Protein AF-0000000068721696 (afdb_homodimer)

Solvent-accessible surface area (backbone atoms only — not comparable to full-atom values): 19734 Å² total; per-residue (Å²): 130,84,74,70,44,34,34,34,36,56,48,49,53,25,22,35,56,37,22,49,44,32,30,49,43,53,46,60,64,30,55,57,94,90,35,65,40,42,46,70,44,38,24,17,78,79,32,55,70,29,43,23,46,84,62,53,31,37,45,36,77,20,18,66,86,67,52,70,93,38,37,30,39,37,31,33,9,34,63,21,29,75,72,47,47,64,72,31,64,69,59,32,50,48,55,45,56,43,63,79,66,32,65,30,43,34,21,11,11,45,12,33,56,43,42,42,73,38,58,72,34,65,78,30,68,33,25,34,20,78,92,44,43,66,59,47,45,70,76,38,70,56,35,47,72,54,75,98,51,49,54,31,82,65,79,51,39,33,19,7,8,20,33,45,15,18,36,56,44,40,43,51,51,40,24,75,76,66,31,62,66,45,31,51,53,35,29,58,68,32,48,45,92,73,87,75,84,133,130,84,75,70,44,36,33,34,35,55,47,50,53,26,22,34,57,36,22,49,44,33,30,50,42,53,47,58,63,29,56,56,94,90,34,65,40,41,47,70,43,37,25,17,77,80,31,56,71,29,42,24,46,83,63,54,29,36,46,36,78,19,18,66,86,67,52,71,92,37,38,31,39,37,33,34,9,33,62,20,30,74,71,46,48,64,74,31,61,70,58,32,51,50,54,45,56,43,62,80,67,32,66,30,43,34,22,11,10,45,13,32,56,43,43,43,73,38,58,72,34,66,80,32,68,33,23,35,19,77,93,44,43,65,59,46,47,69,75,38,72,54,34,47,73,54,78,98,53,50,53,30,80,64,80,50,38,34,18,7,8,20,33,46,13,17,36,56,42,40,43,51,51,40,23,74,76,67,30,63,68,46,31,50,53,34,28,58,69,32,48,46,94,72,88,76,83,133

Nearest PDB structures (foldseek):
  3mgk-assembly1_A  TM=9.334E-01  e=2.434E-19  Clostridium acetobutylicum
  3er6-assembly3_E  TM=8.559E-01  e=4.496E-13  Vibrio parahaemolyticus
  3efe-assembly2_B  TM=8.203E-01  e=3.959E-11  Bacillus anthracis
  2fex-assembly2_C-2  TM=7.304E-01  e=3.496E-11  Agrobacterium fabrum str. C58
  4enp-assembly1_C  TM=7.105E-01  e=3.700E-07  Escherichia coli K-12

InterPro domains:
  IPR002818 DJ-1/PfpI [PF01965] (6-175)
  IPR029062 Class I glutamine amidotransferase-like [G3DSA:3.40.50.880] (2-195)
  IPR029062 Class I glutamine amidotransferase-like [SSF52317] (6-193)
  IPR052158 Isonitrile Hydratase and Quaternary Amine Regulator [PTHR43130] (4-193)

Organism: Bacillus thuringiensis (NCBI:txid1428)

Foldseek 3Di:
DQAAFEEEEEDAAQFADLQRVLLVLLQQQQDDPNDRRYHYFYEYQQQAWYQYRPGDIDGGPYHLVPDDQGQEYEQEDGPCLVPPVLPVPSNLCSLLVSLVRYQAYEYAACSVSSCVSNVNQQQHEWEHEPVCQVVSCVVRVRYRYDPDFQWDPPRRYIYGYHRNSSNVVSLVVCCVRPNDVSSVVSCVVVVHDDDDDD/DQAAFEEEEEDAAQFADLQRVLLVLLQQQQDDPNDRRYHYFYEYQQQAWYQYRPGDIDGGPYHLVPDDQGQEYEQEDGPCLVPPVLPVPSNLCSLLVSLVRYQAYEYAACSVSSCVSNVNQQQHEWEHEPVCQVVSCVVRVRYRYDPDFQWDPPRRYIYGYHRNSSNVVSLVVCCVRPNDVSSVVSCVVVVHDDDDDD

Sequence (396 aa):
MMNKWSVGIFLFNEVEVLDFAGPFEVFSVTEVNEEKPFTVYTVSENGEMITARNGLKVQPDYSIENLPPVDILIIPGGLGAREYEIKNEIVIKWIGQQMKEVKLMTSVCTGALLLAKAGLLAGLKATTHWASIEKFKNEFQNVEVIENVKFVDEGHIITSAGISAGINMAFHIVKNLLGVHVAEDTAKRMEYDISLPNMMNKWSVGIFLFNEVEVLDFAGPFEVFSVTEVNEEKPFTVYTVSENGEMITARNGLKVQPDYSIENLPPVDILIIPGGLGAREYEIKNEIVIKWIGQQMKEVKLMTSVCTGALLLAKAGLLAGLKATTHWASIEKFKNEFQNVEVIENVKFVDEGHIITSAGISAGINMAFHIVKNLLGVHVAEDTAKRMEYDISLPN

pLDDT: mean 97.1, std 6.38, range [42.12, 99.0]

Secondary structure (DSSP, 8-state):
----EEEEEE--TT--HHHHHHHHHHHHH--BTTB--EEEEEEESSS--EE-GGG-EEE-SEETTTPPP-SEEEE--SHHHHHTGGG-HHHHHHHHHHTTT-SEEEE-TTHHHHHHHTTTTTTSEE---GGGHHHHHHH-TTSEEPPS-SEEE-SSEEEE-STTHHHHHHHHHHHHHH-HHHHHHHHHHHT-------/----EEEEEE--TT--HHHHHHHHHHHHH--BTTB--EEEEEEESSS--EE-GGG-EEE-SEETTTPPP-SEEEE--SHHHHHTGGG-HHHHHHHHHHTTT-SEEEE-TTHHHHHHHTTTTTTSEE---GGGHHHHHHH-TTSEEPPS-SEEE-SSEEEE-STTHHHHHHHHHHHHHH-HHHHHHHHHHHT-------

Structure (mmCIF, N/CA/C/O backbone):
data_AF-0000000068721696-model_v1
#
loop_
_entity.id
_entity.type
_entity.pdbx_description
1 polymer 'AraC family transcriptional regulator'
#
loop_
_atom_site.group_PDB
_atom_site.id
_atom_site.type_symbol
_atom_site.label_atom_id
_atom_site.label_alt_id
_atom_site.label_comp_id
_atom_site.label_asym_id
_atom_site.label_entity_id
_atom_site.label_seq_id
_atom_site.pdbx_PDB_ins_code
_atom_site.Cartn_x
_atom_site.Cartn_y
_atom_site.Cartn_z
_atom_site.occupancy
_atom_site.B_iso_or_equiv
_atom_site.auth_seq_id
_atom_site.auth_comp_id
_atom_site.auth_asym_id
_atom_site.auth_atom_id
_atom_site.pdbx_PDB_model_num
ATOM 1 N N . MET A 1 1 ? -29.391 3.797 10.727 1 63.62 1 MET A N 1
ATOM 2 C CA . MET A 1 1 ? -28.594 3.877 9.508 1 63.62 1 MET A CA 1
ATOM 3 C C . MET A 1 1 ? -27.109 4.02 9.844 1 63.62 1 MET A C 1
ATOM 5 O O . MET A 1 1 ? -26.75 4.707 10.797 1 63.62 1 MET A O 1
ATOM 9 N N . MET A 1 2 ? -26.188 3.234 9.18 1 79.62 2 MET A N 1
ATOM 10 C CA . MET A 1 2 ? -24.781 3.293 9.562 1 79.62 2 MET A CA 1
ATOM 11 C C . MET A 1 2 ? -24.156 4.625 9.148 1 79.62 2 MET A C 1
ATOM 13 O O . MET A 1 2 ? -24.453 5.148 8.07 1 79.62 2 MET A O 1
ATOM 17 N N . ASN A 1 3 ? -23.531 5.32 10.07 1 89.25 3 ASN A N 1
ATOM 18 C CA . ASN A 1 3 ? -22.797 6.535 9.711 1 89.25 3 ASN A CA 1
ATOM 19 C C . ASN A 1 3 ? -21.828 6.289 8.562 1 89.25 3 ASN A C 1
ATOM 21 O O . ASN A 1 3 ? -21.188 5.234 8.492 1 89.25 3 ASN A O 1
ATOM 25 N N . LYS A 1 4 ? -21.844 7.164 7.609 1 96 4 LYS A N 1
ATOM 26 C CA . LYS A 1 4 ? -20.922 7.09 6.484 1 96 4 LYS A CA 1
ATOM 27 C C . LYS A 1 4 ? -19.938 8.258 6.504 1 96 4 LYS A C 1
ATOM 29 O O . LYS A 1 4 ? -20.281 9.367 6.918 1 96 4 LYS A O 1
ATOM 34 N N . TRP A 1 5 ? -18.672 8.008 6.125 1 98.31 5 TRP A N 1
ATOM 35 C CA . TRP A 1 5 ? -17.625 9.008 6.082 1 98.31 5 TRP A CA 1
ATOM 36 C C . TRP A 1 5 ? -16.953 9.039 4.711 1 98.31 5 TRP A C 1
ATOM 38 O O . TRP A 1 5 ? -16.75 7.996 4.09 1 98.31 5 TRP A O 1
ATOM 48 N N . SER A 1 6 ? -16.688 10.219 4.238 1 98.62 6 SER A N 1
ATOM 49 C CA . SER A 1 6 ? -15.867 10.383 3.035 1 98.62 6 SER A CA 1
ATOM 50 C C . SER A 1 6 ? -14.43 10.727 3.387 1 98.62 6 SER A C 1
ATOM 52 O O . SER A 1 6 ? -14.18 11.547 4.273 1 98.62 6 SER A O 1
ATOM 54 N N . VAL A 1 7 ? -13.492 10.055 2.746 1 98.94 7 VAL A N 1
ATOM 55 C CA . VAL A 1 7 ? -12.062 10.227 2.98 1 98.94 7 VAL A CA 1
ATOM 56 C C . VAL A 1 7 ? -11.391 10.75 1.713 1 98.94 7 VAL A C 1
ATOM 58 O O . VAL A 1 7 ? -11.523 10.148 0.643 1 98.94 7 VAL A O 1
ATOM 61 N N . GLY A 1 8 ? -10.781 11.891 1.794 1 98.94 8 GLY A N 1
ATOM 62 C CA . GLY A 1 8 ? -9.914 12.367 0.733 1 98.94 8 GLY A CA 1
ATOM 63 C C . GLY A 1 8 ? -8.445 12.094 1.003 1 98.94 8 GLY A C 1
ATOM 64 O O . GLY A 1 8 ? -7.957 12.32 2.111 1 98.94 8 GLY A O 1
ATOM 65 N N . ILE A 1 9 ? -7.73 11.602 0.085 1 99 9 ILE A N 1
ATOM 66 C CA . ILE A 1 9 ? -6.289 11.406 0.17 1 99 9 ILE A CA 1
ATOM 67 C C . ILE A 1 9 ? -5.59 12.273 -0.873 1 99 9 ILE A C 1
ATOM 69 O O . ILE A 1 9 ? -5.824 12.125 -2.074 1 99 9 ILE A O 1
ATOM 73 N N . PHE A 1 10 ? -4.711 13.164 -0.43 1 99 10 PHE A N 1
ATOM 74 C CA . PHE A 1 10 ? -4.004 14.078 -1.32 1 99 10 PHE A CA 1
ATOM 75 C C . PHE A 1 10 ? -2.824 13.375 -1.986 1 99 10 PHE A C 1
ATOM 77 O O . PHE A 1 10 ? -2.016 12.734 -1.313 1 99 10 PHE A O 1
ATOM 84 N N . LEU A 1 11 ? -2.785 13.438 -3.291 1 98.94 11 LEU A N 1
ATOM 85 C CA . LEU A 1 11 ? -1.701 12.859 -4.074 1 98.94 11 LEU A CA 1
ATOM 86 C C . LEU A 1 11 ? -0.902 13.945 -4.785 1 98.94 11 LEU A C 1
ATOM 88 O O . LEU A 1 11 ? -1.461 14.969 -5.195 1 98.94 11 LEU A O 1
ATOM 92 N N . PHE A 1 12 ? 0.39 13.703 -4.949 1 98.94 12 PHE A N 1
ATOM 93 C CA . PHE A 1 12 ? 1.311 14.602 -5.633 1 98.94 12 PHE A CA 1
ATOM 94 C C . PHE A 1 12 ? 2.512 13.836 -6.176 1 98.94 12 PHE A C 1
ATOM 96 O O . PHE A 1 12 ? 2.75 12.688 -5.789 1 98.94 12 PHE A O 1
ATOM 103 N N . ASN A 1 13 ? 3.238 14.414 -7.117 1 98.88 13 ASN A N 1
ATOM 104 C CA . ASN A 1 13 ? 4.434 13.766 -7.641 1 98.88 13 ASN A CA 1
ATOM 105 C C . ASN A 1 13 ? 5.434 13.453 -6.531 1 98.88 13 ASN A C 1
ATOM 107 O O . ASN A 1 13 ? 5.672 14.281 -5.652 1 98.88 13 ASN A O 1
ATOM 111 N N . GLU A 1 14 ? 6.004 12.258 -6.52 1 98.81 14 GLU A N 1
ATOM 112 C CA . GLU A 1 14 ? 7 11.758 -5.582 1 98.81 14 GLU A CA 1
ATOM 113 C C . GLU A 1 14 ? 6.395 11.531 -4.199 1 98.81 14 GLU A C 1
ATOM 115 O O . GLU A 1 14 ? 7.102 11.578 -3.191 1 98.81 14 GLU A O 1
ATOM 120 N N . VAL A 1 15 ? 5.062 11.375 -4.129 1 98.94 15 VAL A N 1
ATOM 121 C CA . VAL A 1 15 ? 4.414 10.93 -2.902 1 98.94 15 VAL A CA 1
ATOM 122 C C . VAL A 1 15 ? 4.832 9.492 -2.596 1 98.94 15 VAL A C 1
ATOM 124 O O . VAL A 1 15 ? 4.996 8.68 -3.508 1 98.94 15 VAL A O 1
ATOM 127 N N . GLU A 1 16 ? 5.066 9.203 -1.316 1 98.88 16 GLU A N 1
ATOM 128 C CA . GLU A 1 16 ? 5.402 7.848 -0.895 1 98.88 16 GLU A CA 1
ATOM 129 C C . GLU A 1 16 ? 4.215 6.906 -1.063 1 98.88 16 GLU A C 1
ATOM 131 O O . GLU A 1 16 ? 3.121 7.18 -0.564 1 98.88 16 GLU A O 1
ATOM 136 N N . VAL A 1 17 ? 4.387 5.789 -1.684 1 98.94 17 VAL A N 1
ATOM 137 C CA . VAL A 1 17 ? 3.307 4.934 -2.166 1 98.94 17 VAL A CA 1
ATOM 138 C C . VAL A 1 17 ? 2.51 4.391 -0.981 1 98.94 17 VAL A C 1
ATOM 140 O O . VAL A 1 17 ? 1.291 4.562 -0.914 1 98.94 17 VAL A O 1
ATOM 143 N N . LEU A 1 18 ? 3.195 3.807 -0.017 1 98.81 18 LEU A N 1
ATOM 144 C CA . LEU A 1 18 ? 2.473 3.16 1.073 1 98.81 18 LEU A CA 1
ATOM 145 C C . LEU A 1 18 ? 1.861 4.195 2.01 1 98.81 18 LEU A C 1
ATOM 147 O O . LEU A 1 18 ? 0.965 3.877 2.795 1 98.81 18 LEU A O 1
ATOM 151 N N . ASP A 1 19 ? 2.316 5.477 1.917 1 98.94 19 ASP A N 1
ATOM 152 C CA . ASP A 1 19 ? 1.716 6.543 2.707 1 98.94 19 ASP A CA 1
ATOM 153 C C . ASP A 1 19 ? 0.239 6.719 2.361 1 98.94 19 ASP A C 1
ATOM 155 O O . ASP A 1 19 ? -0.565 7.09 3.217 1 98.94 19 ASP A O 1
ATOM 159 N N . PHE A 1 20 ? -0.049 6.539 1.082 1 98.94 20 PHE A N 1
ATOM 160 C CA . PHE A 1 20 ? -1.445 6.734 0.71 1 98.94 20 PHE A CA 1
ATOM 161 C C . PHE A 1 20 ? -2.15 5.395 0.527 1 98.94 20 PHE A C 1
ATOM 163 O O . PHE A 1 20 ? -3.33 5.262 0.853 1 98.94 20 PHE A O 1
ATOM 170 N N . ALA A 1 21 ? -1.468 4.371 0.075 1 98.88 21 ALA A N 1
ATOM 171 C CA . ALA A 1 21 ? -2.104 3.092 -0.239 1 98.88 21 ALA A CA 1
ATOM 172 C C . ALA A 1 21 ? -2.494 2.348 1.034 1 98.88 21 ALA A C 1
ATOM 174 O O . ALA A 1 21 ? -3.492 1.622 1.055 1 98.88 21 ALA A O 1
ATOM 175 N N . GLY A 1 22 ? -1.683 2.492 2.086 1 98.75 22 GLY A N 1
ATOM 176 C CA . GLY A 1 22 ? -2.02 1.886 3.363 1 98.75 22 GLY A CA 1
ATOM 177 C C . GLY A 1 22 ? -3.369 2.328 3.896 1 98.75 22 GLY A C 1
ATOM 178 O O . GLY A 1 22 ? -4.285 1.514 4.035 1 98.75 22 GLY A O 1
ATOM 179 N N . PRO A 1 23 ? -3.475 3.641 4.145 1 98.94 23 PRO A N 1
ATOM 180 C CA . PRO A 1 23 ? -4.77 4.141 4.605 1 98.94 23 PRO A CA 1
ATOM 181 C C . PRO A 1 23 ? -5.895 3.871 3.607 1 98.94 23 PRO A C 1
ATOM 183 O O . PRO A 1 23 ? -7.02 3.555 4.008 1 98.94 23 PRO A O 1
ATOM 186 N N . PHE A 1 24 ? -5.625 4.008 2.293 1 98.94 24 PHE A N 1
ATOM 187 C CA . PHE A 1 24 ? -6.609 3.693 1.267 1 98.94 24 PHE A CA 1
ATOM 188 C C . PHE A 1 24 ? -7.207 2.309 1.494 1 98.94 24 PHE A C 1
ATOM 190 O O . PHE A 1 24 ? -8.43 2.141 1.477 1 98.94 24 PHE A O 1
ATOM 197 N N . GLU A 1 25 ? -6.355 1.329 1.698 1 98.81 25 GLU A N 1
ATOM 198 C CA . GLU A 1 25 ? -6.785 -0.053 1.883 1 98.81 25 GLU A CA 1
ATOM 199 C C . GLU A 1 25 ? -7.668 -0.196 3.119 1 98.81 25 GLU A C 1
ATOM 201 O O . GLU A 1 25 ? -8.781 -0.721 3.039 1 98.81 25 GLU A O 1
ATOM 206 N N . VAL A 1 26 ? -7.188 0.336 4.262 1 98.88 26 VAL A N 1
ATOM 207 C CA . VAL A 1 26 ? -7.902 0.18 5.527 1 98.88 26 VAL A CA 1
ATOM 208 C C . VAL A 1 26 ? -9.32 0.737 5.395 1 98.88 26 VAL A C 1
ATOM 210 O O . VAL A 1 26 ? -10.297 0.041 5.68 1 98.88 26 VAL A O 1
ATOM 213 N N . PHE A 1 27 ? -9.43 1.946 4.91 1 98.88 27 PHE A N 1
ATOM 214 C CA . PHE A 1 27 ? -10.742 2.58 4.84 1 98.88 27 PHE A CA 1
ATOM 215 C C . PHE A 1 27 ? -11.625 1.89 3.807 1 98.88 27 PHE A C 1
ATOM 217 O O . PHE A 1 27 ? -12.82 1.695 4.035 1 98.88 27 PHE A O 1
ATOM 224 N N . SER A 1 28 ? -11 1.481 2.715 1 98.44 28 SER A N 1
ATOM 225 C CA . SER A 1 28 ? -11.789 0.985 1.592 1 98.44 28 SER A CA 1
ATOM 226 C C . SER A 1 28 ? -12.32 -0.418 1.867 1 98.44 28 SER A C 1
ATOM 228 O O . SER A 1 28 ? -13.344 -0.817 1.314 1 98.44 28 SER A O 1
ATOM 230 N N . VAL A 1 29 ? -11.68 -1.213 2.771 1 97.94 29 VAL A N 1
ATOM 231 C CA . VAL A 1 29 ? -12.094 -2.6 2.953 1 97.94 29 VAL A CA 1
ATOM 232 C C . VAL A 1 29 ? -12.891 -2.738 4.25 1 97.94 29 VAL A C 1
ATOM 234 O O . VAL A 1 29 ? -13.391 -3.818 4.562 1 97.94 29 VAL A O 1
ATOM 237 N N . THR A 1 30 ? -12.938 -1.674 5.027 1 98.62 30 THR A N 1
ATOM 238 C CA . THR A 1 30 ? -13.742 -1.692 6.242 1 98.62 30 THR A CA 1
ATOM 239 C C . THR A 1 30 ? -15.219 -1.894 5.91 1 98.62 30 THR A C 1
ATOM 241 O O . THR A 1 30 ? -15.766 -1.219 5.035 1 98.62 30 THR A O 1
ATOM 244 N N . GLU A 1 31 ? -15.828 -2.832 6.562 1 97.31 31 GLU A N 1
ATOM 245 C CA . GLU A 1 31 ? -17.234 -3.139 6.371 1 97.31 31 GLU A CA 1
ATOM 246 C C . GLU A 1 31 ? -17.953 -3.285 7.707 1 97.31 31 GLU A C 1
ATOM 248 O O . GLU A 1 31 ? -17.391 -3.789 8.672 1 97.31 31 GLU A O 1
ATOM 253 N N . VAL A 1 32 ? -19.156 -2.816 7.75 1 96.69 32 VAL A N 1
ATOM 254 C CA . VAL A 1 32 ? -20.094 -3.02 8.844 1 96.69 32 VAL A CA 1
ATOM 255 C C . VAL A 1 32 ? -21.422 -3.551 8.289 1 96.69 32 VAL A C 1
ATOM 257 O O . VAL A 1 32 ? -22.078 -2.881 7.496 1 96.69 32 VAL A O 1
ATOM 260 N N . ASN A 1 33 ? -21.828 -4.738 8.703 1 94.44 33 ASN A N 1
ATOM 261 C CA . ASN A 1 33 ? -23.047 -5.355 8.227 1 94.44 33 ASN A CA 1
ATOM 262 C C . ASN A 1 33 ? -23.109 -5.379 6.699 1 94.44 33 ASN A C 1
ATOM 264 O O . ASN A 1 33 ? -24.109 -4.961 6.105 1 94.44 33 ASN A O 1
ATOM 268 N N . GLU A 1 34 ? -22 -5.648 6.059 1 91.81 34 GLU A N 1
ATOM 269 C CA . GLU A 1 34 ? -21.875 -5.852 4.617 1 91.81 34 GLU A CA 1
ATOM 270 C C . GLU A 1 34 ? -21.969 -4.531 3.863 1 91.81 34 GLU A C 1
ATOM 272 O O . GLU A 1 34 ? -22.219 -4.516 2.656 1 91.81 34 GLU A O 1
ATOM 277 N N . GLU A 1 35 ? -21.844 -3.471 4.602 1 96.25 35 GLU A N 1
ATOM 278 C CA . GLU A 1 35 ? -21.812 -2.145 3.994 1 96.25 35 GLU A CA 1
ATOM 279 C C . GLU A 1 35 ? -20.469 -1.461 4.211 1 96.25 35 GLU A C 1
ATOM 281 O O . GLU A 1 35 ? -19.797 -1.708 5.215 1 96.25 35 GLU A O 1
ATOM 286 N N . LYS A 1 36 ? -20.203 -0.567 3.322 1 97.62 36 LYS A N 1
ATOM 287 C CA . LYS A 1 36 ? -18.969 0.19 3.426 1 97.62 36 LYS A CA 1
ATOM 288 C C . LYS A 1 36 ? -19.203 1.551 4.074 1 97.62 36 LYS A C 1
ATOM 290 O O . LYS A 1 36 ? -19.812 2.432 3.475 1 97.62 36 LYS A O 1
ATOM 295 N N . PRO A 1 37 ? -18.672 1.727 5.242 1 98.56 37 PRO A N 1
ATOM 296 C CA . PRO A 1 37 ? -18.906 2.998 5.934 1 98.56 37 PRO A CA 1
ATOM 297 C C . PRO A 1 37 ? -18.047 4.137 5.375 1 98.56 37 PRO A C 1
ATOM 299 O O . PRO A 1 37 ? -18.328 5.309 5.652 1 98.56 37 PRO A O 1
ATOM 302 N N . PHE A 1 38 ? -17.031 3.832 4.59 1 98.75 38 PHE A N 1
ATOM 303 C CA . PHE A 1 38 ? -16.125 4.855 4.074 1 98.75 38 PHE A CA 1
ATOM 304 C C . PHE A 1 38 ? -16.156 4.891 2.553 1 98.75 38 PHE A C 1
ATOM 306 O O . PHE A 1 38 ? -16.219 3.844 1.903 1 98.75 38 PHE A O 1
ATOM 313 N N . THR A 1 39 ? -16.219 6.031 1.987 1 98.5 39 THR A N 1
ATOM 314 C CA . THR A 1 39 ? -15.922 6.285 0.582 1 98.5 39 THR A CA 1
ATOM 315 C C . THR A 1 39 ? -14.609 7.059 0.433 1 98.5 39 THR A C 1
ATOM 317 O O . THR A 1 39 ? -14.438 8.117 1.04 1 98.5 39 THR A O 1
ATOM 320 N N . VAL A 1 40 ? -13.695 6.52 -0.372 1 98.88 40 VAL A N 1
ATOM 321 C CA . VAL A 1 40 ? -12.359 7.102 -0.47 1 98.88 40 VAL A CA 1
ATOM 322 C C . VAL A 1 40 ? -12.18 7.766 -1.835 1 98.88 40 VAL A C 1
ATOM 324 O O . VAL A 1 40 ? -12.477 7.16 -2.869 1 98.88 40 VAL A O 1
ATOM 327 N N . TYR A 1 41 ? -11.703 8.984 -1.793 1 98.75 41 TYR A N 1
ATOM 328 C CA . TYR A 1 41 ? -11.352 9.758 -2.98 1 98.75 41 TYR A CA 1
ATOM 329 C C . TYR A 1 41 ? -9.875 10.125 -2.979 1 98.75 41 TYR A C 1
ATOM 331 O O . TYR A 1 41 ? -9.297 10.391 -1.922 1 98.75 41 TYR A O 1
ATOM 339 N N . THR A 1 42 ? -9.32 10.164 -4.18 1 98.94 42 THR A N 1
ATOM 340 C CA . THR A 1 42 ? -7.977 10.711 -4.328 1 98.94 42 THR A CA 1
ATOM 341 C C . THR A 1 42 ? -8.023 12.086 -4.996 1 98.94 42 THR A C 1
ATOM 343 O O . THR A 1 42 ? 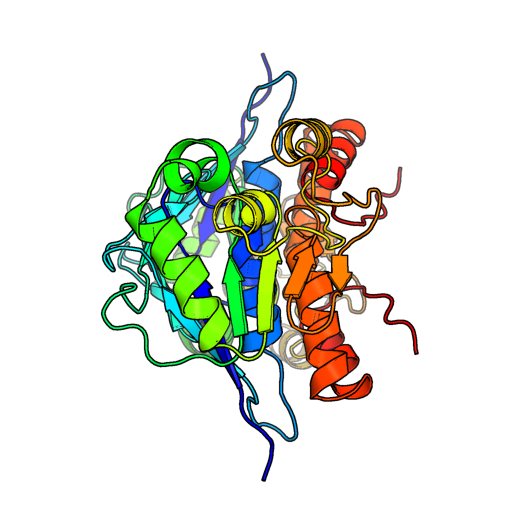-8.859 12.328 -5.871 1 98.94 42 THR A O 1
ATOM 346 N N . VAL A 1 43 ? -7.133 12.938 -4.551 1 98.94 43 VAL A N 1
ATOM 347 C CA . VAL A 1 43 ? -7.156 14.312 -5.039 1 98.94 43 VAL A CA 1
ATOM 348 C C . VAL A 1 43 ? -5.727 14.812 -5.234 1 98.94 43 VAL A C 1
ATOM 350 O O . VAL A 1 43 ? -4.836 14.5 -4.445 1 98.94 43 VAL A O 1
ATOM 353 N N . SER A 1 44 ? -5.434 15.5 -6.277 1 98.94 44 SER A N 1
ATOM 354 C CA . SER A 1 44 ? -4.184 16.219 -6.496 1 98.94 44 SER A CA 1
ATOM 355 C C . SER A 1 44 ? -4.434 17.688 -6.793 1 98.94 44 SER A C 1
ATOM 357 O O . SER A 1 44 ? -5.582 18.125 -6.863 1 98.94 44 SER A O 1
ATOM 359 N N . GLU A 1 45 ? -3.361 18.438 -6.852 1 98.88 45 GLU A N 1
ATOM 360 C CA . GLU A 1 45 ? -3.514 19.875 -7.062 1 98.88 45 GLU A CA 1
ATOM 361 C C . GLU A 1 45 ? -4.328 20.172 -8.32 1 98.88 45 GLU A C 1
ATOM 363 O O . GLU A 1 45 ? -5.293 20.938 -8.281 1 98.88 45 GLU A O 1
ATOM 368 N N . ASN A 1 46 ? -4.043 19.484 -9.469 1 98.69 46 ASN A N 1
ATOM 369 C CA . ASN A 1 46 ? -4.656 19.859 -10.742 1 98.69 46 ASN A CA 1
ATOM 370 C C . ASN A 1 46 ? -5.449 18.703 -11.344 1 98.69 46 ASN A C 1
ATOM 372 O O . ASN A 1 46 ? -5.953 18.797 -12.461 1 98.69 46 ASN A O 1
ATOM 376 N N . GLY A 1 47 ? -5.52 17.594 -10.695 1 98.75 47 GLY A N 1
ATOM 377 C CA . GLY A 1 47 ? -6.289 16.453 -11.156 1 98.75 47 GLY A CA 1
ATOM 378 C C . GLY A 1 47 ? -5.566 15.625 -12.211 1 98.75 47 GLY A C 1
ATOM 379 O O . GLY A 1 47 ? -6.109 14.648 -12.719 1 98.75 47 GLY A O 1
ATOM 380 N N . GLU A 1 48 ? -4.352 15.961 -12.461 1 98.69 48 GLU A N 1
ATOM 381 C CA . GLU A 1 48 ? -3.58 15.242 -13.477 1 98.69 48 GLU A CA 1
ATOM 382 C C . GLU A 1 48 ? -2.906 14.008 -12.875 1 98.69 48 GLU A C 1
ATOM 384 O O . GLU A 1 48 ? -2.695 13.938 -11.664 1 98.69 48 GLU A O 1
ATOM 389 N N . MET A 1 49 ? -2.564 13.102 -13.719 1 98.69 49 MET A N 1
ATOM 390 C CA . MET A 1 49 ? -1.835 11.914 -1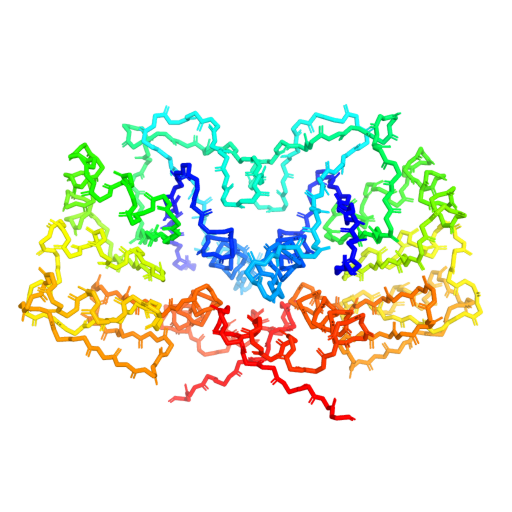3.297 1 98.69 49 MET A CA 1
ATOM 391 C C . MET A 1 49 ? -0.543 12.289 -12.578 1 98.69 49 MET A C 1
ATOM 393 O O . MET A 1 49 ? 0.164 13.203 -13.008 1 98.69 49 MET A O 1
ATOM 397 N N . ILE A 1 50 ? -0.259 11.609 -11.492 1 98.88 50 ILE A N 1
ATOM 398 C CA . ILE A 1 50 ? 0.993 11.836 -10.781 1 98.88 50 ILE A CA 1
ATOM 399 C C . ILE A 1 50 ? 1.88 10.594 -10.891 1 98.88 50 ILE A C 1
ATOM 401 O O . ILE A 1 50 ? 1.39 9.5 -11.148 1 98.88 50 ILE A O 1
ATOM 405 N N . THR A 1 51 ? 3.174 10.789 -10.75 1 98.88 51 THR A N 1
ATOM 406 C CA . THR A 1 51 ? 4.145 9.719 -10.57 1 98.88 51 THR A CA 1
ATOM 407 C C . THR A 1 51 ? 4.648 9.68 -9.133 1 98.88 51 THR A C 1
ATOM 409 O O . THR A 1 51 ? 5.398 10.562 -8.711 1 98.88 51 THR A O 1
ATOM 412 N N . ALA A 1 52 ? 4.191 8.648 -8.406 1 98.88 52 ALA A N 1
ATOM 413 C CA . ALA A 1 52 ? 4.602 8.484 -7.012 1 98.88 52 ALA A CA 1
ATOM 414 C C . ALA A 1 52 ? 6.082 8.117 -6.918 1 98.88 52 ALA A C 1
ATOM 416 O O . ALA A 1 52 ? 6.73 7.855 -7.934 1 98.88 52 ALA A O 1
ATOM 417 N N . ARG A 1 53 ? 6.582 8.172 -5.699 1 98.12 53 ARG A N 1
ATOM 418 C CA . ARG A 1 53 ? 7.961 7.762 -5.453 1 98.12 53 ARG A CA 1
ATOM 419 C C . ARG A 1 53 ? 8.25 6.395 -6.059 1 98.12 53 ARG A C 1
ATOM 421 O O . ARG A 1 53 ? 7.426 5.48 -5.957 1 98.12 53 ARG A O 1
ATOM 428 N N . ASN A 1 54 ? 9.312 6.285 -6.828 1 98 54 ASN A N 1
ATOM 429 C CA . ASN A 1 54 ? 9.805 5.066 -7.461 1 98 54 ASN A CA 1
ATOM 430 C C . ASN A 1 54 ? 8.945 4.66 -8.648 1 98 54 ASN A C 1
ATOM 432 O O . ASN A 1 54 ? 9 3.518 -9.102 1 98 54 ASN A O 1
ATOM 436 N N . GLY A 1 55 ? 8.039 5.5 -9.125 1 98.69 55 GLY A N 1
ATOM 437 C CA . GLY A 1 55 ? 7.594 5.395 -10.508 1 98.69 55 GLY A CA 1
ATOM 438 C C . GLY A 1 55 ? 6.148 4.953 -10.641 1 98.69 55 GLY A C 1
ATOM 439 O O . GLY A 1 55 ? 5.602 4.926 -11.742 1 98.69 55 GLY A O 1
ATOM 440 N N . LEU A 1 56 ? 5.391 4.59 -9.562 1 98.94 56 LEU A N 1
ATOM 441 C CA . LEU A 1 56 ? 3.994 4.195 -9.695 1 98.94 56 LEU A CA 1
ATOM 442 C C . LEU A 1 56 ? 3.148 5.352 -10.219 1 98.94 56 LEU A C 1
ATOM 444 O O . LEU A 1 56 ? 3.154 6.441 -9.641 1 98.94 56 LEU A O 1
ATOM 448 N N . LYS A 1 57 ? 2.438 5.156 -11.273 1 98.94 57 LYS A N 1
ATOM 449 C CA . LYS A 1 57 ? 1.629 6.207 -11.883 1 98.94 57 LYS A CA 1
ATOM 450 C C . LYS A 1 57 ? 0.163 6.078 -11.477 1 98.94 57 LYS A C 1
ATOM 452 O O . LYS A 1 57 ? -0.458 5.039 -11.695 1 98.94 57 LYS A O 1
ATOM 457 N N . VAL A 1 58 ? -0.42 7.16 -10.914 1 98.94 58 VAL A N 1
ATOM 458 C CA . VAL A 1 58 ? -1.765 7.137 -10.344 1 98.94 58 VAL A CA 1
ATOM 459 C C . VAL A 1 58 ? -2.576 8.312 -10.898 1 98.94 58 VAL A C 1
ATOM 461 O O . VAL A 1 58 ? -2.074 9.43 -10.992 1 98.94 58 VAL A O 1
ATOM 464 N N . GLN A 1 59 ? -3.732 8.039 -11.273 1 98.94 59 GLN A N 1
ATOM 465 C CA . GLN A 1 59 ? -4.66 9.078 -11.703 1 98.94 59 GLN A CA 1
ATOM 466 C C . GLN A 1 59 ? -5.625 9.453 -10.578 1 98.94 59 GLN A C 1
ATOM 468 O O . GLN A 1 59 ? -6.48 8.648 -10.195 1 98.94 59 GLN A O 1
ATOM 473 N N . PRO A 1 60 ? -5.508 10.703 -10.094 1 98.94 60 PRO A N 1
ATOM 474 C CA . PRO A 1 60 ? -6.422 11.125 -9.031 1 98.94 60 PRO A CA 1
ATOM 475 C C . PRO A 1 60 ? -7.867 11.258 -9.516 1 98.94 60 PRO A C 1
ATOM 477 O O . PRO A 1 60 ? -8.109 11.484 -10.703 1 98.94 60 PRO A O 1
ATOM 480 N N . ASP A 1 61 ? -8.82 11.141 -8.609 1 98.88 61 ASP A N 1
ATOM 481 C CA . ASP A 1 61 ? -10.242 11.312 -8.914 1 98.88 61 ASP A CA 1
ATOM 482 C C . ASP A 1 61 ? -10.562 12.781 -9.18 1 98.88 61 ASP A C 1
ATOM 484 O O . ASP A 1 61 ? -11.383 13.102 -10.047 1 98.88 61 ASP A O 1
ATOM 488 N N . TYR A 1 62 ? -9.898 13.664 -8.383 1 98.88 62 TYR A N 1
ATOM 489 C CA . TYR A 1 62 ? -10.289 15.07 -8.383 1 98.88 62 TYR A CA 1
ATOM 490 C C . TYR A 1 62 ? -9.062 15.977 -8.352 1 98.88 62 TYR A C 1
ATOM 492 O O . TYR A 1 62 ? -7.953 15.516 -8.078 1 98.88 62 TYR A O 1
ATOM 500 N N . SER A 1 63 ? -9.289 17.188 -8.688 1 98.94 63 SER A N 1
ATOM 501 C CA . SER A 1 63 ? -8.398 18.297 -8.32 1 98.94 63 SER A CA 1
ATOM 502 C C . SER A 1 63 ? -8.859 18.969 -7.031 1 98.94 63 SER A C 1
ATOM 504 O O . SER A 1 63 ? -9.984 18.75 -6.578 1 98.94 63 SER A O 1
ATOM 506 N N . ILE A 1 64 ? -7.984 19.734 -6.445 1 98.69 64 ILE A N 1
ATOM 507 C CA . ILE A 1 64 ? -8.359 20.438 -5.223 1 98.69 64 ILE A CA 1
ATOM 508 C C . ILE A 1 64 ? -9.508 21.391 -5.508 1 98.69 64 ILE A C 1
ATOM 510 O O . ILE A 1 64 ? -10.266 21.766 -4.602 1 98.69 64 ILE A O 1
ATOM 514 N N . GLU A 1 65 ? -9.734 21.781 -6.742 1 98.38 65 GLU A N 1
ATOM 515 C CA . GLU A 1 65 ? -10.789 22.719 -7.109 1 98.38 65 GLU A CA 1
ATOM 516 C C . GLU A 1 65 ? -12.148 22.031 -7.164 1 98.38 65 GLU A C 1
ATOM 518 O O . GLU A 1 65 ? -13.18 22.688 -6.98 1 98.38 65 GLU A O 1
ATOM 523 N N . ASN A 1 66 ? -12.203 20.781 -7.395 1 98.44 66 ASN A N 1
ATOM 524 C CA . ASN A 1 66 ? -13.492 20.141 -7.59 1 98.44 66 ASN A CA 1
ATOM 525 C C . ASN A 1 66 ? -13.688 18.969 -6.621 1 98.44 66 ASN A C 1
ATOM 527 O O . ASN A 1 66 ? -14.586 18.141 -6.809 1 98.44 66 ASN A O 1
ATOM 531 N N . LEU A 1 67 ? -12.781 18.828 -5.66 1 98.62 67 LEU A N 1
ATOM 532 C CA . LEU A 1 67 ? -12.984 17.812 -4.625 1 98.62 67 LEU A CA 1
ATOM 533 C C . LEU A 1 67 ? -14.273 18.078 -3.854 1 98.62 67 LEU A C 1
ATOM 535 O O . LEU A 1 67 ? -14.469 19.156 -3.307 1 98.62 67 LEU A O 1
ATOM 539 N N . PRO A 1 68 ? -15.188 17.094 -3.848 1 98.25 68 PRO A N 1
ATOM 540 C CA . PRO A 1 68 ? -16.344 17.281 -2.963 1 98.25 68 PRO A CA 1
ATOM 541 C C . PRO A 1 68 ? -15.945 17.375 -1.49 1 98.25 68 PRO A C 1
ATOM 543 O O . PRO A 1 68 ? -14.852 16.953 -1.111 1 98.25 68 PRO A O 1
ATOM 546 N N . PRO A 1 69 ? -16.812 18 -0.654 1 98.06 69 PRO A N 1
ATOM 547 C CA . PRO A 1 69 ? -16.5 18 0.775 1 98.06 69 PRO A CA 1
ATOM 548 C C . PRO A 1 69 ? -16.219 16.609 1.328 1 98.06 69 PRO A C 1
ATOM 550 O O . PRO A 1 69 ? -16.938 15.656 0.995 1 98.06 69 PRO A O 1
ATOM 553 N N . VAL A 1 70 ? -15.172 16.5 2.111 1 98.69 70 VAL A N 1
ATOM 554 C CA . VAL A 1 70 ? -14.844 15.219 2.727 1 98.69 70 VAL A CA 1
ATOM 555 C C . VAL A 1 70 ? -14.812 15.367 4.246 1 98.69 70 VAL A C 1
ATOM 557 O O . VAL A 1 70 ? -14.609 16.469 4.766 1 98.69 70 VAL A O 1
ATOM 560 N N . ASP A 1 71 ? -15.023 14.227 4.953 1 98.81 71 ASP A N 1
ATOM 561 C CA . ASP A 1 71 ? -15.008 14.211 6.41 1 98.81 71 ASP A CA 1
ATOM 562 C C . ASP A 1 71 ? -13.578 14.117 6.945 1 98.81 71 ASP A C 1
ATOM 564 O O . ASP A 1 71 ? -13.25 14.734 7.957 1 98.81 71 ASP A O 1
ATOM 568 N N . ILE A 1 72 ? -12.742 13.297 6.324 1 98.94 72 ILE A N 1
ATOM 569 C CA . ILE A 1 72 ? -11.359 13.023 6.719 1 98.94 72 ILE A CA 1
ATOM 570 C C . ILE A 1 72 ? -10.422 13.344 5.559 1 98.94 72 ILE A C 1
ATOM 572 O O . ILE A 1 72 ? -10.672 12.953 4.418 1 98.94 72 ILE A O 1
ATOM 576 N N . LEU A 1 73 ? -9.406 14.102 5.797 1 98.94 73 LEU A N 1
ATOM 577 C CA . LEU A 1 73 ? -8.391 14.383 4.785 1 98.94 73 LEU A CA 1
ATOM 578 C C . LEU A 1 73 ? -7.031 13.844 5.219 1 98.94 73 LEU A C 1
ATOM 580 O O . LEU A 1 73 ? -6.586 14.094 6.34 1 98.94 73 LEU A O 1
ATOM 584 N N . ILE A 1 74 ? -6.402 13.102 4.395 1 99 74 ILE A N 1
ATOM 585 C CA . ILE A 1 74 ? -5.098 12.508 4.66 1 99 74 ILE A CA 1
ATOM 586 C C . ILE A 1 74 ? -4.039 13.18 3.789 1 99 74 ILE A C 1
ATOM 588 O O . ILE A 1 74 ? -4.156 13.203 2.561 1 99 74 ILE A O 1
ATOM 592 N N . ILE A 1 75 ? -3.035 13.703 4.41 1 99 75 ILE A N 1
ATOM 593 C CA . ILE A 1 75 ? -1.896 14.32 3.74 1 99 75 ILE A CA 1
ATOM 594 C C . ILE A 1 75 ? -0.668 13.422 3.877 1 99 75 ILE A C 1
ATOM 596 O O . ILE A 1 75 ? -0.005 13.422 4.918 1 99 75 ILE A O 1
ATOM 600 N N . PRO A 1 76 ? -0.33 12.695 2.83 1 98.94 76 PRO A N 1
ATOM 601 C CA . PRO A 1 76 ? 0.827 11.797 2.873 1 98.94 76 PRO A CA 1
ATOM 602 C C . PRO A 1 76 ? 2.154 12.539 2.74 1 98.94 76 PRO A C 1
ATOM 604 O O . PRO A 1 76 ? 2.17 13.758 2.572 1 98.94 76 PRO A O 1
ATOM 607 N N . GLY A 1 77 ? 3.266 11.805 2.902 1 98.88 77 GLY A N 1
ATOM 608 C CA . GLY A 1 77 ? 4.605 12.359 2.787 1 98.88 77 GLY A CA 1
ATOM 609 C C . GLY A 1 77 ? 5.375 11.812 1.601 1 98.88 77 GLY A C 1
ATOM 610 O O . GLY A 1 77 ? 4.781 11.406 0.601 1 98.88 77 GLY A O 1
ATOM 611 N N . GLY A 1 78 ? 6.617 11.875 1.686 1 98.5 78 GLY A N 1
ATOM 612 C CA . GLY A 1 78 ? 7.539 11.477 0.634 1 98.5 78 GLY A CA 1
ATOM 613 C C . GLY A 1 78 ? 8.461 12.602 0.19 1 98.5 78 GLY A C 1
ATOM 614 O O . GLY A 1 78 ? 8.43 13.695 0.754 1 98.5 78 GLY A O 1
ATOM 615 N N . LEU A 1 79 ? 9.305 12.25 -0.772 1 98 79 LEU A N 1
ATOM 616 C CA . LEU A 1 79 ? 10.219 13.234 -1.33 1 98 79 LEU A CA 1
ATOM 617 C C . LEU A 1 79 ? 9.453 14.461 -1.835 1 98 79 LEU A C 1
ATOM 619 O O . LEU A 1 79 ? 9.906 15.594 -1.668 1 98 79 LEU A O 1
ATOM 623 N N . GLY A 1 80 ? 8.305 14.242 -2.422 1 98.56 80 GLY A N 1
ATOM 624 C CA . GLY A 1 80 ? 7.488 15.312 -2.965 1 98.56 80 GLY A CA 1
ATOM 625 C C . GLY A 1 80 ? 7.02 16.297 -1.911 1 98.56 80 GLY A C 1
ATOM 626 O O . GLY A 1 80 ? 6.957 17.5 -2.166 1 98.56 80 GLY A O 1
ATOM 627 N N . ALA A 1 81 ? 6.68 15.781 -0.747 1 98.69 81 ALA A N 1
ATOM 628 C CA . ALA A 1 81 ? 6.266 16.656 0.341 1 98.69 81 ALA A CA 1
ATOM 629 C C . ALA A 1 81 ? 7.418 17.547 0.799 1 98.69 81 ALA A C 1
ATOM 631 O O . ALA A 1 81 ? 7.258 18.766 0.939 1 98.69 81 ALA A O 1
ATOM 632 N N . ARG A 1 82 ? 8.586 16.938 0.95 1 97.94 82 ARG A N 1
ATOM 633 C CA . ARG A 1 82 ? 9.734 17.609 1.562 1 97.94 82 ARG A CA 1
ATOM 634 C C . ARG A 1 82 ? 10.359 18.609 0.598 1 97.94 82 ARG A C 1
ATOM 636 O O . ARG A 1 82 ? 10.875 19.641 1.021 1 97.94 82 ARG A O 1
ATOM 643 N N . GLU A 1 83 ? 10.242 18.312 -0.722 1 97.88 83 GLU A N 1
ATOM 644 C CA . GLU A 1 83 ? 11.055 19.078 -1.661 1 97.88 83 GLU A CA 1
ATOM 645 C C . GLU A 1 83 ? 10.188 20.047 -2.475 1 97.88 83 GLU A C 1
ATOM 647 O O . GLU A 1 83 ? 10.641 21.109 -2.873 1 97.88 83 GLU A O 1
ATOM 652 N N . TYR A 1 84 ? 8.945 19.672 -2.711 1 98.38 84 TYR A N 1
ATOM 653 C CA . TYR A 1 84 ? 8.172 20.438 -3.674 1 98.38 84 TYR A CA 1
ATOM 654 C C . TYR A 1 84 ? 6.93 21.031 -3.021 1 98.38 84 TYR A C 1
ATOM 656 O O . TYR A 1 84 ? 6.754 22.25 -3 1 98.38 84 TYR A O 1
ATOM 664 N N . GLU A 1 85 ? 6.117 20.219 -2.377 1 98.75 85 GLU A N 1
ATOM 665 C CA . GLU A 1 85 ? 4.824 20.672 -1.885 1 98.75 85 GLU A CA 1
ATOM 666 C C . GLU A 1 85 ? 4.988 21.656 -0.725 1 98.75 85 GLU A C 1
ATOM 668 O O . GLU A 1 85 ? 4.172 22.562 -0.552 1 98.75 85 GLU A O 1
ATOM 673 N N . ILE A 1 86 ? 6.051 21.484 0.026 1 98.62 86 ILE A N 1
ATOM 674 C CA . ILE A 1 86 ? 6.309 22.359 1.165 1 98.62 86 ILE A CA 1
ATOM 675 C C . ILE A 1 86 ? 6.488 23.797 0.682 1 98.62 86 ILE A C 1
ATOM 677 O O . ILE A 1 86 ? 6.27 24.75 1.44 1 98.62 86 ILE A O 1
ATOM 681 N N . LYS A 1 87 ? 6.855 23.984 -0.577 1 98.62 87 LYS A N 1
ATOM 682 C CA . LYS A 1 87 ? 7.07 25.297 -1.168 1 98.62 87 LYS A CA 1
ATOM 683 C C . LYS A 1 87 ? 5.891 25.703 -2.051 1 98.62 87 LYS A C 1
ATOM 685 O O . LYS A 1 87 ? 5.91 26.766 -2.672 1 98.62 87 LYS A O 1
ATOM 690 N N . ASN A 1 88 ? 4.934 24.859 -2.166 1 98.81 88 ASN A N 1
ATOM 691 C CA . ASN A 1 88 ? 3.768 25.078 -3.014 1 98.81 88 ASN A CA 1
ATOM 692 C C . ASN A 1 88 ? 2.672 25.844 -2.27 1 98.81 88 ASN A C 1
ATOM 694 O O . ASN A 1 88 ? 1.853 25.234 -1.576 1 98.81 88 ASN A O 1
ATOM 698 N N . GLU A 1 89 ? 2.574 27.094 -2.475 1 98.75 89 GLU A N 1
ATOM 699 C CA . GLU A 1 89 ? 1.67 27.953 -1.715 1 98.75 89 GLU A CA 1
ATOM 700 C C . GLU A 1 89 ? 0.211 27.609 -1.99 1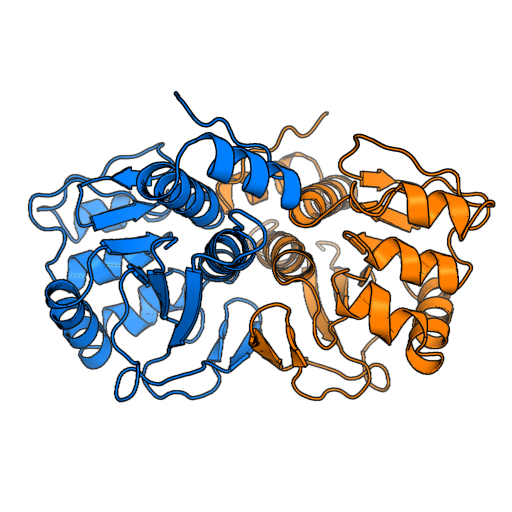 98.75 89 GLU A C 1
ATOM 702 O O . GLU A 1 89 ? -0.643 27.734 -1.112 1 98.75 89 GLU A O 1
ATOM 707 N N . ILE A 1 90 ? -0.081 27.188 -3.178 1 98.81 90 ILE A N 1
ATOM 708 C CA . ILE A 1 90 ? -1.443 26.812 -3.539 1 98.81 90 ILE A CA 1
ATOM 709 C C . ILE A 1 90 ? -1.898 25.641 -2.68 1 98.81 90 ILE A C 1
ATOM 711 O O . ILE A 1 90 ? -2.975 25.672 -2.08 1 98.81 90 ILE A O 1
ATOM 715 N N . VAL A 1 91 ? -1.055 24.641 -2.553 1 98.81 91 VAL A N 1
ATOM 716 C CA . VAL A 1 91 ? -1.377 23.438 -1.8 1 98.81 91 VAL A CA 1
ATOM 717 C C . VAL A 1 91 ? -1.422 23.75 -0.307 1 98.81 91 VAL A C 1
ATOM 719 O O . VAL A 1 91 ? -2.33 23.312 0.4 1 98.81 91 VAL A O 1
ATOM 722 N N . ILE A 1 92 ? -0.441 24.562 0.175 1 98.88 92 ILE A N 1
ATOM 723 C CA . ILE A 1 92 ? -0.375 24.891 1.594 1 98.88 92 ILE A CA 1
ATOM 724 C C . ILE A 1 92 ? -1.629 25.656 2 1 98.88 92 ILE A C 1
ATOM 726 O O . ILE A 1 92 ? -2.24 25.375 3.029 1 98.88 92 ILE A O 1
ATOM 730 N N . LYS A 1 93 ? -2.025 26.609 1.177 1 98.81 93 LYS A N 1
ATOM 731 C CA . LYS A 1 93 ? -3.234 27.375 1.444 1 98.81 93 LYS A CA 1
ATOM 732 C C . LYS A 1 93 ? -4.473 26.484 1.431 1 98.81 93 LYS A C 1
ATOM 734 O O . LYS A 1 93 ? -5.352 26.609 2.283 1 98.81 93 LYS A O 1
ATOM 739 N N . TRP A 1 94 ? -4.559 25.594 0.495 1 98.81 94 TRP A N 1
ATOM 740 C CA . TRP A 1 94 ? -5.684 24.672 0.377 1 98.81 94 TRP A CA 1
ATOM 741 C C . TRP A 1 94 ? -5.805 23.812 1.622 1 98.81 94 TRP A C 1
ATOM 743 O O . TRP A 1 94 ? -6.902 23.625 2.158 1 98.81 94 TRP A O 1
ATOM 753 N N . ILE A 1 95 ? -4.656 23.25 2.107 1 98.88 95 ILE A N 1
ATOM 754 C CA . ILE A 1 95 ? -4.648 22.438 3.314 1 98.88 95 ILE A CA 1
ATOM 755 C C . ILE A 1 95 ? -5.199 23.234 4.488 1 98.88 95 ILE A C 1
ATOM 757 O O . ILE A 1 95 ? -6.043 22.75 5.242 1 98.88 95 ILE A O 1
ATOM 761 N N . GLY A 1 96 ? -4.723 24.438 4.637 1 98.75 96 GLY A N 1
ATOM 762 C CA . GLY A 1 96 ? -5.227 25.297 5.695 1 98.75 96 GLY A CA 1
ATOM 763 C C . GLY A 1 96 ? -6.723 25.531 5.621 1 98.75 96 GLY A C 1
ATOM 764 O O . GLY A 1 96 ? -7.41 25.5 6.645 1 98.75 96 GLY A O 1
ATOM 765 N N . GLN A 1 97 ? -7.227 25.75 4.469 1 98.38 97 GLN A N 1
ATOM 766 C CA . GLN A 1 97 ? -8.648 25.984 4.262 1 98.38 97 GLN A CA 1
ATOM 767 C C . GLN A 1 97 ? -9.477 24.75 4.582 1 98.38 97 GLN A C 1
ATOM 769 O O . GLN A 1 97 ? -10.578 24.844 5.117 1 98.38 97 GLN A O 1
ATOM 774 N N . GLN A 1 98 ? -8.922 23.578 4.25 1 98.44 98 GLN A N 1
ATOM 775 C CA . GLN A 1 98 ? -9.633 22.328 4.461 1 98.44 98 GLN A CA 1
ATOM 776 C C . GLN A 1 98 ? -9.836 22.062 5.949 1 98.44 98 GLN A C 1
ATOM 778 O O . GLN A 1 98 ? -10.781 21.359 6.336 1 98.44 98 GLN A O 1
ATOM 783 N N . MET A 1 99 ? -8.961 22.625 6.793 1 97.81 99 MET A N 1
ATOM 784 C CA . MET A 1 99 ? -9.07 22.406 8.234 1 97.81 99 MET A CA 1
ATOM 785 C C . MET A 1 99 ? -10.422 22.891 8.75 1 97.81 99 MET A C 1
ATOM 787 O O . MET A 1 99 ? -10.953 22.344 9.719 1 97.81 99 MET A O 1
ATOM 791 N N . LYS A 1 100 ? -11.031 23.828 8.086 1 96.38 100 LYS A N 1
ATOM 792 C CA . LYS A 1 100 ? -12.305 24.406 8.508 1 96.38 100 LYS A CA 1
ATOM 793 C C . LYS A 1 100 ? -13.477 23.547 8.062 1 96.38 100 LYS A C 1
ATOM 795 O O . LYS A 1 100 ? -14.594 23.703 8.547 1 96.38 100 LYS A O 1
ATOM 800 N N . GLU A 1 101 ? -13.234 22.672 7.191 1 96.88 101 GLU A N 1
ATOM 801 C CA . GLU A 1 101 ? -14.312 21.922 6.547 1 96.88 101 GLU A CA 1
ATOM 802 C C . GLU A 1 101 ? -14.328 20.469 7 1 96.88 101 GLU A C 1
ATOM 804 O O . GLU A 1 101 ? -15.398 19.891 7.199 1 96.88 101 GLU A O 1
ATOM 809 N N . VAL A 1 102 ? -13.18 19.891 7.227 1 98.5 102 VAL A N 1
ATOM 810 C CA . VAL A 1 102 ? -13.102 18.469 7.543 1 98.5 102 VAL A CA 1
ATOM 811 C C . VAL A 1 102 ? -13.352 18.25 9.031 1 98.5 102 VAL A C 1
ATOM 813 O O . VAL A 1 102 ? -13.133 19.156 9.844 1 98.5 102 VAL A O 1
ATOM 816 N N . LYS A 1 103 ? -13.789 17.031 9.32 1 98.19 103 LYS A N 1
ATOM 817 C CA . LYS A 1 103 ? -13.93 16.625 10.711 1 98.19 103 LYS A CA 1
ATOM 818 C C . LYS A 1 103 ? -12.594 16.156 11.281 1 98.19 103 LYS A C 1
ATOM 820 O O . LYS A 1 103 ? -12.344 16.297 12.484 1 98.19 103 LYS A O 1
ATOM 825 N N . LEU A 1 104 ? -11.781 15.586 10.438 1 98.88 104 LEU A N 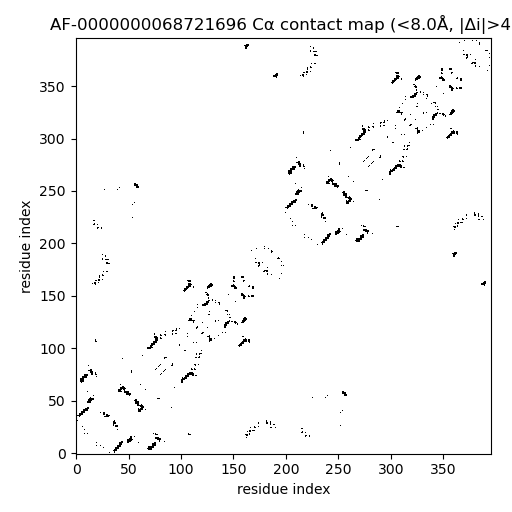1
ATOM 826 C CA . LEU A 1 104 ? -10.484 15.055 10.844 1 98.88 104 LEU A CA 1
ATOM 827 C C . LEU A 1 104 ? -9.422 15.328 9.789 1 98.88 104 LEU A C 1
ATOM 829 O O . LEU A 1 104 ? -9.586 14.945 8.625 1 98.88 104 LEU A O 1
ATOM 833 N N . MET A 1 105 ? -8.398 16.094 10.188 1 98.94 105 MET A N 1
ATOM 834 C CA . MET A 1 105 ? -7.191 16.297 9.391 1 98.94 105 MET A CA 1
ATOM 835 C C . MET A 1 105 ? -6.09 15.336 9.812 1 98.94 105 MET A C 1
ATOM 837 O O . MET A 1 105 ? -5.785 15.219 11 1 98.94 105 MET A O 1
ATOM 841 N N . THR A 1 106 ? -5.477 14.602 8.82 1 98.94 106 THR A N 1
ATOM 842 C CA . THR A 1 106 ? -4.453 13.641 9.203 1 98.94 106 THR A CA 1
ATOM 843 C C . THR A 1 106 ? -3.24 13.742 8.289 1 98.94 106 THR A C 1
ATOM 845 O O . THR A 1 106 ? -3.33 14.305 7.191 1 98.94 106 THR A O 1
ATOM 848 N N . SER A 1 107 ? -2.125 13.305 8.758 1 98.94 107 SER A N 1
ATOM 849 C CA . SER A 1 107 ? -0.924 13.219 7.934 1 98.94 107 SER A CA 1
ATOM 850 C C . SER A 1 107 ? -0.192 11.898 8.164 1 98.94 107 SER A C 1
ATOM 852 O O . SER A 1 107 ? -0.343 11.273 9.211 1 98.94 107 SER A O 1
ATOM 854 N N . VAL A 1 108 ? 0.483 11.469 7.172 1 98.94 108 VAL A N 1
ATOM 855 C CA . VAL A 1 108 ? 1.393 10.328 7.238 1 98.94 108 VAL A CA 1
ATOM 856 C C . VAL A 1 108 ? 2.807 10.773 6.871 1 98.94 108 VAL A C 1
ATOM 858 O O . VAL A 1 108 ? 3 11.531 5.914 1 98.94 108 VAL A O 1
ATOM 861 N N . CYS A 1 109 ? 3.84 10.266 7.637 1 98.75 109 CYS A N 1
ATOM 862 C CA . CYS A 1 109 ? 5.227 10.531 7.277 1 98.75 109 CYS A CA 1
ATOM 863 C C . CYS A 1 109 ? 5.484 12.031 7.191 1 98.75 109 CYS A C 1
ATOM 865 O O . CYS A 1 109 ? 5.176 12.773 8.125 1 98.75 109 CYS A O 1
ATOM 867 N N . THR A 1 110 ? 6.098 12.516 6.156 1 98.81 110 THR A N 1
ATOM 868 C CA . THR A 1 110 ? 6.5 13.922 6.086 1 98.81 110 THR A CA 1
ATOM 869 C C . THR A 1 110 ? 5.328 14.797 5.664 1 98.81 110 THR A C 1
ATOM 871 O O . THR A 1 110 ? 5.48 16.016 5.488 1 98.81 110 THR A O 1
ATOM 874 N N . GLY A 1 111 ? 4.129 14.18 5.586 1 98.88 111 GLY A N 1
ATOM 875 C CA . GLY A 1 111 ? 2.932 14.992 5.445 1 98.88 111 GLY A CA 1
ATOM 876 C C . GLY A 1 111 ? 2.721 15.945 6.605 1 98.88 111 GLY A C 1
ATOM 877 O O . GLY A 1 111 ? 2.107 17 6.441 1 98.88 111 GLY A O 1
ATOM 878 N N . ALA A 1 112 ? 3.229 15.602 7.723 1 98.94 112 ALA A N 1
ATOM 879 C CA . ALA A 1 112 ? 3.107 16.438 8.922 1 98.94 112 ALA A CA 1
ATOM 880 C C . ALA A 1 112 ? 3.795 17.781 8.727 1 98.94 112 ALA A C 1
ATOM 882 O O . ALA A 1 112 ? 3.357 18.797 9.273 1 98.94 112 ALA A O 1
ATOM 883 N N . LEU A 1 113 ? 4.855 17.812 7.934 1 98.81 113 LEU A N 1
ATOM 884 C CA . LEU A 1 113 ? 5.547 19.062 7.648 1 98.81 113 LEU A CA 1
ATOM 885 C C . LEU A 1 113 ? 4.637 20.031 6.887 1 98.81 113 LEU A C 1
ATOM 887 O O . LEU A 1 113 ? 4.691 21.25 7.102 1 98.81 113 LEU A O 1
ATOM 891 N N . LEU A 1 114 ? 3.826 19.469 5.988 1 98.94 114 LEU A N 1
ATOM 892 C CA . LEU A 1 114 ? 2.893 20.297 5.234 1 98.94 114 LEU A CA 1
ATOM 893 C C . LEU A 1 114 ? 1.824 20.891 6.148 1 98.94 114 LEU A C 1
ATOM 895 O O . LEU A 1 114 ? 1.451 22.047 6.008 1 98.94 114 LEU A O 1
ATOM 899 N N . LEU A 1 115 ? 1.307 20.078 7.117 1 98.94 115 LEU A N 1
ATOM 900 C CA . LEU A 1 115 ? 0.351 20.594 8.086 1 98.94 115 LEU A CA 1
ATOM 901 C C . LEU A 1 115 ? 0.972 21.719 8.914 1 98.94 115 LEU A C 1
ATOM 903 O O . LEU A 1 115 ? 0.324 22.734 9.18 1 98.94 115 LEU A O 1
ATOM 907 N N . ALA A 1 116 ? 2.213 21.5 9.336 1 98.88 116 ALA A N 1
ATOM 908 C CA . ALA A 1 116 ? 2.914 22.531 10.117 1 98.88 116 ALA A CA 1
ATOM 909 C C . ALA A 1 116 ? 3.1 23.812 9.305 1 98.88 116 ALA A C 1
ATOM 911 O O . ALA A 1 116 ? 2.871 24.906 9.812 1 98.88 116 ALA A O 1
ATOM 912 N N . LYS A 1 117 ? 3.521 23.641 8.047 1 98.75 117 LYS A N 1
ATOM 913 C CA . LYS A 1 117 ? 3.715 24.781 7.156 1 98.75 117 LYS A CA 1
ATOM 914 C C . LYS A 1 117 ? 2.418 25.578 6.98 1 98.75 117 LYS A C 1
ATOM 916 O O . LYS A 1 117 ? 2.443 26.797 6.855 1 98.75 117 LYS A O 1
ATOM 921 N N . ALA A 1 118 ? 1.312 24.875 7.027 1 98.75 118 ALA A N 1
ATOM 922 C CA . ALA A 1 118 ? -0 25.516 6.898 1 98.75 118 ALA A CA 1
ATOM 923 C C . ALA A 1 118 ? -0.431 26.156 8.211 1 98.75 118 ALA A C 1
ATOM 925 O O . ALA A 1 118 ? -1.513 26.734 8.297 1 98.75 118 ALA A O 1
ATOM 926 N N . GLY A 1 119 ? 0.361 25.984 9.289 1 98.38 119 GLY A N 1
ATOM 927 C CA . GLY A 1 119 ? 0.104 26.609 10.578 1 98.38 119 GLY A CA 1
ATOM 928 C C . GLY A 1 119 ? -0.843 25.797 11.453 1 98.38 119 GLY A C 1
ATOM 929 O O . GLY A 1 119 ? -1.292 26.281 12.492 1 98.38 119 GLY A O 1
ATOM 930 N N . LEU A 1 120 ? -1.07 24.594 11.102 1 98.81 120 LEU A N 1
ATOM 931 C CA . LEU A 1 120 ? -2.15 23.844 11.727 1 98.81 120 LEU A CA 1
ATOM 932 C C . LEU A 1 120 ? -1.66 23.125 12.984 1 98.81 120 LEU A C 1
ATOM 934 O O . LEU A 1 120 ? -2.465 22.656 13.797 1 98.81 120 LEU A O 1
ATOM 938 N N . LEU A 1 121 ? -0.309 23.047 13.188 1 98.81 121 LEU A N 1
ATOM 939 C CA . LEU A 1 121 ? 0.21 22.219 14.273 1 98.81 121 LEU A CA 1
ATOM 940 C C . LEU A 1 121 ? 0.796 23.078 15.383 1 98.81 121 LEU A C 1
ATOM 942 O O . LEU A 1 121 ? 1.379 22.562 16.344 1 98.81 121 LEU A O 1
ATOM 946 N N . ALA A 1 122 ? 0.675 24.422 15.266 1 98.19 122 ALA A N 1
ATOM 947 C CA . ALA A 1 122 ? 1.218 25.328 16.281 1 98.19 122 ALA A CA 1
ATOM 948 C C . ALA A 1 122 ? 0.606 25.047 17.656 1 98.19 122 ALA A C 1
ATOM 950 O O . ALA A 1 122 ? -0.617 25.062 17.797 1 98.19 122 ALA A O 1
ATOM 951 N N . GLY A 1 123 ? 1.438 24.734 18.609 1 98.56 123 GLY A N 1
ATOM 952 C CA . GLY A 1 123 ? 1.006 24.5 19.969 1 98.56 123 GLY A CA 1
ATOM 953 C C . GLY A 1 123 ? 0.489 23.094 20.203 1 98.56 123 GLY A C 1
ATOM 954 O O . GLY A 1 123 ? 0.001 22.781 21.297 1 98.56 123 GLY A O 1
ATOM 955 N N . LEU A 1 124 ? 0.616 22.25 19.203 1 98.75 124 LEU A N 1
ATOM 956 C CA . LEU A 1 124 ? 0.113 20.875 19.312 1 98.75 124 LEU A CA 1
ATOM 957 C C . LEU A 1 124 ? 1.264 19.875 19.359 1 98.75 124 LEU A C 1
ATOM 959 O O . LEU A 1 124 ? 2.412 20.234 19.094 1 98.75 124 LEU A O 1
ATOM 963 N N . LYS A 1 125 ? 0.926 18.641 19.766 1 98.88 125 LYS A N 1
ATOM 964 C CA . LYS A 1 125 ? 1.818 17.5 19.594 1 98.88 125 LYS A CA 1
ATOM 965 C C . LYS A 1 125 ? 1.663 16.875 18.203 1 98.88 125 LYS A C 1
ATOM 967 O O . LYS A 1 125 ? 0.557 16.828 17.672 1 98.88 125 LYS A O 1
ATOM 972 N N . ALA A 1 126 ? 2.75 16.422 17.656 1 98.88 126 ALA A N 1
ATOM 973 C CA . ALA A 1 126 ? 2.723 15.781 16.344 1 98.88 126 ALA A CA 1
ATOM 974 C C . ALA A 1 126 ? 3.879 14.805 16.188 1 98.88 126 ALA A C 1
ATOM 976 O O . ALA A 1 126 ? 4.797 14.781 17 1 98.88 126 ALA A O 1
ATOM 977 N N . THR A 1 127 ? 3.85 13.938 15.258 1 98.88 127 THR A N 1
ATOM 978 C CA . THR A 1 127 ? 4.953 13.055 14.883 1 98.88 127 THR A CA 1
ATOM 979 C C . THR A 1 127 ? 5.105 12.992 13.367 1 98.88 127 THR A C 1
ATOM 981 O O . THR A 1 127 ? 4.312 13.586 12.633 1 98.88 127 THR A O 1
ATOM 984 N N . THR A 1 128 ? 6.16 12.477 12.898 1 98.81 128 THR A N 1
ATOM 985 C CA . THR A 1 128 ? 6.512 12.305 11.492 1 98.81 128 THR A CA 1
ATOM 986 C C . THR A 1 128 ? 7.465 11.133 11.312 1 98.81 128 THR A C 1
ATOM 988 O O . THR A 1 128 ? 7.68 10.352 12.242 1 98.81 128 THR A O 1
ATOM 991 N N . HIS A 1 129 ? 7.926 10.906 10.125 1 98.5 129 HIS A N 1
ATOM 992 C CA . HIS A 1 129 ? 8.938 9.883 9.891 1 98.5 129 HIS A CA 1
ATOM 993 C C . HIS A 1 129 ? 10.18 10.133 10.734 1 98.5 129 HIS A C 1
ATOM 995 O O . HIS A 1 129 ? 10.648 11.273 10.852 1 98.5 129 HIS A O 1
ATOM 1001 N N . TRP A 1 130 ? 10.766 9.078 11.258 1 98.06 130 TRP A N 1
ATOM 1002 C CA . TRP A 1 130 ? 11.867 9.219 12.203 1 98.06 130 TRP A CA 1
ATOM 1003 C C . TRP A 1 130 ? 13.023 9.992 11.586 1 98.06 130 TRP A C 1
ATOM 1005 O O . TRP A 1 130 ? 13.695 10.766 12.266 1 98.06 130 TRP A O 1
ATOM 1015 N N . ALA A 1 131 ? 13.219 9.812 10.297 1 97.62 131 ALA A N 1
ATOM 1016 C CA . ALA A 1 131 ? 14.352 10.438 9.609 1 97.62 131 ALA A CA 1
ATOM 1017 C C . ALA A 1 131 ? 14.133 11.938 9.453 1 97.62 131 ALA A C 1
ATOM 1019 O O . ALA A 1 131 ? 15.062 12.672 9.109 1 97.62 131 ALA A O 1
ATOM 1020 N N . SER A 1 132 ? 12.961 12.414 9.734 1 98.25 132 SER A N 1
ATOM 1021 C CA . SER A 1 132 ? 12.648 13.828 9.547 1 98.25 132 SER A CA 1
ATOM 1022 C C . SER A 1 132 ? 12.328 14.508 10.875 1 98.25 132 SER A C 1
ATOM 1024 O O . SER A 1 132 ? 11.914 15.664 10.898 1 98.25 132 SER A O 1
ATOM 1026 N N . ILE A 1 133 ? 12.516 13.805 11.977 1 98.5 133 ILE A N 1
ATOM 1027 C CA . ILE A 1 133 ? 12.141 14.32 13.289 1 98.5 133 ILE A CA 1
ATOM 1028 C C . ILE A 1 133 ? 12.969 15.562 13.609 1 98.5 133 ILE A C 1
ATOM 1030 O O . ILE A 1 133 ? 12.422 16.594 14 1 98.5 133 ILE A O 1
ATOM 1034 N N . GLU A 1 134 ? 14.234 15.477 13.438 1 97.94 134 GLU A N 1
ATOM 1035 C CA . GLU A 1 134 ? 15.117 16.594 13.781 1 97.94 134 GLU A CA 1
ATOM 1036 C C . GLU A 1 134 ? 14.805 17.828 12.93 1 97.94 134 GLU A C 1
ATOM 1038 O O . GLU A 1 134 ? 14.75 18.938 13.445 1 97.94 134 GLU A O 1
ATOM 1043 N N . LYS A 1 135 ? 14.656 17.547 11.656 1 96.88 135 LYS A N 1
ATOM 1044 C CA . LYS A 1 135 ? 14.281 18.656 10.773 1 96.88 135 LYS A CA 1
ATOM 1045 C C . LYS A 1 135 ? 12.953 19.281 11.203 1 96.88 135 LYS A C 1
ATOM 1047 O O . LYS A 1 135 ? 12.812 20.5 11.195 1 96.88 135 LYS A O 1
ATOM 1052 N N . PHE A 1 136 ? 12 18.469 11.516 1 98.25 136 PHE A N 1
ATOM 1053 C CA . PHE A 1 136 ? 10.688 18.922 11.969 1 98.25 136 PHE A CA 1
ATOM 1054 C C . PHE A 1 136 ? 10.82 19.812 13.203 1 98.25 136 PHE A C 1
ATOM 1056 O O . PHE A 1 136 ? 10.273 20.922 13.242 1 98.25 136 PHE A O 1
ATOM 1063 N N . LYS A 1 137 ? 11.602 19.438 14.172 1 98.19 137 LYS A N 1
ATOM 1064 C CA . LYS A 1 137 ? 11.836 20.188 15.414 1 98.19 137 LYS A CA 1
ATOM 1065 C C . LYS A 1 137 ? 12.484 21.531 15.133 1 98.19 137 LYS A C 1
ATOM 1067 O O . LYS A 1 137 ? 12.125 22.547 15.742 1 98.19 137 LYS A O 1
ATOM 1072 N N . ASN A 1 138 ? 13.383 21.5 14.234 1 98.12 138 ASN A N 1
ATOM 1073 C CA . ASN A 1 138 ? 14.156 22.703 13.945 1 98.12 138 ASN A CA 1
ATOM 1074 C C . ASN A 1 138 ? 13.336 23.734 13.156 1 98.12 138 ASN A C 1
ATOM 1076 O O . ASN A 1 138 ? 13.438 24.938 13.398 1 98.12 138 ASN A O 1
ATOM 1080 N N . GLU A 1 139 ? 12.555 23.266 12.289 1 97.5 139 GLU A N 1
ATOM 1081 C CA . GLU A 1 139 ? 11.836 24.141 11.375 1 97.5 139 GLU A CA 1
ATOM 1082 C C . GLU A 1 139 ? 10.547 24.672 12.008 1 97.5 139 GLU A C 1
ATOM 1084 O O . GLU A 1 139 ? 10.086 25.766 11.68 1 97.5 139 GLU A O 1
ATOM 1089 N N . PHE A 1 140 ? 9.984 23.906 12.836 1 98.31 140 PHE A N 1
ATOM 1090 C CA . PHE A 1 140 ? 8.719 24.281 13.461 1 98.31 140 PHE A CA 1
ATOM 1091 C C . PHE A 1 140 ? 8.805 24.156 14.977 1 98.31 140 PHE A C 1
ATOM 1093 O O . PHE A 1 140 ? 8.234 23.219 15.562 1 98.31 140 PHE A O 1
ATOM 1100 N N . GLN A 1 141 ? 9.32 25.094 15.625 1 97.81 141 GLN A N 1
ATOM 1101 C CA . GLN A 1 141 ? 9.68 25.047 17.047 1 97.81 141 GLN A CA 1
ATOM 1102 C C . GLN A 1 141 ? 8.438 25.141 17.922 1 97.81 141 GLN A C 1
ATOM 1104 O O . GLN A 1 141 ? 8.492 24.828 19.125 1 97.81 141 GLN A O 1
ATOM 1109 N N . ASN A 1 142 ? 7.34 25.594 17.359 1 97.81 142 ASN A N 1
ATOM 1110 C CA . ASN A 1 142 ? 6.105 25.734 18.125 1 97.81 142 ASN A CA 1
ATOM 1111 C C . ASN A 1 142 ? 5.297 24.438 18.125 1 97.81 142 ASN A C 1
ATOM 1113 O O . ASN A 1 142 ? 4.18 24.391 18.641 1 97.81 142 ASN A O 1
ATOM 1117 N N . VAL A 1 143 ? 5.809 23.375 17.516 1 98.69 143 VAL A N 1
ATOM 1118 C CA . VAL A 1 143 ? 5.207 22.047 17.516 1 98.69 143 VAL A CA 1
ATOM 1119 C C . VAL A 1 143 ? 5.945 21.141 18.5 1 98.69 143 VAL A C 1
ATOM 1121 O O . VAL A 1 143 ? 7.176 21.109 18.516 1 98.69 143 VAL A O 1
ATOM 1124 N N . GLU A 1 144 ? 5.262 20.516 19.375 1 98.81 144 GLU A N 1
ATOM 1125 C CA . GLU A 1 144 ? 5.871 19.484 20.219 1 98.81 144 GLU A CA 1
ATOM 1126 C C . GLU A 1 144 ? 5.973 18.156 19.484 1 98.81 144 GLU A C 1
ATOM 1128 O O . GLU A 1 144 ? 4.984 17.422 19.375 1 98.81 144 GLU A O 1
ATOM 1133 N N . VAL A 1 145 ? 7.16 17.797 19.031 1 98.75 145 VAL A N 1
ATOM 1134 C CA . VAL A 1 145 ? 7.359 16.625 18.203 1 98.75 145 VAL A CA 1
ATOM 1135 C C . VAL A 1 145 ? 7.582 15.398 19.094 1 98.75 145 VAL A C 1
ATOM 1137 O O . VAL A 1 145 ? 8.5 15.383 19.906 1 98.75 145 VAL A O 1
ATOM 1140 N N . ILE A 1 146 ? 6.715 14.383 18.984 1 98.81 146 ILE A N 1
ATOM 1141 C CA . ILE A 1 146 ? 6.773 13.148 19.75 1 98.81 146 ILE A CA 1
ATOM 1142 C C . ILE A 1 146 ? 7.426 12.047 18.922 1 98.81 146 ILE A C 1
ATOM 1144 O O . ILE A 1 146 ? 7.02 11.797 17.781 1 98.81 146 ILE A O 1
ATOM 1148 N N . GLU A 1 147 ? 8.484 11.398 19.438 1 98 147 GLU A N 1
ATOM 1149 C CA . GLU A 1 147 ? 9.219 10.359 18.734 1 98 147 GLU A CA 1
ATOM 1150 C C . GLU A 1 147 ? 8.805 8.969 19.203 1 98 147 GLU A C 1
ATOM 1152 O O . GLU A 1 147 ? 8.195 8.82 20.266 1 98 147 GLU A O 1
ATOM 1157 N N . ASN A 1 148 ? 9.047 7.949 18.422 1 96.75 148 ASN A N 1
ATOM 1158 C CA . ASN A 1 148 ? 8.906 6.535 18.75 1 96.75 148 ASN A CA 1
ATOM 1159 C C . ASN A 1 148 ? 7.445 6.172 19.016 1 96.75 148 ASN A C 1
ATOM 1161 O O . ASN A 1 148 ? 7.148 5.438 19.969 1 96.75 148 ASN A O 1
ATOM 1165 N N . VAL A 1 149 ? 6.57 6.797 18.266 1 97.75 149 VAL A N 1
ATOM 1166 C CA . VAL A 1 149 ? 5.148 6.465 18.266 1 97.75 149 VAL A CA 1
ATOM 1167 C C . VAL A 1 149 ? 4.66 6.242 16.844 1 97.75 149 VAL A C 1
ATOM 1169 O O . VAL A 1 149 ? 5.258 6.75 15.883 1 97.75 149 VAL A O 1
ATOM 1172 N N . LYS A 1 150 ? 3.609 5.49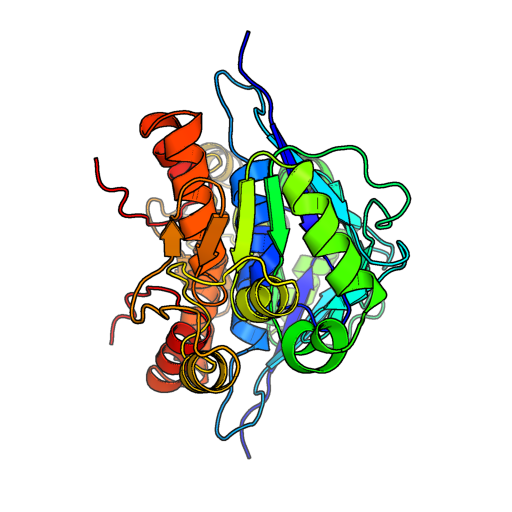2 16.703 1 97.44 150 LYS A N 1
ATOM 1173 C CA . LYS A 1 150 ? 3.027 5.289 15.383 1 97.44 150 LYS A CA 1
ATOM 1174 C C . LYS A 1 150 ? 2.201 6.496 14.953 1 97.44 150 LYS A C 1
ATOM 1176 O O . LYS A 1 150 ? 2.152 6.832 13.773 1 97.44 150 LYS A O 1
ATOM 1181 N N . PHE A 1 151 ? 1.541 7.109 15.922 1 98.62 151 PHE A N 1
ATOM 1182 C CA . PHE A 1 151 ? 0.75 8.297 15.609 1 98.62 151 PHE A CA 1
ATOM 1183 C C . PHE A 1 151 ? 0.493 9.117 16.859 1 98.62 151 PHE A C 1
ATOM 1185 O O . PHE A 1 151 ? 0.692 8.633 17.984 1 98.62 151 PHE A O 1
ATOM 1192 N N . VAL A 1 152 ? 0.203 10.367 16.719 1 98.88 152 VAL A N 1
ATOM 1193 C CA . VAL A 1 152 ? -0.217 11.297 17.75 1 98.88 152 VAL A CA 1
ATOM 1194 C C . VAL A 1 152 ? -1.619 11.82 17.438 1 98.88 152 VAL A C 1
ATOM 1196 O O . VAL A 1 152 ? -1.868 12.344 16.359 1 98.88 152 VAL A O 1
ATOM 1199 N N . ASP A 1 153 ? -2.568 11.656 18.406 1 98.81 153 ASP A N 1
ATOM 1200 C CA . ASP A 1 153 ? -3.967 12.039 18.234 1 98.81 153 ASP A CA 1
ATOM 1201 C C . ASP A 1 153 ? -4.301 13.273 19.062 1 98.81 153 ASP A C 1
ATOM 1203 O O . ASP A 1 153 ? -4.391 13.195 20.297 1 98.81 153 ASP A O 1
ATOM 1207 N N . GLU A 1 154 ? -4.504 14.383 18.375 1 98.69 154 GLU A N 1
ATOM 1208 C CA . GLU A 1 154 ? -4.871 15.633 19.047 1 98.69 154 GLU A CA 1
ATOM 1209 C C . GLU A 1 154 ? -6.344 15.969 18.812 1 98.69 154 GLU A C 1
ATOM 1211 O O . GLU A 1 154 ? -6.715 17.141 18.75 1 98.69 154 GLU A O 1
ATOM 1216 N N . GLY A 1 155 ? -7.184 14.969 18.578 1 97.5 155 GLY A N 1
ATOM 1217 C CA . GLY A 1 155 ? -8.617 15.141 18.391 1 97.5 155 GLY A CA 1
ATOM 1218 C C . GLY A 1 155 ? -9 15.453 16.953 1 97.5 155 GLY A C 1
ATOM 1219 O O . GLY A 1 155 ? -9.273 14.539 16.172 1 97.5 155 GLY A O 1
ATOM 1220 N N . HIS A 1 156 ? -8.875 16.672 16.562 1 97.5 156 HIS A N 1
ATOM 1221 C CA . HIS A 1 156 ? -9.289 17.078 15.219 1 97.5 156 HIS A CA 1
ATOM 1222 C C . HIS A 1 156 ? -8.156 16.906 14.219 1 97.5 156 HIS A C 1
ATOM 1224 O O . HIS A 1 156 ? -8.375 17 13.008 1 97.5 156 HIS A O 1
ATOM 1230 N N . ILE A 1 157 ? -6.922 16.672 14.75 1 98.88 157 ILE A N 1
ATOM 1231 C CA . ILE A 1 157 ? -5.746 16.438 13.914 1 98.88 157 ILE A CA 1
ATOM 1232 C C . ILE A 1 157 ? -4.992 15.211 14.422 1 98.88 157 ILE A C 1
ATOM 1234 O O . ILE A 1 157 ? -4.762 15.07 15.625 1 98.88 157 ILE A O 1
ATOM 1238 N N . ILE A 1 158 ? -4.707 14.281 13.539 1 98.94 158 ILE A N 1
ATOM 1239 C CA . ILE A 1 158 ? -3.883 13.125 13.859 1 98.94 158 ILE A CA 1
ATOM 1240 C C . ILE A 1 158 ? -2.689 13.062 12.906 1 98.94 158 ILE A C 1
ATOM 1242 O O . ILE A 1 158 ? -2.855 13.133 11.688 1 98.94 158 ILE A O 1
ATOM 1246 N N . THR A 1 159 ? -1.505 13.016 13.43 1 98.94 159 THR A N 1
ATOM 1247 C CA . THR A 1 159 ? -0.297 12.82 12.633 1 98.94 159 THR A CA 1
ATOM 1248 C C . THR A 1 159 ? 0.307 11.445 12.891 1 98.94 159 THR A C 1
ATOM 1250 O O . THR A 1 159 ? 0.295 10.961 14.023 1 98.94 159 THR A O 1
ATOM 1253 N N . SER A 1 160 ? 0.756 10.805 11.844 1 98.75 160 SER A N 1
ATOM 1254 C CA . SER A 1 160 ? 1.387 9.5 12.023 1 98.75 160 SER A CA 1
ATOM 1255 C C . SER A 1 160 ? 2.855 9.531 11.617 1 98.75 160 SER A C 1
ATOM 1257 O O . SER A 1 160 ? 3.283 10.438 10.898 1 98.75 160 SER A O 1
ATOM 1259 N N . ALA A 1 161 ? 3.6 8.57 12.141 1 98.06 161 ALA A N 1
ATOM 1260 C CA . ALA A 1 161 ? 5 8.367 11.773 1 98.06 161 ALA A CA 1
ATOM 1261 C C . ALA A 1 161 ? 5.121 7.91 10.32 1 98.06 161 ALA A C 1
ATOM 1263 O O . ALA A 1 161 ? 4.285 8.258 9.484 1 98.06 161 ALA A O 1
ATOM 1264 N N . GLY A 1 162 ? 6.133 7.227 9.984 1 95.12 162 GLY A N 1
ATOM 1265 C CA . GLY A 1 162 ? 6.477 7.027 8.586 1 95.12 162 GLY A CA 1
ATOM 1266 C C . GLY A 1 162 ? 5.824 5.797 7.984 1 95.12 162 GLY A C 1
ATOM 1267 O O . GLY A 1 162 ? 5.695 4.766 8.648 1 95.12 162 GLY A O 1
ATOM 1268 N N . ILE A 1 163 ? 5.527 5.883 6.762 1 94.81 163 ILE A N 1
ATOM 1269 C CA . ILE A 1 163 ? 5.203 4.926 5.711 1 94.81 163 ILE A CA 1
ATOM 1270 C C . ILE A 1 163 ? 4.113 3.969 6.199 1 94.81 163 ILE A C 1
ATOM 1272 O O . ILE A 1 163 ? 2.924 4.219 5.996 1 94.81 163 ILE A O 1
ATOM 1276 N N . SER A 1 164 ? 4.422 2.895 6.969 1 96.25 164 SER A N 1
ATOM 1277 C CA . SER A 1 164 ? 3.4 1.92 7.344 1 96.25 164 SER A CA 1
ATOM 1278 C C . SER A 1 164 ? 2.561 2.422 8.516 1 96.25 164 SER A C 1
ATOM 1280 O O . SER A 1 164 ? 1.473 1.901 8.773 1 96.25 164 SER A O 1
ATOM 1282 N N . ALA A 1 165 ? 3.023 3.416 9.258 1 97.56 165 ALA A N 1
ATOM 1283 C CA . ALA A 1 165 ? 2.312 3.965 10.406 1 97.56 165 ALA A CA 1
ATOM 1284 C C . ALA A 1 165 ? 0.961 4.539 9.992 1 97.56 165 ALA A C 1
ATOM 1286 O O . ALA A 1 165 ? 0.045 4.641 10.812 1 97.56 165 ALA A O 1
ATOM 1287 N N . GLY A 1 166 ? 0.864 4.93 8.719 1 98.5 166 GLY A N 1
ATOM 1288 C CA . GLY A 1 166 ? -0.427 5.359 8.211 1 98.5 166 GLY A CA 1
ATOM 1289 C C . GLY A 1 166 ? -1.5 4.293 8.32 1 98.5 166 GLY A C 1
ATOM 1290 O O . GLY A 1 166 ? -2.682 4.609 8.477 1 98.5 166 GLY A O 1
ATOM 1291 N N . ILE A 1 167 ? -1.104 3.023 8.195 1 98.44 167 ILE A N 1
ATOM 1292 C CA . ILE A 1 167 ? -2.031 1.914 8.375 1 98.44 167 ILE A CA 1
ATOM 1293 C C . ILE A 1 167 ? -2.518 1.879 9.82 1 98.44 167 ILE A C 1
ATOM 1295 O O . ILE A 1 167 ? -3.721 1.777 10.078 1 98.44 167 ILE A O 1
ATOM 1299 N N . ASN A 1 168 ? -1.634 2.039 10.781 1 97.94 168 ASN A N 1
ATOM 1300 C CA . ASN A 1 168 ? -1.979 2.066 12.203 1 97.94 168 ASN A CA 1
ATOM 1301 C C . ASN A 1 168 ? -2.922 3.223 12.523 1 97.94 168 ASN A C 1
ATOM 1303 O O . ASN A 1 168 ? -3.906 3.043 13.25 1 97.94 168 ASN A O 1
ATOM 1307 N N . MET A 1 169 ? -2.58 4.348 11.984 1 98.5 169 MET A N 1
ATOM 1308 C CA . MET A 1 169 ? -3.432 5.516 12.195 1 98.5 169 MET A CA 1
ATOM 1309 C C . MET A 1 169 ? -4.836 5.266 11.656 1 98.5 169 MET A C 1
ATOM 1311 O O . MET A 1 169 ? -5.824 5.59 12.32 1 98.5 169 MET A O 1
ATOM 1315 N N . ALA A 1 170 ? -4.922 4.703 10.453 1 98.81 170 ALA A N 1
ATOM 1316 C CA . ALA A 1 170 ? -6.223 4.434 9.852 1 98.81 170 ALA A CA 1
ATOM 1317 C C . ALA A 1 170 ? -7.039 3.473 10.711 1 98.81 170 ALA A C 1
ATOM 1319 O O . ALA A 1 170 ? -8.242 3.674 10.906 1 98.81 170 ALA A O 1
ATOM 1320 N N . PHE A 1 171 ? -6.387 2.443 11.289 1 98.44 171 PHE A N 1
ATOM 1321 C CA . PHE A 1 171 ? -7.078 1.512 12.172 1 98.44 171 PHE A CA 1
ATOM 1322 C C . PHE A 1 171 ? -7.555 2.219 13.438 1 98.44 171 PHE A C 1
ATOM 1324 O O . PHE A 1 171 ? -8.641 1.923 13.945 1 98.44 171 PHE A O 1
ATOM 1331 N N . HIS A 1 172 ? -6.754 3.109 13.953 1 98.44 172 HIS A N 1
ATOM 1332 C CA . HIS A 1 172 ? -7.137 3.904 15.109 1 98.44 172 HIS A CA 1
ATOM 1333 C C . HIS A 1 172 ? -8.398 4.719 14.828 1 98.44 172 HIS A C 1
ATOM 1335 O O . HIS A 1 172 ? -9.305 4.777 15.656 1 98.44 172 HIS A O 1
ATOM 1341 N N . ILE A 1 173 ? -8.477 5.266 13.648 1 98.69 173 ILE A N 1
ATOM 1342 C CA . ILE A 1 173 ? -9.633 6.062 13.242 1 98.69 173 ILE A CA 1
ATOM 1343 C C . ILE A 1 173 ? -10.859 5.164 13.109 1 98.69 173 ILE A C 1
ATOM 1345 O O . ILE A 1 173 ? -11.945 5.508 13.594 1 98.69 173 ILE A O 1
ATOM 1349 N N . VAL A 1 174 ? -10.719 3.982 12.477 1 98.56 174 VAL A N 1
ATOM 1350 C CA . VAL A 1 174 ? -11.812 3.025 12.344 1 98.56 174 VAL A CA 1
ATOM 1351 C C . VAL A 1 174 ? -12.32 2.619 13.727 1 98.56 174 VAL A C 1
ATOM 1353 O O . VAL A 1 174 ? -13.531 2.586 13.961 1 98.56 174 VAL A O 1
ATOM 1356 N N . LYS A 1 175 ? -11.414 2.344 14.633 1 98.31 175 LYS A N 1
ATOM 1357 C CA . LYS A 1 175 ? -11.773 1.954 15.992 1 98.31 175 LYS A CA 1
ATOM 1358 C C . LYS A 1 175 ? -12.586 3.049 16.688 1 98.31 175 LYS A C 1
ATOM 1360 O O . LYS A 1 175 ? -13.625 2.775 17.281 1 98.31 175 LYS A O 1
ATOM 1365 N N . ASN A 1 176 ? -12.117 4.281 16.594 1 97.88 176 ASN A N 1
ATOM 1366 C CA . ASN A 1 176 ? -12.766 5.406 17.266 1 97.88 176 ASN A CA 1
ATOM 1367 C C . ASN A 1 176 ? -14.164 5.664 16.703 1 97.88 176 ASN A C 1
ATOM 1369 O O . ASN A 1 176 ? -15.086 5.988 17.453 1 97.88 176 ASN A O 1
ATOM 1373 N N . LEU A 1 177 ? -14.328 5.484 15.359 1 97.88 177 LEU A N 1
ATOM 1374 C CA . LEU A 1 177 ? -15.578 5.863 14.703 1 97.88 177 LEU A CA 1
ATOM 1375 C C . LEU A 1 177 ? -16.578 4.715 14.734 1 97.88 177 LEU A C 1
ATOM 1377 O O . LEU A 1 177 ? -17.797 4.945 14.805 1 97.88 177 LEU A O 1
ATOM 1381 N N . LEU A 1 178 ? -16.016 3.422 14.703 1 97.69 178 LEU A N 1
ATOM 1382 C CA . LEU A 1 178 ? -16.922 2.314 14.438 1 97.69 178 LEU A CA 1
ATOM 1383 C C . LEU A 1 178 ? -16.797 1.24 15.516 1 97.69 178 LEU A C 1
ATOM 1385 O O . LEU A 1 178 ? -17.609 0.311 15.562 1 97.69 178 LEU A O 1
ATOM 1389 N N . GLY A 1 179 ? -15.773 1.332 16.344 1 96.88 179 GLY A N 1
ATOM 1390 C CA . GLY A 1 179 ? -15.602 0.377 17.438 1 96.88 179 GLY A CA 1
ATOM 1391 C C . GLY A 1 179 ? -14.477 -0.611 17.188 1 96.88 179 GLY A C 1
ATOM 1392 O O . GLY A 1 179 ? -14.102 -0.854 16.031 1 96.88 179 GLY A O 1
ATOM 1393 N N . VAL A 1 180 ? -14.008 -1.193 18.281 1 97.06 180 VAL A N 1
ATOM 1394 C CA . VAL A 1 180 ? -12.828 -2.051 18.266 1 97.06 180 VAL A CA 1
ATOM 1395 C C . VAL A 1 180 ? -13.109 -3.316 17.469 1 97.06 180 VAL A C 1
ATOM 1397 O O . VAL A 1 180 ? -12.234 -3.828 16.766 1 97.06 180 VAL A O 1
ATOM 1400 N N . HIS A 1 181 ? -14.289 -3.84 17.453 1 96.69 181 HIS A N 1
ATOM 1401 C CA . HIS A 1 181 ? -14.617 -5.074 16.75 1 96.69 181 HIS A CA 1
ATOM 1402 C C . HIS A 1 181 ? -14.539 -4.891 15.242 1 96.69 181 HIS A C 1
ATOM 1404 O O . HIS A 1 181 ? -14.062 -5.773 14.531 1 96.69 181 HIS A O 1
ATOM 1410 N N . VAL A 1 182 ? -15 -3.709 14.734 1 97.44 182 VAL A N 1
ATOM 1411 C CA . VAL A 1 182 ? -14.93 -3.408 13.305 1 97.44 182 VAL A CA 1
ATOM 1412 C C . VAL A 1 182 ? -13.469 -3.299 12.875 1 97.44 182 VAL A C 1
ATOM 1414 O O . VAL A 1 182 ? -13.086 -3.82 11.828 1 97.44 182 VAL A O 1
ATOM 1417 N N . ALA A 1 183 ? -12.664 -2.65 13.711 1 98 183 ALA A N 1
ATOM 1418 C CA . ALA A 1 183 ? -11.242 -2.527 13.422 1 98 183 ALA A CA 1
ATOM 1419 C C . ALA A 1 183 ? -10.57 -3.898 13.375 1 98 183 ALA A C 1
ATOM 1421 O O . ALA A 1 183 ? -9.758 -4.172 12.484 1 98 183 ALA A O 1
ATOM 1422 N N . GLU A 1 184 ? -10.891 -4.762 14.32 1 97.19 184 GLU A N 1
ATOM 1423 C CA . GLU A 1 184 ? -10.328 -6.105 14.375 1 97.19 184 GLU A CA 1
ATOM 1424 C C . GLU A 1 184 ? -10.75 -6.926 13.156 1 97.19 184 GLU A C 1
ATOM 1426 O O . GLU A 1 184 ? -9.938 -7.648 12.578 1 97.19 184 GLU A O 1
ATOM 1431 N N . ASP A 1 185 ? -12.008 -6.844 12.797 1 97.12 185 ASP A N 1
ATOM 1432 C CA . ASP A 1 185 ? -12.492 -7.543 11.617 1 97.12 185 ASP A CA 1
ATOM 1433 C C . ASP A 1 185 ? -11.773 -7.062 10.359 1 97.12 185 ASP A C 1
ATOM 1435 O O . ASP A 1 185 ? -11.445 -7.863 9.477 1 97.12 185 ASP A O 1
ATOM 1439 N N . THR A 1 186 ? -11.578 -5.766 10.266 1 98.12 186 THR A N 1
ATOM 1440 C CA . THR A 1 186 ? -10.867 -5.188 9.133 1 98.12 186 THR A CA 1
ATOM 1441 C C . THR A 1 186 ? -9.43 -5.699 9.078 1 98.12 186 THR A C 1
ATOM 1443 O O . THR A 1 186 ? -8.938 -6.074 8.016 1 98.12 186 THR A O 1
ATOM 1446 N N . ALA A 1 187 ? -8.742 -5.691 10.234 1 97.56 187 ALA A N 1
ATOM 1447 C CA . ALA A 1 187 ? -7.379 -6.195 10.312 1 97.56 187 ALA A CA 1
ATOM 1448 C C . ALA A 1 187 ? -7.309 -7.66 9.891 1 97.56 187 ALA A C 1
ATOM 1450 O O . ALA A 1 187 ? -6.383 -8.07 9.188 1 97.56 187 ALA A O 1
ATOM 1451 N N . LYS A 1 188 ? -8.266 -8.445 10.344 1 96.25 188 LYS A N 1
ATOM 1452 C CA . LYS A 1 188 ? -8.336 -9.852 9.953 1 96.25 188 LYS A CA 1
ATOM 1453 C C . LYS A 1 188 ? -8.477 -9.992 8.438 1 96.25 188 LYS A C 1
ATOM 1455 O O . LYS A 1 188 ? -7.777 -10.789 7.812 1 96.25 188 LYS A O 1
ATOM 1460 N N . ARG A 1 189 ? -9.383 -9.195 7.879 1 96.56 189 ARG A N 1
ATOM 1461 C CA . ARG A 1 189 ? -9.594 -9.211 6.438 1 96.56 189 ARG A CA 1
ATOM 1462 C C . ARG A 1 189 ? -8.297 -8.898 5.691 1 96.56 189 ARG A C 1
ATOM 1464 O O . ARG A 1 189 ? -7.98 -9.547 4.691 1 96.56 189 ARG A O 1
ATOM 1471 N N . MET A 1 190 ? -7.531 -7.988 6.215 1 97.44 190 MET A N 1
ATOM 1472 C CA . MET A 1 190 ? -6.309 -7.52 5.57 1 97.44 190 MET A CA 1
ATOM 1473 C C . MET A 1 190 ? -5.125 -8.414 5.934 1 97.44 190 MET A C 1
ATOM 1475 O O . MET A 1 190 ? -4.027 -8.242 5.406 1 97.44 190 MET A O 1
ATOM 1479 N N . GLU A 1 191 ? -5.336 -9.344 6.895 1 96.38 191 GLU A N 1
ATOM 1480 C CA . GLU A 1 191 ? -4.254 -10.141 7.473 1 96.38 191 GLU A CA 1
ATOM 1481 C C . GLU A 1 191 ? -3.137 -9.25 8.008 1 96.38 191 GLU A C 1
ATOM 1483 O O . GLU A 1 191 ? -1.959 -9.492 7.73 1 96.38 191 GLU A O 1
ATOM 1488 N N . TYR A 1 192 ? -3.514 -8.227 8.602 1 95.25 192 TYR A N 1
ATOM 1489 C CA . TYR A 1 192 ? -2.582 -7.289 9.219 1 95.25 192 TYR A CA 1
ATOM 1490 C C . TYR A 1 192 ? -2.518 -7.5 10.727 1 95.25 192 TYR A C 1
ATOM 1492 O O . TYR A 1 192 ? -3.549 -7.527 11.406 1 95.25 192 TYR A O 1
ATOM 1500 N N . ASP A 1 193 ? -1.3 -7.672 11.297 1 89 193 ASP A N 1
ATOM 1501 C CA . ASP A 1 193 ? -1.128 -7.852 12.734 1 89 193 ASP A CA 1
ATOM 1502 C C . ASP A 1 193 ? -1.146 -6.508 13.461 1 89 193 ASP A C 1
ATOM 1504 O O . ASP A 1 193 ? -0.249 -5.684 13.273 1 89 193 ASP A O 1
ATOM 1508 N N . ILE A 1 194 ? -2.205 -6.27 14.18 1 83.69 194 ILE A N 1
ATOM 1509 C CA . ILE A 1 194 ? -2.283 -5 14.898 1 83.69 194 ILE A CA 1
ATOM 1510 C C . ILE A 1 194 ? -2.627 -5.258 16.359 1 83.69 194 ILE A C 1
ATOM 1512 O O . ILE A 1 194 ? -3.326 -6.223 16.688 1 83.69 194 ILE A O 1
ATOM 1516 N N . SER A 1 195 ? -1.851 -4.598 17.234 1 75.75 195 SER A N 1
ATOM 1517 C CA . SER A 1 195 ? -2.275 -4.539 18.625 1 75.75 195 SER A CA 1
ATOM 1518 C C . SER A 1 195 ? -3.176 -3.336 18.875 1 75.75 195 SER A C 1
ATOM 1520 O O . SER A 1 195 ? -2.74 -2.189 18.75 1 75.75 195 SER A O 1
ATOM 1522 N N . LEU A 1 196 ? -4.457 -3.568 18.969 1 72.5 196 LEU A N 1
ATOM 1523 C CA . LEU A 1 196 ? -5.383 -2.479 19.25 1 72.5 196 LEU A CA 1
ATOM 1524 C C . LEU A 1 196 ? -5.727 -2.438 20.734 1 72.5 196 LEU A C 1
ATOM 1526 O O . LEU A 1 196 ? -6.312 -3.385 21.266 1 72.5 196 LEU A O 1
ATOM 1530 N N . PRO A 1 197 ? -5.062 -1.465 21.391 1 53.09 197 PRO A N 1
ATOM 1531 C CA . PRO A 1 197 ? -5.41 -1.419 22.812 1 53.09 197 PRO A CA 1
ATOM 1532 C C . PRO A 1 197 ? -6.898 -1.181 23.047 1 53.09 197 PRO A C 1
ATOM 1534 O O . PRO A 1 197 ? -7.562 -0.536 22.234 1 53.09 197 PRO A O 1
ATOM 1537 N N . ASN A 1 198 ? -7.566 -1.93 24.031 1 42.12 198 ASN A N 1
ATOM 1538 C CA . ASN A 1 198 ? -8.938 -1.712 24.484 1 42.12 198 ASN A CA 1
ATOM 1539 C C . ASN A 1 198 ? -9.133 -0.296 25.016 1 42.12 198 ASN A C 1
ATOM 1541 O O . ASN A 1 198 ? -8.211 0.294 25.578 1 42.12 198 ASN A O 1
ATOM 1545 N N . MET B 1 1 ? 30.312 -5.676 -7.148 1 63.19 1 MET B N 1
ATOM 1546 C CA . MET B 1 1 ? 29.125 -4.953 -7.629 1 63.19 1 MET B CA 1
ATOM 1547 C C . MET B 1 1 ? 27.859 -5.527 -7.02 1 63.19 1 MET B C 1
ATOM 1549 O O . MET B 1 1 ? 27.734 -6.742 -6.836 1 63.19 1 MET B O 1
ATOM 1553 N N . MET B 1 2 ? 26.891 -4.664 -6.496 1 79.62 2 MET B N 1
ATOM 1554 C CA . MET B 1 2 ? 25.719 -5.211 -5.824 1 79.62 2 MET B CA 1
ATOM 1555 C C . MET B 1 2 ? 24.781 -5.879 -6.824 1 79.62 2 MET B C 1
ATOM 1557 O O . MET B 1 2 ? 24.594 -5.379 -7.934 1 79.62 2 MET B O 1
ATOM 1561 N N . ASN B 1 3 ? 24.406 -7.117 -6.578 1 89.5 3 ASN B N 1
ATOM 1562 C CA . ASN B 1 3 ? 23.406 -7.766 -7.426 1 89.5 3 ASN B CA 1
ATOM 1563 C C . ASN B 1 3 ? 22.156 -6.918 -7.566 1 89.5 3 ASN B C 1
ATOM 1565 O O . ASN B 1 3 ? 21.719 -6.277 -6.605 1 89.5 3 ASN B O 1
ATOM 1569 N N . LYS B 1 4 ? 21.703 -6.785 -8.773 1 96.06 4 LYS B N 1
ATOM 1570 C CA . LYS B 1 4 ? 20.453 -6.059 -9.039 1 96.06 4 LYS B CA 1
ATOM 1571 C C . LYS B 1 4 ? 19.359 -7.004 -9.531 1 96.06 4 LYS B C 1
ATOM 1573 O O . LYS B 1 4 ? 19.641 -7.973 -10.234 1 96.06 4 LYS B O 1
ATOM 1578 N N . TRP B 1 5 ? 18.109 -6.762 -9.117 1 98.31 5 TRP B N 1
ATOM 1579 C CA . TRP B 1 5 ? 16.953 -7.562 -9.5 1 98.31 5 TRP B CA 1
ATOM 1580 C C . TRP B 1 5 ? 15.852 -6.684 -10.078 1 98.31 5 TRP B C 1
ATOM 1582 O O . TRP B 1 5 ? 15.609 -5.578 -9.594 1 98.31 5 TRP B O 1
ATOM 1592 N N . SER B 1 6 ? 15.234 -7.156 -11.109 1 98.62 6 SER B N 1
ATOM 1593 C CA . SER B 1 6 ? 14.031 -6.516 -11.633 1 98.62 6 SER B CA 1
ATOM 1594 C C . SER B 1 6 ? 12.773 -7.242 -11.172 1 98.62 6 SER B C 1
ATOM 1596 O O . SER B 1 6 ? 12.719 -8.477 -11.188 1 98.62 6 SER B O 1
ATOM 1598 N N . VAL B 1 7 ? 11.797 -6.48 -10.703 1 98.94 7 VAL B N 1
ATOM 1599 C CA . VAL B 1 7 ? 10.539 -7.008 -10.18 1 98.94 7 VAL B CA 1
ATOM 1600 C C . VAL B 1 7 ? 9.383 -6.527 -11.055 1 98.94 7 VAL B C 1
ATOM 1602 O O . VAL B 1 7 ? 9.227 -5.324 -11.281 1 98.94 7 VAL B O 1
ATOM 1605 N N . GLY B 1 8 ? 8.656 -7.438 -11.641 1 98.94 8 GLY B N 1
ATOM 1606 C CA . GLY B 1 8 ? 7.395 -7.109 -12.289 1 98.94 8 GLY B CA 1
ATOM 1607 C C . GLY B 1 8 ? 6.188 -7.375 -11.406 1 98.94 8 GLY B C 1
ATOM 1608 O O . GLY B 1 8 ? 6.102 -8.422 -10.766 1 98.94 8 GLY B O 1
ATOM 1609 N N . ILE B 1 9 ? 5.293 -6.492 -11.305 1 99 9 ILE B N 1
ATOM 1610 C CA . ILE B 1 9 ? 4.031 -6.668 -10.602 1 99 9 ILE B CA 1
ATOM 1611 C C . ILE B 1 9 ? 2.869 -6.59 -11.586 1 99 9 ILE B C 1
ATOM 1613 O O . ILE B 1 9 ? 2.676 -5.566 -12.25 1 99 9 ILE B O 1
ATOM 1617 N N . PHE B 1 10 ? 2.078 -7.648 -11.688 1 99 10 PHE B N 1
ATOM 1618 C CA . PHE B 1 10 ? 0.955 -7.711 -12.609 1 99 10 PHE B CA 1
ATOM 1619 C C . PHE B 1 10 ? -0.25 -6.961 -12.055 1 99 10 PHE B C 1
ATOM 1621 O O . PHE B 1 10 ? -0.648 -7.18 -10.914 1 99 10 PHE B O 1
ATOM 1628 N N . LEU B 1 11 ? -0.773 -6.047 -12.836 1 98.94 11 LEU B N 1
ATOM 1629 C CA . LEU B 1 11 ? -1.955 -5.273 -12.477 1 98.94 11 LEU B CA 1
ATOM 1630 C C . LEU B 1 11 ? -3.125 -5.598 -13.398 1 98.94 11 LEU B C 1
ATOM 1632 O O . LEU B 1 11 ? -2.928 -5.883 -14.578 1 98.94 11 LEU B O 1
ATOM 1636 N N . PHE B 1 12 ? -4.324 -5.531 -12.852 1 98.94 12 PHE B N 1
ATOM 1637 C CA . PHE B 1 12 ? -5.566 -5.773 -13.578 1 98.94 12 PHE B CA 1
ATOM 1638 C C . PHE B 1 12 ? -6.734 -5.07 -12.898 1 98.94 12 PHE B C 1
ATOM 1640 O O . PHE B 1 12 ? -6.625 -4.641 -11.75 1 98.94 12 PHE B O 1
ATOM 1647 N N . ASN B 1 13 ? -7.84 -4.883 -13.609 1 98.88 13 ASN B N 1
ATOM 1648 C CA . ASN B 1 13 ? -9.016 -4.266 -13.008 1 98.88 13 ASN B CA 1
ATOM 1649 C C . ASN B 1 13 ? -9.492 -5.039 -11.773 1 98.88 13 ASN B C 1
ATOM 1651 O O . ASN B 1 13 ? -9.539 -6.27 -11.797 1 98.88 13 ASN B O 1
ATOM 1655 N N . GLU B 1 14 ? -9.805 -4.355 -10.688 1 98.81 14 GLU B N 1
ATOM 1656 C CA . GLU B 1 14 ? -10.297 -4.879 -9.422 1 98.81 14 GLU B CA 1
ATOM 1657 C C . GLU B 1 14 ? -9.211 -5.648 -8.68 1 98.81 14 GLU B C 1
ATOM 1659 O O . GLU B 1 14 ? -9.508 -6.527 -7.867 1 98.81 14 GLU B O 1
ATOM 1664 N N . VAL B 1 15 ? -7.938 -5.383 -9 1 98.94 15 VAL B N 1
ATOM 1665 C CA . VAL B 1 15 ? -6.832 -5.887 -8.195 1 98.94 15 VAL B CA 1
ATOM 1666 C C . VAL B 1 15 ? -6.859 -5.23 -6.812 1 98.94 15 VAL B C 1
ATOM 1668 O O . VAL B 1 15 ? -7.203 -4.055 -6.684 1 98.94 15 VAL B O 1
ATOM 1671 N N . GLU B 1 16 ? -6.57 -6.008 -5.785 1 98.88 16 GLU B N 1
ATOM 1672 C CA . GLU B 1 16 ? -6.5 -5.48 -4.426 1 98.88 16 GLU B CA 1
ATOM 1673 C C . GLU B 1 16 ? -5.309 -4.543 -4.258 1 98.88 16 GLU B C 1
ATOM 1675 O O . GLU B 1 16 ? -4.172 -4.91 -4.57 1 98.88 16 GLU B O 1
ATOM 1680 N N . VAL B 1 17 ? -5.5 -3.389 -3.727 1 98.94 17 VAL B N 1
ATOM 1681 C CA . VAL B 1 17 ? -4.531 -2.297 -3.77 1 98.94 17 VAL B CA 1
ATOM 1682 C C . VAL B 1 17 ? -3.287 -2.68 -2.971 1 98.94 17 VAL B C 1
ATOM 1684 O O . VAL B 1 17 ? -2.17 -2.641 -3.494 1 98.94 17 VAL B O 1
ATOM 1687 N N . LEU B 1 18 ? -3.473 -3.111 -1.739 1 98.81 18 LEU B N 1
ATOM 1688 C CA . LEU B 1 18 ? -2.311 -3.369 -0.895 1 98.81 18 LEU B CA 1
ATOM 1689 C C . LEU B 1 18 ? -1.589 -4.637 -1.336 1 98.81 18 LEU B C 1
ATOM 1691 O O . LEU B 1 18 ? -0.433 -4.859 -0.967 1 98.81 18 LEU B O 1
ATOM 1695 N N . ASP B 1 19 ? -2.248 -5.48 -2.166 1 98.94 19 ASP B N 1
ATOM 1696 C CA . ASP B 1 19 ? -1.593 -6.664 -2.715 1 98.94 19 ASP B CA 1
ATOM 1697 C C . ASP B 1 19 ? -0.389 -6.281 -3.57 1 98.94 19 ASP B C 1
ATOM 1699 O O . ASP B 1 19 ? 0.594 -7.02 -3.641 1 98.94 19 ASP B O 1
ATOM 1703 N N . PHE B 1 20 ? -0.551 -5.176 -4.281 1 98.94 20 PHE B N 1
ATOM 1704 C CA . PHE B 1 20 ? 0.565 -4.797 -5.141 1 98.94 20 PHE B CA 1
ATOM 1705 C C . PHE B 1 20 ? 1.371 -3.664 -4.516 1 98.94 20 PHE B C 1
ATOM 1707 O O . PHE B 1 20 ? 2.596 -3.617 -4.652 1 98.94 20 PHE B O 1
ATOM 1714 N N . ALA B 1 21 ? 0.754 -2.771 -3.777 1 98.88 21 ALA B N 1
ATOM 1715 C CA . ALA B 1 21 ? 1.439 -1.597 -3.244 1 98.88 21 ALA B CA 1
ATOM 1716 C C . ALA B 1 21 ? 2.377 -1.979 -2.104 1 98.88 21 ALA B C 1
ATOM 1718 O O . ALA B 1 21 ? 3.422 -1.353 -1.912 1 98.88 21 ALA B O 1
ATOM 1719 N N . GLY B 1 22 ? 1.982 -2.986 -1.317 1 98.75 22 GLY B N 1
ATOM 1720 C CA . GLY B 1 22 ? 2.848 -3.473 -0.255 1 98.75 22 GLY B CA 1
ATOM 1721 C C . GLY B 1 22 ? 4.207 -3.932 -0.754 1 98.75 22 GLY B C 1
ATOM 1722 O O . GLY B 1 22 ? 5.23 -3.344 -0.405 1 98.75 22 GLY B O 1
ATOM 1723 N N . PRO B 1 23 ? 4.176 -4.961 -1.606 1 98.94 23 PRO B N 1
ATOM 1724 C CA . PRO B 1 23 ? 5.449 -5.41 -2.17 1 98.94 23 PRO B CA 1
ATOM 1725 C C . PRO B 1 23 ? 6.172 -4.316 -2.951 1 98.94 23 PRO B C 1
ATOM 1727 O O . PRO B 1 23 ? 7.398 -4.215 -2.889 1 98.94 23 PRO B O 1
ATOM 1730 N N . PHE B 1 24 ? 5.426 -3.486 -3.717 1 98.94 24 PHE B N 1
ATOM 1731 C CA . PHE B 1 24 ? 6.02 -2.363 -4.434 1 98.94 24 PHE B CA 1
ATOM 1732 C C . PHE B 1 24 ? 6.879 -1.519 -3.502 1 98.94 24 PHE B C 1
ATOM 1734 O O . PHE B 1 24 ? 8.023 -1.193 -3.826 1 98.94 24 PHE B O 1
ATOM 1741 N N . GLU B 1 25 ? 6.332 -1.163 -2.359 1 98.81 25 GLU B N 1
ATOM 1742 C CA . GLU B 1 25 ? 7.027 -0.317 -1.393 1 98.81 25 GLU B CA 1
ATOM 1743 C C . GLU B 1 25 ? 8.305 -0.987 -0.886 1 98.81 25 GLU B C 1
ATOM 1745 O O . GLU B 1 25 ? 9.383 -0.4 -0.943 1 98.81 25 GLU B O 1
ATOM 1750 N N . VAL B 1 26 ? 8.18 -2.252 -0.443 1 98.88 26 VAL B N 1
ATOM 1751 C CA . VAL B 1 26 ? 9.312 -2.961 0.149 1 98.88 26 VAL B CA 1
ATOM 1752 C C . VAL B 1 26 ? 10.469 -2.998 -0.841 1 98.88 26 VAL B C 1
ATOM 1754 O O . VAL B 1 26 ? 11.586 -2.592 -0.512 1 98.88 26 VAL B O 1
ATOM 1757 N N . PHE B 1 27 ? 10.203 -3.426 -2.045 1 98.88 27 PHE B N 1
ATOM 1758 C CA . PHE B 1 27 ? 11.281 -3.574 -3.018 1 98.88 27 PHE B CA 1
ATOM 1759 C C . PHE B 1 27 ? 11.836 -2.215 -3.42 1 98.88 27 PHE B C 1
ATOM 1761 O O . PHE B 1 27 ? 13.055 -2.055 -3.57 1 98.88 27 PHE B O 1
ATOM 1768 N N . SER B 1 28 ? 10.945 -1.248 -3.523 1 98.44 28 SER B N 1
ATOM 1769 C CA . SER B 1 28 ? 11.352 0.037 -4.082 1 98.44 28 SER B CA 1
ATOM 1770 C C . SER B 1 28 ? 12.172 0.839 -3.08 1 98.44 28 SER B C 1
ATOM 1772 O O . SER B 1 28 ? 12.992 1.673 -3.471 1 98.44 28 SER B O 1
ATOM 1774 N N . VAL B 1 29 ? 12.039 0.591 -1.751 1 97.94 29 VAL B N 1
ATOM 1775 C CA . VAL B 1 29 ? 12.711 1.436 -0.773 1 97.94 29 VAL B CA 1
ATOM 1776 C C . VAL B 1 29 ? 13.93 0.702 -0.208 1 97.94 29 VAL B C 1
ATOM 1778 O O . VAL B 1 29 ? 14.68 1.26 0.594 1 97.94 29 VAL B O 1
ATOM 1781 N N . THR B 1 30 ? 14.078 -0.562 -0.57 1 98.62 30 THR B N 1
ATOM 1782 C CA . THR B 1 30 ? 15.258 -1.311 -0.144 1 98.62 30 THR B CA 1
ATOM 1783 C C . THR B 1 30 ? 16.531 -0.688 -0.712 1 98.62 30 THR B C 1
ATOM 1785 O O . THR B 1 30 ? 16.594 -0.389 -1.906 1 98.62 30 THR B O 1
ATOM 1788 N N . GLU B 1 31 ? 17.469 -0.457 0.134 1 97.31 31 GLU B N 1
ATOM 1789 C CA . GLU B 1 31 ? 18.75 0.121 -0.257 1 97.31 31 GLU B CA 1
ATOM 1790 C C . GLU B 1 31 ? 19.922 -0.655 0.354 1 97.31 31 GLU B C 1
ATOM 1792 O O . GLU B 1 31 ? 19.828 -1.141 1.482 1 97.31 31 GLU B O 1
ATOM 1797 N N . VAL B 1 32 ? 20.953 -0.785 -0.391 1 96.69 32 VAL B N 1
ATOM 1798 C CA . VAL B 1 32 ? 22.234 -1.302 0.042 1 96.69 32 VAL B CA 1
ATOM 1799 C C . VAL B 1 32 ? 23.344 -0.328 -0.36 1 96.69 32 VAL B C 1
ATOM 1801 O O . VAL B 1 32 ? 23.547 -0.062 -1.547 1 96.69 32 VAL B O 1
ATOM 1804 N N . ASN B 1 33 ? 24.062 0.211 0.603 1 94.5 33 ASN B N 1
ATOM 1805 C CA . ASN B 1 33 ? 25.125 1.172 0.338 1 94.5 33 ASN B CA 1
ATOM 1806 C C . ASN B 1 33 ? 24.641 2.324 -0.537 1 94.5 33 ASN B C 1
ATOM 1808 O O . ASN B 1 33 ? 25.266 2.652 -1.545 1 94.5 33 ASN B O 1
ATOM 1812 N N . GLU B 1 34 ? 23.438 2.783 -0.295 1 91.88 34 GLU B N 1
ATOM 1813 C CA . GLU B 1 34 ? 22.828 3.957 -0.919 1 91.88 34 GLU B CA 1
ATOM 1814 C C . GLU B 1 34 ? 22.438 3.67 -2.365 1 91.88 34 GLU B C 1
ATOM 1816 O O . GLU B 1 34 ? 22.234 4.598 -3.152 1 91.88 34 GLU B O 1
ATOM 1821 N N . GLU B 1 35 ? 22.406 2.416 -2.676 1 96.25 35 GLU B N 1
ATOM 1822 C CA . GLU B 1 35 ? 21.938 1.995 -3.992 1 96.25 35 GLU B CA 1
ATOM 1823 C C . GLU B 1 35 ? 20.656 1.161 -3.887 1 96.25 35 GLU B C 1
ATOM 1825 O O . GLU B 1 35 ? 20.438 0.472 -2.887 1 96.25 35 GLU B O 1
ATOM 1830 N N . LYS B 1 36 ? 19.938 1.187 -4.965 1 97.62 36 LYS B N 1
ATOM 1831 C CA . LYS B 1 36 ? 18.719 0.404 -5.012 1 97.62 36 LYS B CA 1
ATOM 1832 C C . LYS B 1 36 ? 18.938 -0.927 -5.723 1 97.62 36 LYS B C 1
ATOM 1834 O O . LYS B 1 36 ? 19.141 -0.961 -6.938 1 97.62 36 LYS B O 1
ATOM 1839 N N . PRO B 1 37 ? 18.844 -1.994 -4.984 1 98.56 37 PRO B N 1
ATOM 1840 C CA . PRO B 1 37 ? 19.094 -3.297 -5.605 1 98.56 37 PRO B CA 1
ATOM 1841 C C . PRO B 1 37 ? 17.922 -3.777 -6.461 1 98.56 37 PRO B C 1
ATOM 1843 O O . PRO B 1 37 ? 18.078 -4.703 -7.262 1 98.56 37 PRO B O 1
ATOM 1846 N N . PHE B 1 38 ? 16.75 -3.168 -6.324 1 98.75 38 PHE B N 1
ATOM 1847 C CA . PHE B 1 38 ? 15.57 -3.609 -7.055 1 98.75 38 PHE B CA 1
ATOM 1848 C C . PHE B 1 38 ? 15.047 -2.506 -7.969 1 98.75 38 PHE B C 1
ATOM 1850 O O . PHE B 1 38 ? 15.047 -1.332 -7.598 1 98.75 38 PHE B O 1
ATOM 1857 N N . THR B 1 39 ? 14.695 -2.832 -9.148 1 98.5 39 THR B N 1
ATOM 1858 C CA . THR B 1 39 ? 13.883 -2.014 -10.047 1 98.5 39 THR B CA 1
ATOM 1859 C C . THR B 1 39 ? 12.5 -2.631 -10.227 1 98.5 39 THR B C 1
ATOM 1861 O O . THR B 1 39 ? 12.375 -3.801 -10.594 1 98.5 39 THR B O 1
ATOM 1864 N N . VAL B 1 40 ? 11.453 -1.842 -9.969 1 98.88 40 VAL B N 1
ATOM 1865 C CA . VAL B 1 40 ? 10.094 -2.375 -9.977 1 98.88 40 VAL B CA 1
ATOM 1866 C C . VAL B 1 40 ? 9.336 -1.833 -11.18 1 98.88 40 VAL B C 1
ATOM 1868 O O . VAL B 1 40 ? 9.336 -0.626 -11.438 1 98.88 40 VAL B O 1
ATOM 1871 N N . TYR B 1 41 ? 8.695 -2.748 -11.883 1 98.75 41 TYR B N 1
ATOM 1872 C CA . TYR B 1 41 ? 7.824 -2.438 -13.008 1 98.75 41 TYR B CA 1
ATOM 1873 C C . TYR B 1 41 ? 6.406 -2.928 -12.75 1 98.75 41 TYR B C 1
ATOM 1875 O O . TYR B 1 41 ? 6.207 -3.977 -12.133 1 98.75 41 TYR B O 1
ATOM 1883 N N . THR B 1 42 ? 5.461 -2.154 -13.281 1 98.94 42 THR B N 1
ATOM 1884 C CA . THR B 1 42 ? 4.082 -2.631 -13.289 1 98.94 42 THR B CA 1
ATOM 1885 C C . THR B 1 42 ? 3.656 -3.029 -14.695 1 98.94 42 THR B C 1
ATOM 1887 O O . THR B 1 42 ? 4.066 -2.4 -15.672 1 98.94 42 THR B O 1
ATOM 1890 N N . VAL B 1 43 ? 2.861 -4.07 -14.742 1 98.94 43 VAL B N 1
ATOM 1891 C CA . VAL B 1 43 ? 2.48 -4.609 -16.047 1 98.94 43 VAL B CA 1
ATOM 1892 C C . VAL B 1 43 ? 1.014 -5.035 -16.016 1 98.94 43 VAL B C 1
ATOM 1894 O O . VAL B 1 43 ? 0.532 -5.559 -15.008 1 98.94 43 VAL B O 1
ATOM 1897 N N . SER B 1 44 ? 0.252 -4.77 -17.016 1 98.94 44 SER B N 1
ATOM 1898 C CA . SER B 1 44 ? -1.097 -5.289 -17.219 1 98.94 44 SER B CA 1
ATOM 1899 C C . SER B 1 44 ? -1.22 -6 -18.562 1 98.94 44 SER B C 1
ATOM 1901 O O . SER B 1 44 ? -0.261 -6.043 -19.344 1 98.94 44 SER B O 1
ATOM 1903 N N . GLU B 1 45 ? -2.344 -6.625 -18.781 1 98.88 45 GLU B N 1
ATOM 1904 C CA . GLU B 1 45 ? -2.521 -7.387 -20 1 98.88 45 GLU B CA 1
ATOM 1905 C C . GLU B 1 45 ? -2.268 -6.52 -21.234 1 98.88 45 GLU B C 1
ATOM 1907 O O . GLU B 1 45 ? -1.492 -6.891 -22.125 1 98.88 45 GLU B O 1
ATOM 1912 N N . ASN B 1 46 ? -2.82 -5.27 -21.297 1 98.69 46 ASN B N 1
ATOM 1913 C CA . ASN B 1 46 ? -2.766 -4.477 -22.516 1 98.69 46 ASN B CA 1
ATOM 1914 C C . ASN B 1 46 ? -2.061 -3.141 -22.281 1 98.69 46 ASN B C 1
ATOM 1916 O O . ASN B 1 46 ? -2.01 -2.299 -23.188 1 98.69 46 ASN B O 1
ATOM 1920 N N . GLY B 1 47 ? -1.593 -2.881 -21.125 1 98.75 47 GLY B N 1
ATOM 1921 C CA . GLY B 1 47 ? -0.859 -1.663 -20.828 1 98.75 47 GLY B CA 1
ATOM 1922 C C . GLY B 1 47 ? -1.762 -0.47 -20.578 1 98.75 47 GLY B C 1
ATOM 1923 O O . GLY B 1 47 ? -1.28 0.639 -20.328 1 98.75 47 GLY B O 1
ATOM 1924 N N . GLU B 1 48 ? -3.023 -0.695 -20.531 1 98.69 48 GLU B N 1
ATOM 1925 C CA . GLU B 1 48 ? -3.971 0.392 -20.312 1 98.69 48 GLU B CA 1
ATOM 1926 C C . GLU B 1 48 ? -4.172 0.653 -18.828 1 98.69 48 GLU B C 1
ATOM 1928 O O . GLU B 1 48 ? -3.918 -0.223 -18 1 98.69 48 GLU B O 1
ATOM 1933 N N . MET B 1 49 ? -4.641 1.813 -18.531 1 98.69 49 MET B N 1
ATOM 1934 C CA . MET B 1 49 ? -4.965 2.168 -17.156 1 98.69 49 MET B CA 1
ATOM 1935 C C . MET B 1 49 ? -5.957 1.177 -16.547 1 98.69 49 MET B C 1
ATOM 1937 O O . MET B 1 49 ? -6.91 0.765 -17.219 1 98.69 49 MET B O 1
ATOM 1941 N N . ILE B 1 50 ? -5.723 0.777 -15.32 1 98.88 50 ILE B N 1
ATOM 1942 C CA . ILE B 1 50 ? -6.656 -0.106 -14.633 1 98.88 50 ILE B CA 1
ATOM 1943 C C . ILE B 1 50 ? -7.297 0.637 -13.461 1 98.88 50 ILE B C 1
ATOM 1945 O O . ILE B 1 50 ? -6.758 1.633 -12.977 1 98.88 50 ILE B O 1
ATOM 1949 N N . THR B 1 51 ? -8.469 0.189 -13.062 1 98.88 51 THR B N 1
ATOM 1950 C CA . THR B 1 51 ? -9.117 0.6 -11.828 1 98.88 51 THR B CA 1
ATOM 1951 C C . THR B 1 51 ? -9.055 -0.517 -10.789 1 98.88 51 THR B C 1
ATOM 1953 O O . THR B 1 51 ? -9.734 -1.539 -10.93 1 98.88 51 THR B O 1
ATOM 1956 N N . ALA B 1 52 ? -8.203 -0.297 -9.781 1 98.88 52 ALA B N 1
ATOM 1957 C CA . ALA B 1 52 ? -8.055 -1.28 -8.711 1 98.88 52 ALA B CA 1
ATOM 1958 C C . ALA B 1 52 ? -9.32 -1.359 -7.859 1 98.88 52 ALA B C 1
ATOM 1960 O O . ALA B 1 52 ? -10.234 -0.547 -8.023 1 98.88 52 ALA B O 1
ATOM 1961 N N . ARG B 1 53 ? -9.352 -2.367 -7.012 1 98.12 53 ARG B N 1
ATOM 1962 C CA . ARG B 1 53 ? -10.469 -2.516 -6.082 1 98.12 53 ARG B CA 1
ATOM 1963 C C . ARG B 1 53 ? -10.727 -1.219 -5.32 1 98.12 53 ARG B C 1
ATOM 1965 O O . ARG B 1 53 ? -9.781 -0.56 -4.875 1 98.12 53 ARG B O 1
ATOM 1972 N N . ASN B 1 54 ? -11.961 -0.756 -5.309 1 98 54 ASN B N 1
ATOM 1973 C CA . ASN B 1 54 ? -12.438 0.426 -4.598 1 98 54 ASN B CA 1
ATOM 1974 C C . ASN B 1 54 ? -12 1.712 -5.289 1 98 54 ASN B C 1
ATOM 1976 O O . ASN B 1 54 ? -12.023 2.787 -4.684 1 98 54 ASN B O 1
ATOM 1980 N N . GLY B 1 55 ? -11.461 1.66 -6.5 1 98.69 55 GLY B N 1
ATOM 1981 C CA . GLY B 1 55 ? -11.531 2.822 -7.371 1 98.69 55 GLY B CA 1
ATOM 1982 C C . GLY B 1 55 ? -10.18 3.447 -7.641 1 98.69 55 GLY B C 1
ATOM 1983 O O . GLY B 1 55 ? -10.062 4.367 -8.453 1 98.69 55 GLY B O 1
ATOM 1984 N N . LEU B 1 56 ? -9.031 3.023 -7.023 1 98.94 56 LEU B N 1
ATOM 1985 C CA . LEU B 1 56 ? -7.73 3.611 -7.312 1 98.94 56 LEU B CA 1
ATOM 1986 C C . LEU B 1 56 ? -7.34 3.379 -8.766 1 98.94 56 LEU B C 1
ATOM 1988 O O . LEU B 1 56 ? -7.32 2.236 -9.234 1 98.94 56 LEU B O 1
ATOM 1992 N N . LYS B 1 57 ? -7.039 4.406 -9.492 1 98.94 57 LYS B N 1
ATOM 1993 C CA . LYS B 1 57 ? -6.695 4.293 -10.906 1 98.94 57 LYS B CA 1
ATOM 1994 C C . LYS B 1 57 ? -5.18 4.324 -11.102 1 98.94 57 LYS B C 1
ATOM 1996 O O . LYS B 1 57 ? -4.516 5.277 -10.695 1 98.94 57 LYS B O 1
ATOM 2001 N N . VAL B 1 58 ? -4.617 3.281 -11.773 1 98.94 58 VAL B N 1
ATOM 2002 C CA . VAL B 1 58 ? -3.178 3.102 -11.914 1 98.94 58 VAL B CA 1
ATOM 2003 C C . VAL B 1 58 ? -2.824 2.877 -13.383 1 98.94 58 VAL B C 1
ATOM 2005 O O . VAL B 1 58 ? -3.512 2.133 -14.086 1 98.94 58 VAL B O 1
ATOM 2008 N N . GLN B 1 59 ? -1.849 3.527 -13.812 1 98.94 59 GLN B N 1
ATOM 2009 C CA . GLN B 1 59 ? -1.322 3.316 -15.156 1 98.94 59 GLN B CA 1
ATOM 2010 C C . GLN B 1 59 ? -0.101 2.402 -15.133 1 98.94 59 GLN B C 1
ATOM 2012 O O . GLN B 1 59 ? 0.96 2.787 -14.641 1 98.94 59 GLN B O 1
ATOM 2017 N N . PRO B 1 60 ? -0.24 1.202 -15.727 1 98.94 60 PRO B N 1
ATOM 2018 C CA . PRO B 1 60 ? 0.907 0.292 -15.766 1 98.94 60 PRO B CA 1
ATOM 2019 C C . PRO B 1 60 ? 2.041 0.803 -16.656 1 98.94 60 PRO B C 1
ATOM 2021 O O . PRO B 1 60 ? 1.798 1.558 -17.594 1 98.94 60 PRO B O 1
ATOM 2024 N N . ASP B 1 61 ? 3.262 0.377 -16.375 1 98.88 61 ASP B N 1
ATOM 2025 C CA . ASP B 1 61 ? 4.426 0.719 -17.188 1 98.88 61 ASP B CA 1
ATOM 2026 C C . ASP B 1 61 ? 4.387 0.001 -18.531 1 98.88 61 ASP B C 1
ATOM 2028 O O . ASP B 1 61 ? 4.777 0.567 -19.562 1 98.88 61 ASP B O 1
ATOM 2032 N N . TYR B 1 62 ? 3.91 -1.256 -18.484 1 98.88 62 TYR B N 1
ATOM 2033 C CA . TYR B 1 62 ? 4.035 -2.115 -19.656 1 98.88 62 TYR B CA 1
ATOM 2034 C C . TYR B 1 62 ? 2.773 -2.941 -19.859 1 98.88 62 TYR B C 1
ATOM 2036 O O . TYR B 1 62 ? 1.923 -3.025 -18.969 1 98.88 62 TYR B O 1
ATOM 2044 N N . SER B 1 63 ? 2.656 -3.469 -21.031 1 98.94 63 SER B N 1
ATOM 2045 C CA . SER B 1 63 ? 1.787 -4.605 -21.312 1 98.94 63 SER B CA 1
ATOM 2046 C C . SER B 1 63 ? 2.559 -5.922 -21.25 1 98.94 63 SER B C 1
ATOM 2048 O O . SER B 1 63 ? 3.791 -5.926 -21.219 1 98.94 63 SER B O 1
ATOM 2050 N N . ILE B 1 64 ? 1.824 -6.996 -21.156 1 98.69 64 ILE B N 1
ATOM 2051 C CA . ILE B 1 64 ? 2.49 -8.297 -21.109 1 98.69 64 ILE B CA 1
ATOM 2052 C C . ILE B 1 64 ? 3.281 -8.516 -22.391 1 98.69 64 ILE B C 1
ATOM 2054 O O . ILE B 1 64 ? 4.238 -9.297 -22.406 1 98.69 64 ILE B O 1
ATOM 2058 N N . GLU B 1 65 ? 2.984 -7.832 -23.453 1 98.44 65 GLU B N 1
ATOM 2059 C CA . GLU B 1 65 ? 3.662 -8 -24.734 1 98.44 65 GLU B CA 1
ATOM 2060 C C . GLU B 1 65 ? 5.012 -7.285 -24.75 1 98.44 65 GLU B C 1
ATOM 2062 O O . GLU B 1 65 ? 5.918 -7.668 -25.5 1 98.44 65 GLU B O 1
ATOM 2067 N N . ASN B 1 66 ? 5.199 -6.281 -23.969 1 98.44 66 ASN B N 1
ATOM 2068 C CA . ASN B 1 66 ? 6.426 -5.496 -24.078 1 98.44 66 ASN B CA 1
ATOM 2069 C C . ASN B 1 66 ? 7.141 -5.41 -22.719 1 98.44 66 ASN B C 1
ATOM 2071 O O . ASN B 1 66 ? 8.039 -4.586 -22.547 1 98.44 66 ASN B O 1
ATOM 2075 N N . LEU B 1 67 ? 6.68 -6.18 -21.734 1 98.62 67 LEU B N 1
ATOM 2076 C CA . LEU B 1 67 ? 7.398 -6.246 -20.469 1 98.62 67 LEU B CA 1
ATOM 2077 C C . LEU B 1 67 ? 8.82 -6.766 -20.672 1 98.62 67 LEU B C 1
ATOM 2079 O O . LEU B 1 67 ? 9.008 -7.852 -21.234 1 98.62 67 LEU B O 1
ATOM 2083 N N . PRO B 1 68 ? 9.836 -5.977 -20.297 1 98.25 68 PRO B N 1
ATOM 2084 C CA . PRO B 1 68 ? 11.18 -6.551 -20.328 1 98.25 68 PRO B CA 1
ATOM 2085 C C . PRO B 1 68 ? 11.328 -7.766 -19.406 1 98.25 68 PRO B C 1
ATOM 2087 O O . PRO B 1 68 ? 10.523 -7.945 -18.484 1 98.25 68 PRO B O 1
ATOM 2090 N N . PRO B 1 69 ? 12.32 -8.641 -19.688 1 98.06 69 PRO B N 1
ATOM 2091 C CA . PRO B 1 69 ? 12.531 -9.75 -18.766 1 98.06 69 PRO B CA 1
ATOM 2092 C C . PRO B 1 69 ? 12.711 -9.289 -17.312 1 98.06 69 PRO B C 1
ATOM 2094 O O . PRO B 1 69 ? 13.406 -8.305 -17.062 1 98.06 69 PRO B O 1
ATOM 2097 N N . VAL B 1 70 ? 12.039 -9.969 -16.406 1 98.69 70 VAL B N 1
ATOM 2098 C CA . VAL B 1 70 ? 12.164 -9.633 -15 1 98.69 70 VAL B CA 1
ATOM 2099 C C . VAL B 1 70 ? 12.664 -10.852 -14.219 1 98.69 70 VAL B C 1
ATOM 2101 O O . VAL B 1 70 ? 12.484 -11.992 -14.656 1 98.69 70 VAL B O 1
ATOM 2104 N N . ASP B 1 71 ? 13.297 -10.594 -13.055 1 98.81 71 ASP B N 1
ATOM 2105 C CA . ASP B 1 71 ? 13.805 -11.656 -12.195 1 98.81 71 ASP B CA 1
ATOM 2106 C C . ASP B 1 71 ? 12.703 -12.219 -11.305 1 98.81 71 ASP B C 1
ATOM 2108 O O . ASP B 1 71 ? 12.656 -13.43 -11.055 1 98.81 71 ASP B O 1
ATOM 2112 N N . ILE B 1 72 ? 11.836 -11.367 -10.758 1 98.94 72 ILE B N 1
ATOM 2113 C CA . ILE B 1 72 ? 10.758 -11.711 -9.836 1 98.94 72 ILE B CA 1
ATOM 2114 C C . ILE B 1 72 ? 9.422 -11.227 -10.406 1 98.94 72 ILE B C 1
ATOM 2116 O O . ILE B 1 72 ? 9.32 -10.086 -10.867 1 98.94 72 ILE B O 1
ATOM 2120 N N . LEU B 1 73 ? 8.453 -12.07 -10.461 1 98.94 73 LEU B N 1
ATOM 2121 C CA . LEU B 1 73 ? 7.109 -11.68 -10.883 1 98.94 73 LEU B CA 1
ATOM 2122 C C . LEU B 1 73 ? 6.105 -11.867 -9.758 1 98.94 73 LEU B C 1
ATOM 2124 O O . LEU B 1 73 ? 6.059 -12.93 -9.133 1 98.94 73 LEU B O 1
ATOM 2128 N N . ILE B 1 74 ? 5.359 -10.875 -9.461 1 99 74 ILE B N 1
ATOM 2129 C CA . ILE B 1 74 ? 4.355 -10.891 -8.406 1 99 74 ILE B CA 1
ATOM 2130 C C . ILE B 1 74 ? 2.959 -10.875 -9.023 1 99 74 ILE B C 1
ATOM 2132 O O . ILE B 1 74 ? 2.625 -9.969 -9.789 1 99 74 ILE B O 1
ATOM 2136 N N . ILE B 1 75 ? 2.166 -11.844 -8.695 1 99 75 ILE B N 1
ATOM 2137 C CA . ILE B 1 75 ? 0.776 -11.945 -9.125 1 99 75 ILE B CA 1
ATOM 2138 C C . ILE B 1 75 ? -0.153 -11.664 -7.949 1 99 75 ILE B C 1
ATOM 2140 O O . ILE B 1 75 ? -0.39 -12.531 -7.109 1 99 75 ILE B O 1
ATOM 2144 N N . PRO B 1 76 ? -0.717 -10.469 -7.898 1 98.94 76 PRO B N 1
ATOM 2145 C CA . PRO B 1 76 ? -1.615 -10.102 -6.801 1 98.94 76 PRO B CA 1
ATOM 2146 C C . PRO B 1 76 ? -3.006 -10.719 -6.945 1 98.94 76 PRO B C 1
ATOM 2148 O O . PRO B 1 76 ? -3.283 -11.398 -7.934 1 98.94 76 PRO B O 1
ATOM 2151 N N . GLY B 1 77 ? -3.846 -10.531 -5.914 1 98.88 77 GLY B N 1
ATOM 2152 C CA . GLY B 1 77 ? -5.211 -11.031 -5.906 1 98.88 77 GLY B CA 1
ATOM 2153 C C . GLY B 1 77 ? -6.254 -9.93 -5.902 1 98.88 77 GLY B C 1
ATOM 2154 O O . GLY B 1 77 ? -6 -8.828 -6.387 1 98.88 77 GLY B O 1
ATOM 2155 N N . GLY B 1 78 ? -7.383 -10.242 -5.453 1 98.5 78 GLY B N 1
ATOM 2156 C CA . GLY B 1 78 ? -8.539 -9.359 -5.434 1 98.5 78 GLY B CA 1
ATOM 2157 C C . GLY B 1 78 ? -9.734 -9.922 -6.188 1 98.5 78 GLY B C 1
ATOM 2158 O O . GLY B 1 78 ? -9.68 -11.047 -6.684 1 98.5 78 GLY B O 1
ATOM 2159 N N . LEU B 1 79 ? -10.781 -9.125 -6.184 1 98.06 79 LEU B N 1
ATOM 2160 C CA . LEU B 1 79 ? -11.984 -9.516 -6.906 1 98.06 79 LEU B CA 1
ATOM 2161 C C . LEU B 1 79 ? -11.672 -9.82 -8.367 1 98.06 79 LEU B C 1
ATOM 2163 O O . LEU B 1 79 ? -12.211 -10.766 -8.945 1 98.06 79 LEU B O 1
ATOM 2167 N N . GLY B 1 80 ? -10.781 -9.055 -8.953 1 98.62 80 GLY B N 1
ATOM 2168 C CA . GLY B 1 80 ? -10.406 -9.227 -10.352 1 98.62 80 GLY B CA 1
ATOM 2169 C C . GLY B 1 80 ? -9.766 -10.57 -10.641 1 98.62 80 GLY B C 1
ATOM 2170 O O . GLY B 1 80 ? -10 -11.156 -11.695 1 98.62 80 GLY B O 1
ATOM 2171 N N . ALA B 1 81 ? -8.961 -11.023 -9.711 1 98.69 81 ALA B N 1
ATOM 2172 C CA . ALA B 1 81 ? -8.336 -12.336 -9.883 1 98.69 81 ALA B CA 1
ATOM 2173 C C . ALA B 1 81 ? -9.383 -13.445 -9.859 1 98.69 81 ALA B C 1
ATOM 2175 O O . ALA B 1 81 ? -9.383 -14.32 -10.734 1 98.69 81 ALA B O 1
ATOM 2176 N N . ARG B 1 82 ? -10.297 -13.352 -8.914 1 97.94 82 ARG B N 1
ATOM 2177 C CA . ARG B 1 82 ? -11.242 -14.43 -8.641 1 97.94 82 ARG B CA 1
ATOM 2178 C C . ARG B 1 82 ? -12.336 -14.477 -9.703 1 97.94 82 ARG B C 1
ATOM 2180 O O . ARG B 1 82 ? -12.836 -15.555 -10.047 1 97.94 82 ARG B O 1
ATOM 2187 N N . GLU B 1 83 ? -12.648 -13.297 -10.281 1 97.88 83 GLU B N 1
ATOM 2188 C CA . GLU B 1 83 ? -13.852 -13.242 -11.102 1 97.88 83 GLU B CA 1
ATOM 2189 C C . GLU B 1 83 ? -13.508 -13.133 -12.586 1 97.88 83 GLU B C 1
ATOM 2191 O O . GLU B 1 83 ? -14.25 -13.617 -13.445 1 97.88 83 GLU B O 1
ATOM 2196 N N . TYR B 1 84 ? -12.391 -12.516 -12.891 1 98.38 84 TYR B N 1
ATOM 2197 C CA . TYR B 1 84 ? -12.148 -12.188 -14.289 1 98.38 84 TYR B CA 1
ATOM 2198 C C . TYR B 1 84 ? -10.875 -12.852 -14.789 1 98.38 84 TYR B C 1
ATOM 2200 O O . TYR B 1 84 ? -10.914 -13.641 -15.734 1 98.38 84 TYR B O 1
ATOM 2208 N N . GLU B 1 85 ? -9.758 -12.648 -14.117 1 98.75 85 GLU B N 1
ATOM 2209 C CA . GLU B 1 85 ? -8.469 -13.094 -14.633 1 98.75 85 GLU B CA 1
ATOM 2210 C C . GLU B 1 85 ? -8.367 -14.617 -14.625 1 98.75 85 GLU B C 1
ATOM 2212 O O . GLU B 1 85 ? -7.707 -15.203 -15.484 1 98.75 85 GLU B O 1
ATOM 2217 N N . ILE B 1 86 ? -9.055 -15.234 -13.68 1 98.62 86 ILE B N 1
ATOM 2218 C CA . ILE B 1 86 ? -9.031 -16.688 -13.578 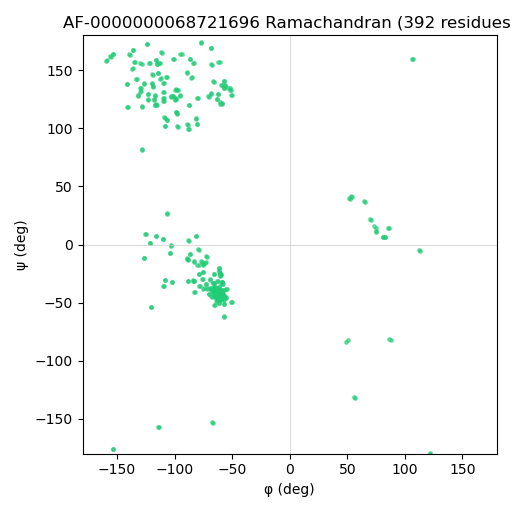1 98.62 86 ILE B CA 1
ATOM 2219 C C . ILE B 1 86 ? -9.602 -17.312 -14.852 1 98.62 86 ILE B C 1
ATOM 2221 O O . ILE B 1 86 ? -9.289 -18.453 -15.188 1 98.62 86 ILE B O 1
ATOM 2225 N N . LYS B 1 87 ? -10.422 -16.562 -15.586 1 98.62 87 LYS B N 1
ATOM 2226 C CA . LYS B 1 87 ? -11.047 -17.031 -16.812 1 98.62 87 LYS B CA 1
ATOM 2227 C C . LYS B 1 87 ? -10.352 -16.453 -18.047 1 98.62 87 LYS B C 1
ATOM 2229 O O . LYS B 1 87 ? -10.773 -16.703 -19.172 1 98.62 87 LYS B O 1
ATOM 2234 N N . ASN B 1 88 ? -9.367 -15.664 -17.844 1 98.81 88 ASN B N 1
ATOM 2235 C CA . ASN B 1 88 ? -8.641 -14.992 -18.906 1 98.81 88 ASN B CA 1
ATOM 2236 C C . ASN B 1 88 ? -7.488 -15.852 -19.422 1 98.81 88 ASN B C 1
ATOM 2238 O O . ASN B 1 88 ? -6.387 -15.82 -18.875 1 98.81 88 ASN B O 1
ATOM 2242 N N . GLU B 1 89 ? -7.672 -16.516 -20.5 1 98.69 89 GLU B N 1
ATOM 2243 C CA . GLU B 1 89 ? -6.711 -17.484 -21.016 1 98.69 89 GLU B CA 1
ATOM 2244 C C . GLU B 1 89 ? -5.414 -16.797 -21.438 1 98.69 89 GLU B C 1
ATOM 2246 O O . GLU B 1 89 ? -4.336 -17.391 -21.328 1 98.69 89 GLU B O 1
ATOM 2251 N N . ILE B 1 90 ? -5.508 -15.609 -21.922 1 98.81 90 ILE B N 1
ATOM 2252 C CA . ILE B 1 90 ? -4.324 -14.867 -22.344 1 98.81 90 ILE B CA 1
ATOM 2253 C C . ILE B 1 90 ? -3.402 -14.648 -21.141 1 98.81 90 ILE B C 1
ATOM 2255 O O . ILE B 1 90 ? -2.205 -14.938 -21.203 1 98.81 90 ILE B O 1
ATOM 2259 N N . VAL B 1 91 ? -3.967 -14.227 -20.031 1 98.81 91 VAL B N 1
ATOM 2260 C CA . VAL B 1 91 ? -3.201 -13.938 -18.828 1 98.81 91 VAL B CA 1
ATOM 2261 C C . VAL B 1 91 ? -2.678 -15.242 -18.219 1 98.81 91 VAL B C 1
ATOM 2263 O O . VAL B 1 91 ? -1.516 -15.32 -17.812 1 98.81 91 VAL B O 1
ATOM 2266 N N . ILE B 1 92 ? -3.539 -16.281 -18.188 1 98.88 92 ILE B N 1
ATOM 2267 C CA . ILE B 1 92 ? -3.148 -17.562 -17.594 1 98.88 92 ILE B CA 1
ATOM 2268 C C . ILE B 1 92 ? -1.982 -18.156 -18.375 1 98.88 92 ILE B C 1
ATOM 2270 O O . ILE B 1 92 ? -1.005 -18.625 -17.781 1 98.88 92 ILE B O 1
ATOM 2274 N N . LYS B 1 93 ? -2.072 -18.109 -19.672 1 98.81 93 LYS B N 1
ATOM 2275 C CA . LYS B 1 93 ? -0.994 -18.609 -20.516 1 98.81 93 LYS B CA 1
ATOM 2276 C C . LYS B 1 93 ? 0.287 -17.812 -20.312 1 98.81 93 LYS B C 1
ATOM 2278 O O . LYS B 1 93 ? 1.378 -18.375 -20.234 1 98.81 93 LYS B O 1
ATOM 2283 N N . TRP B 1 94 ? 0.185 -16.531 -20.25 1 98.81 94 TRP B N 1
ATOM 2284 C CA . TRP B 1 94 ? 1.332 -15.648 -20.031 1 98.81 94 TRP B CA 1
ATOM 2285 C C . TRP B 1 94 ? 2.035 -15.969 -18.719 1 98.81 94 TRP B C 1
ATOM 2287 O O . TRP B 1 94 ? 3.264 -16.062 -18.672 1 98.81 94 TRP B O 1
ATOM 2297 N N . ILE B 1 95 ? 1.239 -16.156 -17.625 1 98.88 95 ILE B N 1
ATOM 2298 C CA . ILE B 1 95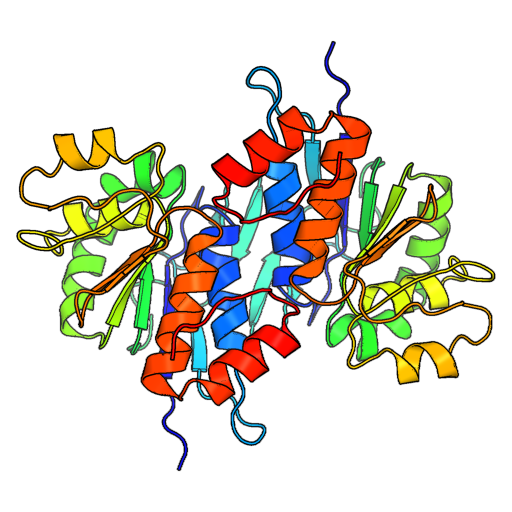 ? 1.798 -16.5 -16.328 1 98.88 95 ILE B CA 1
ATOM 2299 C C . ILE B 1 95 ? 2.588 -17.812 -16.438 1 98.88 95 ILE B C 1
ATOM 2301 O O . ILE B 1 95 ? 3.717 -17.891 -15.945 1 98.88 95 ILE B O 1
ATOM 2305 N N . GLY B 1 96 ? 2.008 -18.781 -17.062 1 98.75 96 GLY B N 1
ATOM 2306 C CA . GLY B 1 96 ? 2.703 -20.047 -17.266 1 98.75 96 GLY B CA 1
ATOM 2307 C C . GLY B 1 96 ? 4.016 -19.891 -18 1 98.75 96 GLY B C 1
ATOM 2308 O O . GLY B 1 96 ? 5.02 -20.5 -17.641 1 98.75 96 GLY B O 1
ATOM 2309 N N . GLN B 1 97 ? 4.035 -19.109 -19.016 1 98.31 97 GLN B N 1
ATOM 2310 C CA . GLN B 1 97 ? 5.23 -18.875 -19.828 1 98.31 97 GLN B CA 1
ATOM 2311 C C . GLN B 1 97 ? 6.309 -18.156 -19.016 1 98.31 97 GLN B C 1
ATOM 2313 O O . GLN B 1 97 ? 7.5 -18.438 -19.172 1 98.31 97 GLN B O 1
ATOM 2318 N N . GLN B 1 98 ? 5.879 -17.234 -18.156 1 98.44 98 GLN B N 1
ATOM 2319 C CA . GLN B 1 98 ? 6.82 -16.453 -17.359 1 98.44 98 GLN B CA 1
ATOM 2320 C C . GLN B 1 98 ? 7.582 -17.328 -16.375 1 98.44 98 GLN B C 1
ATOM 2322 O O . GLN B 1 98 ? 8.703 -17 -15.984 1 98.44 98 GLN B O 1
ATOM 2327 N N . MET B 1 99 ? 6.98 -18.469 -15.992 1 97.81 99 MET B N 1
ATOM 2328 C CA . MET B 1 99 ? 7.633 -19.359 -15.047 1 97.81 99 MET B CA 1
ATOM 2329 C C . MET B 1 99 ? 8.977 -19.844 -15.586 1 97.81 99 MET B C 1
ATOM 2331 O O . MET B 1 99 ? 9.898 -20.109 -14.812 1 97.81 99 MET B O 1
ATOM 2335 N N . LYS B 1 100 ? 9.148 -19.875 -16.875 1 96.38 100 LYS B N 1
ATOM 2336 C CA . LYS B 1 100 ? 10.367 -20.359 -17.516 1 96.38 100 LYS B CA 1
ATOM 2337 C C . LYS B 1 100 ? 11.43 -19.266 -17.562 1 96.38 100 LYS B C 1
ATOM 2339 O O . LYS B 1 100 ? 12.609 -19.562 -17.797 1 96.38 100 LYS B O 1
ATOM 2344 N N . GLU B 1 101 ? 11.047 -18.094 -17.328 1 96.88 101 GLU B N 1
ATOM 2345 C CA . GLU B 1 101 ? 11.938 -16.953 -17.531 1 96.88 101 GLU B CA 1
ATOM 2346 C C . GLU B 1 101 ? 12.359 -16.328 -16.203 1 96.88 101 GLU B C 1
ATOM 2348 O O . GLU B 1 101 ? 13.516 -15.922 -16.047 1 96.88 101 GLU B O 1
ATOM 2353 N N . VAL B 1 102 ? 11.477 -16.297 -15.242 1 98.5 102 VAL B N 1
ATOM 2354 C CA . VAL B 1 102 ? 11.75 -15.602 -13.984 1 98.5 102 VAL B CA 1
ATOM 2355 C C . VAL B 1 102 ? 12.555 -16.516 -13.055 1 98.5 102 VAL B C 1
ATOM 2357 O O . VAL B 1 102 ? 12.492 -17.734 -13.172 1 98.5 102 VAL B O 1
ATOM 2360 N N . LYS B 1 103 ? 13.258 -15.852 -12.148 1 98.19 103 LYS B N 1
ATOM 2361 C CA . LYS B 1 103 ? 13.953 -16.594 -11.094 1 98.19 103 LYS B CA 1
ATOM 2362 C C . LYS B 1 103 ? 13.008 -16.922 -9.945 1 98.19 103 LYS B C 1
ATOM 2364 O O . LYS B 1 103 ? 13.18 -17.938 -9.258 1 98.19 103 LYS B O 1
ATOM 2369 N N . LEU B 1 104 ? 12.047 -16.047 -9.727 1 98.88 104 LEU B N 1
ATOM 2370 C CA . LEU B 1 104 ? 11.094 -16.219 -8.633 1 98.88 104 LEU B CA 1
ATOM 2371 C C . LEU B 1 104 ? 9.688 -15.805 -9.07 1 98.88 104 LEU B C 1
ATOM 2373 O O . LEU B 1 104 ? 9.484 -14.672 -9.508 1 98.88 104 LEU B O 1
ATOM 2377 N N . MET B 1 105 ? 8.766 -16.766 -9.039 1 98.94 105 MET B N 1
ATOM 2378 C CA . MET B 1 105 ? 7.336 -16.531 -9.219 1 98.94 105 MET B CA 1
ATOM 2379 C C . MET B 1 105 ? 6.633 -16.391 -7.871 1 98.94 105 MET B C 1
ATOM 2381 O O . MET B 1 105 ? 6.797 -17.234 -6.992 1 98.94 105 MET B O 1
ATOM 2385 N N . THR B 1 106 ? 5.84 -15.273 -7.684 1 98.94 106 THR B N 1
ATOM 2386 C CA . THR B 1 106 ? 5.195 -15.086 -6.387 1 98.94 106 THR B CA 1
ATOM 2387 C C . THR B 1 106 ? 3.734 -14.688 -6.559 1 98.94 106 THR B C 1
ATOM 2389 O O . THR B 1 106 ? 3.334 -14.234 -7.633 1 98.94 106 THR B O 1
ATOM 2392 N N . SER B 1 107 ? 2.951 -14.93 -5.57 1 98.94 107 SER B N 1
ATOM 2393 C CA . SER B 1 107 ? 1.567 -14.469 -5.551 1 98.94 107 SER B CA 1
ATOM 2394 C C . SER B 1 107 ? 1.195 -13.898 -4.188 1 98.94 107 SER B C 1
ATOM 2396 O O . SER B 1 107 ? 1.813 -14.234 -3.176 1 98.94 107 SER B O 1
ATOM 2398 N N . VAL B 1 108 ? 0.296 -13 -4.195 1 98.94 108 VAL B N 1
ATOM 2399 C CA . VAL B 1 108 ? -0.325 -12.453 -2.992 1 98.94 108 VAL B CA 1
ATOM 2400 C C . VAL B 1 108 ? -1.83 -12.711 -3.023 1 98.94 108 VAL B C 1
ATOM 2402 O O . VAL B 1 108 ? -2.477 -12.531 -4.059 1 98.94 108 VAL B O 1
ATOM 2405 N N . CYS B 1 109 ? -2.426 -13.102 -1.844 1 98.75 109 CYS B N 1
ATOM 2406 C CA . CYS B 1 109 ? -3.875 -13.242 -1.754 1 98.75 109 CYS B CA 1
ATOM 2407 C C . CYS B 1 109 ? -4.395 -14.211 -2.812 1 98.75 109 CYS B C 1
ATOM 2409 O O . CYS B 1 109 ? -3.896 -15.328 -2.934 1 98.75 109 CYS B O 1
ATOM 2411 N N . THR B 1 110 ? -5.406 -13.859 -3.545 1 98.81 110 THR B N 1
ATOM 2412 C CA . THR B 1 110 ? -6.031 -14.797 -4.469 1 98.81 110 THR B CA 1
ATOM 2413 C C . THR B 1 110 ? -5.246 -14.875 -5.777 1 98.81 110 THR B C 1
ATOM 2415 O O . THR B 1 110 ? -5.652 -15.562 -6.715 1 98.81 110 THR B O 1
ATOM 2418 N N . GLY B 1 111 ? -4.078 -14.219 -5.797 1 98.88 111 GLY B N 1
ATOM 2419 C CA . GLY B 1 111 ? -3.162 -14.445 -6.902 1 98.88 111 GLY B CA 1
ATOM 2420 C C . GLY B 1 111 ? -2.713 -15.891 -7.016 1 98.88 111 GLY B C 1
ATOM 2421 O O . GLY B 1 111 ? -2.383 -16.359 -8.109 1 98.88 111 GLY B O 1
ATOM 2422 N N . ALA B 1 112 ? -2.715 -16.578 -5.93 1 98.94 112 ALA B N 1
ATOM 2423 C CA . ALA B 1 112 ? -2.314 -17.984 -5.898 1 98.94 112 ALA B CA 1
ATOM 2424 C C . ALA B 1 112 ? -3.244 -18.828 -6.754 1 98.94 112 ALA B C 1
ATOM 2426 O O . ALA B 1 112 ? -2.816 -19.828 -7.34 1 98.94 112 ALA B O 1
ATOM 2427 N N . LEU B 1 113 ? -4.512 -18.453 -6.855 1 98.81 113 LEU B N 1
ATOM 2428 C CA . LEU B 1 113 ? -5.457 -19.172 -7.695 1 98.81 113 LEU B CA 1
ATOM 2429 C C . LEU B 1 113 ? -5.055 -19.094 -9.164 1 98.81 113 LEU B C 1
ATOM 2431 O O . LEU B 1 113 ? -5.227 -20.062 -9.914 1 98.81 113 LEU B O 1
ATOM 2435 N N . LEU B 1 114 ? -4.543 -17.922 -9.562 1 98.94 114 LEU B N 1
ATOM 2436 C CA . LEU B 1 114 ? -4.094 -17.766 -10.938 1 98.94 114 LEU B CA 1
ATOM 2437 C C . LEU B 1 114 ? -2.881 -18.641 -11.227 1 98.94 114 LEU B C 1
ATOM 2439 O O . LEU B 1 114 ? -2.785 -19.25 -12.297 1 98.94 114 LEU B O 1
ATOM 2443 N N . LEU B 1 115 ? -1.921 -18.734 -10.258 1 98.94 115 LEU B N 1
ATOM 2444 C CA . LEU B 1 115 ? -0.782 -19.641 -10.414 1 98.94 115 LEU B CA 1
ATOM 2445 C C . LEU B 1 115 ? -1.244 -21.078 -10.539 1 98.94 115 LEU B C 1
ATOM 2447 O O . LEU B 1 115 ? -0.723 -21.844 -11.367 1 98.94 115 LEU B O 1
ATOM 2451 N N . ALA B 1 116 ? -2.199 -21.469 -9.703 1 98.88 116 ALA B N 1
ATOM 2452 C CA . ALA B 1 116 ? -2.736 -22.828 -9.758 1 98.88 116 ALA B CA 1
ATOM 2453 C C . ALA B 1 116 ? -3.412 -23.094 -11.094 1 98.88 116 ALA B C 1
ATOM 2455 O O . ALA B 1 116 ? -3.209 -24.156 -11.695 1 98.88 116 ALA B O 1
ATOM 2456 N N . LYS B 1 117 ? -4.215 -22.141 -11.555 1 98.75 117 LYS B N 1
ATOM 2457 C CA . LYS B 1 117 ? -4.902 -22.266 -12.836 1 98.75 117 LYS B CA 1
ATOM 2458 C C . LYS B 1 117 ? -3.904 -22.438 -13.977 1 98.75 117 LYS B C 1
ATOM 2460 O O . LYS B 1 117 ? -4.176 -23.156 -14.945 1 98.75 117 LYS B O 1
ATOM 2465 N N . ALA B 1 118 ? -2.76 -21.828 -13.836 1 98.75 118 ALA B N 1
ATOM 2466 C CA . ALA B 1 118 ? -1.704 -21.938 -14.844 1 98.75 118 ALA B CA 1
ATOM 2467 C C . ALA B 1 118 ? -0.948 -23.25 -14.719 1 98.75 118 ALA B C 1
ATOM 2469 O O . ALA B 1 118 ? -0.02 -23.516 -15.484 1 98.75 118 ALA B O 1
ATOM 2470 N N . GLY B 1 119 ? -1.264 -24.062 -13.688 1 98.38 119 GLY B N 1
ATOM 2471 C CA . GLY B 1 119 ? -0.67 -25.375 -13.492 1 98.38 119 GLY B CA 1
ATOM 2472 C C . GLY B 1 119 ? 0.648 -25.328 -12.742 1 98.38 119 GLY B C 1
ATOM 2473 O O . GLY B 1 119 ? 1.36 -26.328 -12.672 1 98.38 119 GLY B O 1
ATOM 2474 N N . LEU B 1 120 ? 0.933 -24.234 -12.133 1 98.81 120 LEU B N 1
ATOM 2475 C CA . LEU B 1 120 ? 2.275 -24.031 -11.609 1 98.81 120 LEU B CA 1
ATOM 2476 C C . LEU B 1 120 ? 2.393 -24.562 -10.18 1 98.81 120 LEU B C 1
ATOM 2478 O O . LEU B 1 120 ? 3.5 -24.703 -9.656 1 98.81 120 LEU B O 1
ATOM 2482 N N . LEU B 1 121 ? 1.237 -24.891 -9.523 1 98.81 121 LEU B N 1
ATOM 2483 C CA . LEU B 1 121 ? 1.284 -25.234 -8.109 1 98.81 121 LEU B CA 1
ATOM 2484 C C . LEU B 1 121 ? 1 -26.703 -7.887 1 98.81 121 LEU B C 1
ATOM 2486 O O . LEU B 1 121 ? 0.886 -27.156 -6.746 1 98.81 121 LEU B O 1
ATOM 2490 N N . ALA B 1 122 ? 0.851 -27.484 -8.992 1 98.19 122 ALA B N 1
ATOM 2491 C CA . ALA B 1 122 ? 0.563 -28.906 -8.875 1 98.19 122 ALA B CA 1
ATOM 2492 C C . ALA B 1 122 ? 1.661 -29.625 -8.094 1 98.19 122 ALA B C 1
ATOM 2494 O O . ALA B 1 122 ? 2.84 -29.547 -8.445 1 98.19 122 ALA B O 1
ATOM 2495 N N . GLY B 1 123 ? 1.289 -30.266 -7.023 1 98.56 123 GLY B N 1
ATOM 2496 C CA . GLY B 1 123 ? 2.215 -31.047 -6.219 1 98.56 123 GLY B CA 1
ATOM 2497 C C . GLY B 1 123 ? 3.01 -30.203 -5.238 1 98.56 123 GLY B C 1
ATOM 2498 O O . GLY B 1 123 ? 3.902 -30.719 -4.559 1 98.56 123 GLY B O 1
ATOM 2499 N N . LEU B 1 124 ? 2.684 -28.938 -5.137 1 98.75 124 LEU B N 1
ATOM 2500 C CA . LEU B 1 124 ? 3.414 -28.031 -4.254 1 98.75 124 LEU B CA 1
ATOM 2501 C C . LEU B 1 124 ? 2.543 -27.594 -3.078 1 98.75 124 LEU B C 1
ATOM 2503 O O . LEU B 1 124 ? 1.33 -27.828 -3.084 1 98.75 124 LEU B O 1
ATOM 2507 N N . LYS B 1 125 ? 3.193 -27.016 -2.064 1 98.88 125 LYS B N 1
ATOM 2508 C CA . LYS B 1 125 ? 2.508 -26.297 -1 1 98.88 125 LYS B CA 1
ATOM 2509 C C . LYS B 1 125 ? 2.256 -24.844 -1.396 1 98.88 125 LYS B C 1
ATOM 2511 O O . LYS B 1 125 ? 3.088 -24.219 -2.062 1 98.88 125 LYS B O 1
ATOM 2516 N N . ALA B 1 126 ? 1.132 -24.328 -0.995 1 98.88 126 ALA B N 1
ATOM 2517 C CA . ALA B 1 126 ? 0.794 -22.938 -1.291 1 98.88 126 ALA B CA 1
ATOM 2518 C C . ALA B 1 126 ? -0.162 -22.375 -0.245 1 98.88 126 ALA B C 1
ATOM 2520 O O . ALA B 1 126 ? -0.707 -23.109 0.575 1 98.88 126 ALA B O 1
ATOM 2521 N N . THR B 1 127 ? -0.319 -21.109 -0.159 1 98.88 127 THR B N 1
ATOM 2522 C CA . THR B 1 127 ? -1.317 -20.438 0.667 1 98.88 127 THR B CA 1
ATOM 2523 C C . THR B 1 127 ? -1.99 -19.312 -0.104 1 98.88 127 THR B C 1
ATOM 2525 O O . THR B 1 127 ? -1.622 -19.031 -1.246 1 98.88 127 THR B O 1
ATOM 2528 N N . THR B 1 128 ? -3.037 -18.812 0.391 1 98.81 128 THR B N 1
ATOM 2529 C CA . THR B 1 128 ? -3.834 -17.719 -0.168 1 98.81 128 THR B CA 1
ATOM 2530 C C . THR B 1 128 ? -4.582 -16.969 0.934 1 98.81 128 THR B C 1
ATOM 2532 O O . THR B 1 128 ? -4.316 -17.188 2.119 1 98.81 128 THR B O 1
ATOM 2535 N N . HIS B 1 129 ? -5.395 -16.031 0.58 1 98.5 129 HIS B N 1
ATOM 2536 C CA . HIS B 1 129 ? -6.238 -15.359 1.559 1 98.5 129 HIS B CA 1
ATOM 2537 C C . HIS B 1 129 ? -7.117 -16.344 2.307 1 98.5 129 HIS B C 1
ATOM 2539 O O . HIS B 1 129 ? -7.691 -17.266 1.698 1 98.5 129 HIS B O 1
ATOM 2545 N N . TRP B 1 130 ? -7.297 -16.141 3.596 1 98.06 130 TRP B N 1
ATOM 2546 C CA . TRP B 1 130 ? -7.996 -17.109 4.43 1 98.06 130 TRP B CA 1
ATOM 2547 C C . TRP B 1 130 ? -9.414 -17.359 3.918 1 98.06 130 TRP B C 1
ATOM 2549 O O . TRP B 1 130 ? -9.922 -18.469 3.975 1 98.06 130 TRP B O 1
ATOM 2559 N N . ALA B 1 131 ? -10.023 -16.312 3.371 1 97.62 131 ALA B N 1
ATOM 2560 C CA . ALA B 1 131 ? -11.406 -16.406 2.918 1 97.62 131 ALA B CA 1
ATOM 2561 C C . ALA B 1 131 ? -11.516 -17.25 1.652 1 97.62 131 ALA B C 1
ATOM 2563 O O . ALA B 1 131 ? -12.617 -17.625 1.248 1 97.62 131 ALA B O 1
ATOM 2564 N N . SER B 1 132 ? -10.422 -17.562 1.052 1 98.25 132 SER B N 1
ATOM 2565 C CA . SER B 1 132 ? -10.43 -18.312 -0.208 1 98.25 132 SER B CA 1
ATOM 2566 C C . SER B 1 132 ? -9.773 -19.672 -0.057 1 98.25 132 SER B C 1
ATOM 2568 O O . SER B 1 132 ? -9.586 -20.391 -1.042 1 98.25 132 SER B O 1
ATOM 2570 N N . ILE B 1 133 ? -9.438 -20.062 1.158 1 98.5 133 ILE B N 1
ATOM 2571 C CA . ILE B 1 133 ? -8.703 -21.297 1.406 1 98.5 133 ILE B CA 1
ATOM 2572 C C . ILE B 1 133 ? -9.555 -22.484 0.975 1 98.5 133 ILE B C 1
ATOM 2574 O O . ILE B 1 133 ? -9.086 -23.359 0.241 1 98.5 133 ILE B O 1
ATOM 2578 N N . GLU B 1 134 ? -10.773 -22.516 1.388 1 97.94 134 GLU B N 1
ATOM 2579 C CA . GLU B 1 134 ? -11.641 -23.656 1.081 1 97.94 134 GLU B CA 1
ATOM 2580 C C . GLU B 1 134 ? -11.867 -23.781 -0.422 1 97.94 134 GLU B C 1
ATOM 2582 O O . GLU B 1 134 ? -11.82 -24.891 -0.968 1 97.94 134 GLU B O 1
ATOM 2587 N N . LYS B 1 135 ? -12.141 -22.641 -1.008 1 96.94 135 LYS B N 1
ATOM 2588 C CA . LYS B 1 135 ? -12.297 -22.656 -2.459 1 96.94 135 LYS B CA 1
ATOM 2589 C C . LYS B 1 135 ? -11.031 -23.172 -3.145 1 96.94 135 LYS B C 1
ATOM 2591 O O . LYS B 1 135 ? -11.109 -23.953 -4.098 1 96.94 135 LYS B O 1
ATOM 2596 N N . PHE B 1 136 ? -9.906 -22.703 -2.715 1 98.25 136 PHE B N 1
ATOM 2597 C CA . PHE B 1 136 ? -8.617 -23.125 -3.256 1 98.25 136 PHE B CA 1
ATOM 2598 C C . PHE B 1 136 ? -8.438 -24.625 -3.15 1 98.25 136 PHE B C 1
ATOM 2600 O O . PHE B 1 136 ? -8.117 -25.297 -4.137 1 98.25 136 PHE B O 1
ATOM 2607 N N . LYS B 1 137 ? -8.75 -25.234 -2.045 1 98.19 137 LYS B N 1
ATOM 2608 C CA . LYS B 1 137 ? -8.641 -26.672 -1.795 1 98.19 137 LYS B CA 1
ATOM 2609 C C . LYS B 1 137 ? -9.57 -27.453 -2.713 1 98.19 137 LYS B C 1
ATOM 2611 O O . LYS B 1 137 ? -9.188 -28.5 -3.236 1 98.19 137 LYS B O 1
ATOM 2616 N N . ASN B 1 138 ? -10.703 -26.922 -2.889 1 98.19 138 ASN B N 1
ATOM 2617 C CA . ASN B 1 138 ? -11.719 -27.625 -3.662 1 98.19 138 ASN B CA 1
ATOM 2618 C C . ASN B 1 138 ? -11.422 -27.578 -5.156 1 98.19 138 ASN B C 1
ATOM 2620 O O . ASN B 1 138 ? -11.633 -28.562 -5.871 1 98.19 138 ASN B O 1
ATOM 2624 N N . GLU B 1 139 ? -10.945 -26.5 -5.59 1 97.56 139 GLU B N 1
ATOM 2625 C CA . GLU B 1 139 ? -10.766 -26.297 -7.023 1 97.56 139 GLU B CA 1
ATOM 2626 C C . GLU B 1 139 ? -9.438 -26.891 -7.504 1 97.56 139 GLU B C 1
ATOM 2628 O O . GLU B 1 139 ? -9.312 -27.281 -8.664 1 97.56 139 GLU B O 1
ATOM 2633 N N . PHE B 1 140 ? -8.492 -26.906 -6.676 1 98.31 140 PHE B N 1
ATOM 2634 C CA . PHE B 1 140 ? -7.168 -27.391 -7.043 1 98.31 140 PHE B CA 1
ATOM 2635 C C . PHE B 1 140 ? -6.684 -28.438 -6.047 1 98.31 140 PHE B C 1
ATOM 2637 O O . PHE B 1 140 ? -5.797 -28.172 -5.234 1 98.31 140 PHE B O 1
ATOM 2644 N N . GLN B 1 141 ? -7.086 -29.625 -6.172 1 97.88 141 GLN B N 1
ATOM 2645 C CA . GLN B 1 141 ? -6.906 -30.688 -5.199 1 97.88 141 GLN B CA 1
ATOM 2646 C C . GLN B 1 141 ? -5.465 -31.203 -5.199 1 97.88 141 GLN B C 1
ATOM 2648 O O . GLN B 1 141 ? -5.039 -31.875 -4.262 1 97.88 141 GLN B O 1
ATOM 2653 N N . ASN B 1 142 ? -4.723 -30.891 -6.258 1 97.81 142 ASN B N 1
ATOM 2654 C CA . ASN B 1 142 ? -3.336 -31.344 -6.355 1 97.81 142 ASN B CA 1
ATOM 2655 C C . ASN B 1 142 ? -2.383 -30.344 -5.695 1 97.81 142 ASN B C 1
ATOM 2657 O O . ASN B 1 142 ? -1.163 -30.516 -5.766 1 97.81 142 ASN B O 1
ATOM 2661 N N . VAL B 1 143 ? -2.881 -29.297 -5.078 1 98.69 143 VAL B N 1
ATOM 2662 C CA . VAL B 1 143 ? -2.107 -28.312 -4.32 1 98.69 143 VAL B CA 1
ATOM 2663 C C . VAL B 1 143 ? -2.281 -28.562 -2.824 1 98.69 143 VAL B C 1
ATOM 2665 O O . VAL B 1 143 ? -3.4 -28.781 -2.35 1 98.69 143 VAL B O 1
ATOM 2668 N N . GLU B 1 144 ? -1.232 -28.688 -2.1 1 98.81 144 GLU B N 1
ATOM 2669 C CA . GLU B 1 144 ? -1.32 -28.75 -0.644 1 98.81 144 GLU B CA 1
ATOM 2670 C C . GLU B 1 144 ? -1.456 -27.344 -0.053 1 98.81 144 GLU B C 1
ATOM 2672 O O . GLU B 1 144 ? -0.467 -26.625 0.078 1 98.81 144 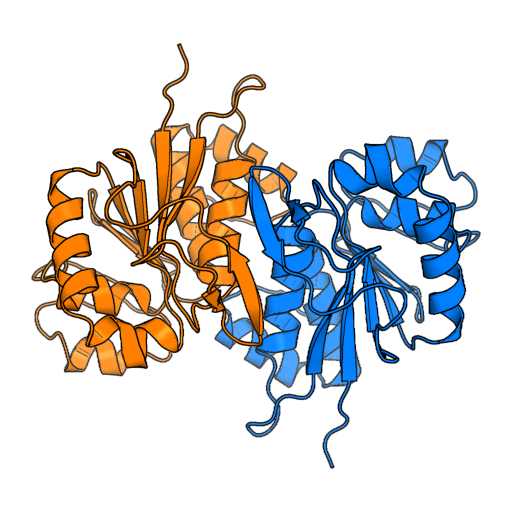GLU B O 1
ATOM 2677 N N . VAL B 1 145 ? -2.648 -26.969 0.372 1 98.75 145 VAL B N 1
ATOM 2678 C CA . VAL B 1 145 ? -2.93 -25.609 0.838 1 98.75 145 VAL B CA 1
ATOM 2679 C C . VAL B 1 145 ? -2.615 -25.5 2.328 1 98.75 145 VAL B C 1
ATOM 2681 O O . VAL B 1 145 ? -3.16 -26.25 3.141 1 98.75 145 VAL B O 1
ATOM 2684 N N . ILE B 1 146 ? -1.693 -24.609 2.697 1 98.81 146 ILE B N 1
ATOM 2685 C CA . ILE B 1 146 ? -1.263 -24.375 4.07 1 98.81 146 ILE B CA 1
ATOM 2686 C C . ILE B 1 146 ? -1.978 -23.156 4.633 1 98.81 146 ILE B C 1
ATOM 2688 O O . ILE B 1 146 ? -1.972 -22.094 4.016 1 98.81 146 ILE B O 1
ATOM 2692 N N . GLU B 1 147 ? -2.648 -23.281 5.793 1 98 147 GLU B N 1
ATOM 2693 C CA . GLU B 1 147 ? -3.406 -22.203 6.41 1 98 147 GLU B CA 1
ATOM 2694 C C . GLU B 1 147 ? -2.623 -21.562 7.555 1 98 147 GLU B C 1
ATOM 2696 O O . GLU B 1 147 ? -1.655 -22.141 8.047 1 98 147 GLU B O 1
ATOM 2701 N N . ASN B 1 148 ? -2.957 -20.359 7.938 1 96.75 148 ASN B N 1
ATOM 2702 C CA . ASN B 1 148 ? -2.467 -19.656 9.117 1 96.75 148 ASN B CA 1
ATOM 2703 C C . ASN B 1 148 ? -0.971 -19.375 9.023 1 96.75 148 ASN B C 1
ATOM 2705 O O . ASN B 1 148 ? -0.235 -19.531 9.992 1 96.75 148 ASN B O 1
ATOM 2709 N N . VAL B 1 149 ? -0.54 -19.062 7.816 1 97.75 149 VAL B N 1
ATOM 2710 C CA . VAL B 1 149 ? 0.822 -18.609 7.555 1 97.75 149 VAL B CA 1
ATOM 2711 C C . VAL B 1 149 ? 0.792 -17.328 6.719 1 97.75 149 VAL B C 1
ATOM 2713 O O . VAL B 1 149 ? -0.188 -17.062 6.02 1 97.75 149 VAL B O 1
ATOM 2716 N N . LYS B 1 150 ? 1.841 -16.578 6.809 1 97.44 150 LYS B N 1
ATOM 2717 C CA . LYS B 1 150 ? 1.929 -15.375 5.988 1 97.44 150 LYS B CA 1
ATOM 2718 C C . LYS B 1 150 ? 2.332 -15.711 4.555 1 97.44 150 LYS B C 1
ATOM 2720 O O . LYS B 1 150 ? 1.895 -15.055 3.609 1 97.44 150 LYS B O 1
ATOM 2725 N N . PHE B 1 151 ? 3.186 -16.703 4.418 1 98.56 151 PHE B N 1
ATOM 2726 C CA . PHE B 1 151 ? 3.602 -17.125 3.084 1 98.56 151 PHE B CA 1
ATOM 2727 C C . PHE B 1 151 ? 4.148 -18.547 3.117 1 98.56 151 PHE B C 1
ATOM 2729 O O . PHE B 1 151 ? 4.457 -19.078 4.188 1 98.56 151 PHE B O 1
ATOM 2736 N N . VAL B 1 152 ? 4.16 -19.219 2.006 1 98.88 152 VAL B N 1
ATOM 2737 C CA . VAL B 1 152 ? 4.762 -20.531 1.768 1 98.88 152 VAL B CA 1
ATOM 2738 C C . VAL B 1 152 ? 5.855 -20.406 0.707 1 98.88 152 VAL B C 1
ATOM 2740 O O . VAL B 1 152 ? 5.609 -19.906 -0.392 1 98.88 152 VAL B O 1
ATOM 2743 N N . ASP B 1 153 ? 7.086 -20.859 1.036 1 98.81 153 ASP B N 1
ATOM 2744 C CA . ASP B 1 153 ? 8.25 -20.75 0.16 1 98.81 153 ASP B CA 1
ATOM 2745 C C . ASP B 1 153 ? 8.648 -22.125 -0.384 1 98.81 153 ASP B C 1
ATOM 2747 O O . ASP B 1 153 ? 9.18 -22.969 0.352 1 98.81 153 ASP B O 1
ATOM 2751 N N . GLU B 1 154 ? 8.414 -22.312 -1.667 1 98.69 154 GLU B N 1
ATOM 2752 C CA . GLU B 1 154 ? 8.781 -23.547 -2.334 1 98.69 154 GLU B CA 1
ATOM 2753 C C . GLU B 1 154 ? 9.992 -23.359 -3.24 1 98.69 154 GLU B C 1
ATOM 2755 O O . GLU B 1 154 ? 10.117 -24.031 -4.266 1 98.69 154 GLU B O 1
ATOM 2760 N N . GLY B 1 155 ? 10.844 -22.375 -2.936 1 97.5 155 GLY B N 1
ATOM 2761 C CA . GLY B 1 155 ? 12.07 -22.125 -3.682 1 97.5 155 GLY B CA 1
ATOM 2762 C C . GLY B 1 155 ? 11.859 -21.203 -4.875 1 97.5 155 GLY B C 1
ATOM 2763 O O . GLY B 1 155 ? 11.961 -19.984 -4.758 1 97.5 155 GLY B O 1
ATOM 2764 N N . HIS B 1 156 ? 11.398 -21.75 -5.957 1 97.5 156 HIS B N 1
ATOM 2765 C CA . HIS B 1 156 ? 11.234 -20.953 -7.172 1 97.5 156 HIS B CA 1
ATOM 2766 C C . HIS B 1 156 ? 9.852 -20.312 -7.223 1 97.5 156 HIS B C 1
ATOM 2768 O O . HIS B 1 156 ? 9.602 -19.438 -8.07 1 97.5 156 HIS B O 1
ATOM 2774 N N . ILE B 1 157 ? 8.945 -20.75 -6.309 1 98.88 157 ILE B N 1
ATOM 2775 C CA . ILE B 1 157 ? 7.605 -20.188 -6.199 1 98.88 157 ILE B CA 1
ATOM 2776 C C . ILE B 1 157 ? 7.289 -19.875 -4.734 1 98.88 157 ILE B C 1
ATOM 2778 O O . ILE B 1 157 ? 7.527 -20.703 -3.855 1 98.88 157 ILE B O 1
ATOM 2782 N N . ILE B 1 158 ? 6.871 -18.656 -4.457 1 98.94 158 ILE B N 1
ATOM 2783 C CA . ILE B 1 158 ? 6.422 -18.266 -3.123 1 98.94 158 ILE B CA 1
ATOM 2784 C C . ILE B 1 158 ? 4.996 -17.719 -3.199 1 98.94 158 ILE B C 1
ATOM 2786 O O . ILE B 1 158 ? 4.699 -16.844 -4.012 1 98.94 158 ILE B O 1
ATOM 2790 N N . THR B 1 159 ? 4.102 -18.281 -2.447 1 98.94 159 THR B N 1
ATOM 2791 C CA . THR B 1 159 ? 2.74 -17.766 -2.332 1 98.94 159 THR B CA 1
ATOM 2792 C C . THR B 1 159 ? 2.508 -17.156 -0.956 1 98.94 159 THR B C 1
ATOM 2794 O O . THR B 1 159 ? 3.006 -17.656 0.05 1 98.94 159 THR B O 1
ATOM 2797 N N . SER B 1 160 ? 1.83 -16.047 -0.913 1 98.75 160 SER B N 1
ATOM 2798 C CA . SER B 1 160 ? 1.531 -15.422 0.373 1 98.75 160 SER B CA 1
ATOM 2799 C C . SER B 1 160 ? 0.03 -15.391 0.637 1 98.75 160 SER B C 1
ATOM 2801 O O . SER B 1 160 ? -0.772 -15.523 -0.29 1 98.75 160 SER B O 1
ATOM 2803 N N . ALA B 1 161 ? -0.306 -15.258 1.907 1 98.06 161 ALA B N 1
ATOM 2804 C CA . ALA B 1 161 ? -1.69 -15.086 2.34 1 98.06 161 ALA B CA 1
ATOM 2805 C C . ALA B 1 161 ? -2.246 -13.742 1.884 1 98.06 161 ALA B C 1
ATOM 2807 O O . ALA B 1 161 ? -1.849 -13.227 0.84 1 98.06 161 ALA B O 1
ATOM 2808 N N . GLY B 1 162 ? -3.17 -13.211 2.561 1 95.25 162 GLY B N 1
ATOM 2809 C CA . GLY B 1 162 ? -3.949 -12.109 2.027 1 95.25 162 GLY B CA 1
ATOM 2810 C C . GLY B 1 162 ? -3.35 -10.75 2.334 1 95.25 162 GLY B C 1
ATOM 2811 O O . GLY B 1 162 ? -2.793 -10.539 3.414 1 95.25 162 GLY B O 1
ATOM 2812 N N . ILE B 1 163 ? -3.551 -9.859 1.452 1 94.88 163 ILE B N 1
ATOM 2813 C CA . ILE B 1 163 ? -3.461 -8.398 1.443 1 94.88 163 ILE B CA 1
ATOM 2814 C C . ILE B 1 163 ? -2.123 -7.965 2.039 1 94.88 163 ILE B C 1
ATOM 2816 O O . ILE B 1 163 ? -1.137 -7.809 1.315 1 94.88 163 ILE B O 1
ATOM 2820 N N . SER B 1 164 ? -1.955 -7.852 3.375 1 96.38 164 SER B N 1
ATOM 2821 C CA . SER B 1 164 ? -0.722 -7.32 3.949 1 96.38 164 SER B CA 1
ATOM 2822 C C . SER B 1 164 ? 0.38 -8.375 3.959 1 96.38 164 SER B C 1
ATOM 2824 O O . SER B 1 164 ? 1.56 -8.047 4.102 1 96.38 164 SER B O 1
ATOM 2826 N N . ALA B 1 165 ? 0.041 -9.648 3.816 1 97.62 165 ALA B N 1
ATOM 2827 C CA . ALA B 1 165 ? 1.013 -10.742 3.82 1 97.62 165 ALA B CA 1
ATOM 2828 C C . ALA B 1 165 ? 2.014 -10.594 2.68 1 97.62 165 ALA B C 1
ATOM 2830 O O . ALA B 1 165 ? 3.133 -11.102 2.754 1 97.62 165 ALA B O 1
ATOM 2831 N N . GLY B 1 166 ? 1.592 -9.883 1.632 1 98.5 166 GLY B N 1
ATOM 2832 C CA . GLY B 1 166 ? 2.525 -9.578 0.56 1 98.5 166 GLY B CA 1
ATOM 2833 C C . GLY B 1 166 ? 3.732 -8.789 1.028 1 98.5 166 GLY B C 1
ATOM 2834 O O . GLY B 1 166 ? 4.82 -8.914 0.463 1 98.5 166 GLY B O 1
ATOM 2835 N N . ILE B 1 167 ? 3.529 -7.926 2.029 1 98.44 167 ILE B N 1
ATOM 2836 C CA . ILE B 1 167 ? 4.633 -7.176 2.617 1 98.44 167 ILE B CA 1
ATOM 2837 C C . ILE B 1 167 ? 5.602 -8.141 3.305 1 98.44 167 ILE B C 1
ATOM 2839 O O . ILE B 1 167 ? 6.816 -8.062 3.098 1 98.44 167 ILE B O 1
ATOM 2843 N N . ASN B 1 168 ? 5.102 -9.094 4.059 1 97.94 168 ASN B N 1
ATOM 2844 C CA . ASN B 1 168 ? 5.922 -10.102 4.73 1 97.94 168 ASN B CA 1
ATOM 2845 C C . ASN B 1 168 ? 6.711 -10.938 3.73 1 97.94 168 ASN B C 1
ATOM 2847 O O . ASN B 1 168 ? 7.902 -11.188 3.926 1 97.94 168 ASN B O 1
ATOM 2851 N N . MET B 1 169 ? 6.02 -11.336 2.715 1 98.5 169 MET B N 1
ATOM 2852 C CA . MET B 1 169 ? 6.68 -12.117 1.672 1 98.5 169 MET B CA 1
ATOM 2853 C C . MET B 1 169 ? 7.824 -11.328 1.045 1 98.5 169 MET B C 1
ATOM 2855 O O . MET B 1 169 ? 8.914 -11.859 0.835 1 98.5 169 MET B O 1
ATOM 2859 N N . ALA B 1 170 ? 7.566 -10.055 0.735 1 98.81 170 ALA B N 1
ATOM 2860 C CA . ALA B 1 170 ? 8.594 -9.219 0.12 1 98.81 170 ALA B CA 1
ATOM 2861 C C . ALA B 1 170 ? 9.805 -9.086 1.028 1 98.81 170 ALA B C 1
ATOM 2863 O O . ALA B 1 170 ? 10.945 -9.164 0.564 1 98.81 170 ALA B O 1
ATOM 2864 N N . PHE B 1 171 ? 9.586 -8.938 2.352 1 98.44 171 PHE B N 1
ATOM 2865 C CA . PHE B 1 171 ? 10.695 -8.867 3.295 1 98.44 171 PHE B CA 1
ATOM 2866 C C . PHE B 1 171 ? 11.469 -10.18 3.334 1 98.44 171 PHE B C 1
ATOM 2868 O O . PHE B 1 171 ? 12.695 -10.18 3.457 1 98.44 171 PHE B O 1
ATOM 2875 N N . HIS B 1 172 ? 10.766 -11.273 3.264 1 98.44 172 HIS B N 1
ATOM 2876 C CA . HIS B 1 172 ? 11.398 -12.586 3.209 1 98.44 172 HIS B CA 1
ATOM 2877 C C . HIS B 1 172 ? 12.32 -12.703 1.998 1 98.44 172 HIS B C 1
ATOM 2879 O O . HIS B 1 172 ? 13.438 -13.211 2.111 1 98.44 172 HIS B O 1
ATOM 2885 N N . ILE B 1 173 ? 11.883 -12.188 0.885 1 98.69 173 ILE B N 1
ATOM 2886 C CA . ILE B 1 173 ? 12.664 -12.219 -0.344 1 98.69 173 ILE B CA 1
ATOM 2887 C C . ILE B 1 173 ? 13.891 -11.328 -0.198 1 98.69 173 ILE B C 1
ATOM 2889 O O . ILE B 1 173 ? 15.008 -11.727 -0.56 1 98.69 173 ILE B O 1
ATOM 2893 N N . VAL B 1 174 ? 13.734 -10.109 0.354 1 98.56 174 VAL B N 1
ATOM 2894 C CA . VAL B 1 174 ? 14.852 -9.203 0.589 1 98.56 174 VAL B CA 1
ATOM 2895 C C . VAL B 1 174 ? 15.875 -9.867 1.504 1 98.56 174 VAL B C 1
ATOM 2897 O O . VAL B 1 174 ? 17.078 -9.82 1.234 1 98.56 174 VAL B O 1
ATOM 2900 N N . LYS B 1 175 ? 15.422 -10.516 2.553 1 98.31 175 LYS B N 1
ATOM 2901 C CA . LYS B 1 175 ? 16.297 -11.195 3.494 1 98.31 175 LYS B CA 1
ATOM 2902 C C . LYS B 1 175 ? 17.109 -12.289 2.797 1 98.31 175 LYS B C 1
ATOM 2904 O O . LYS B 1 175 ? 18.328 -12.383 2.975 1 98.31 175 LYS B O 1
ATOM 2909 N N . ASN B 1 176 ? 16.438 -13.109 2.004 1 97.88 176 ASN B N 1
ATOM 2910 C CA . ASN B 1 176 ? 17.094 -14.227 1.331 1 97.88 176 ASN B CA 1
ATOM 2911 C C . ASN B 1 176 ? 18.125 -13.75 0.322 1 97.88 176 ASN B C 1
ATOM 2913 O O . ASN B 1 176 ? 19.188 -14.367 0.183 1 97.88 176 ASN B O 1
ATOM 2917 N N . LEU B 1 177 ? 17.828 -12.625 -0.377 1 97.88 177 LEU B N 1
ATOM 2918 C CA . LEU B 1 177 ? 18.672 -12.188 -1.48 1 97.88 177 LEU B CA 1
ATOM 2919 C C . LEU B 1 177 ? 19.797 -11.289 -0.977 1 97.88 177 LEU B C 1
ATOM 2921 O O . LEU B 1 177 ? 20.891 -11.289 -1.54 1 97.88 177 LEU B O 1
ATOM 2925 N N . LEU B 1 178 ? 19.484 -10.516 0.155 1 97.69 178 LEU B N 1
ATOM 2926 C CA . LEU B 1 178 ? 20.422 -9.438 0.488 1 97.69 178 LEU B CA 1
ATOM 2927 C C . LEU B 1 178 ? 20.875 -9.547 1.94 1 97.69 178 LEU B C 1
ATOM 2929 O O . LEU B 1 178 ? 21.781 -8.836 2.363 1 97.69 178 LEU B O 1
ATOM 2933 N N . GLY B 1 179 ? 20.219 -10.391 2.723 1 96.81 179 GLY B N 1
ATOM 2934 C CA . GLY B 1 179 ? 20.594 -10.586 4.113 1 96.81 179 GLY B CA 1
ATOM 2935 C C . GLY B 1 179 ? 19.641 -9.938 5.094 1 96.81 179 GLY B C 1
ATOM 2936 O O . GLY B 1 179 ? 18.922 -9 4.746 1 96.81 179 GLY B O 1
ATOM 2937 N N . VAL B 1 180 ? 19.703 -10.438 6.328 1 97.06 180 VAL B N 1
ATOM 2938 C CA . VAL B 1 180 ? 18.75 -10.062 7.375 1 97.06 180 VAL B CA 1
ATOM 2939 C C . VAL B 1 180 ? 18.938 -8.594 7.742 1 97.06 180 VAL B C 1
ATOM 2941 O O . VAL B 1 180 ? 17.969 -7.891 8.031 1 97.06 180 VAL B O 1
ATOM 2944 N N . HIS B 1 181 ? 20.109 -8.047 7.707 1 96.69 181 HIS B N 1
ATOM 2945 C CA . HIS B 1 181 ? 20.359 -6.664 8.094 1 96.69 181 HIS B CA 1
ATOM 2946 C C . HIS B 1 181 ? 19.719 -5.688 7.113 1 96.69 181 HIS B C 1
ATOM 2948 O O . HIS B 1 181 ? 19.172 -4.66 7.523 1 96.69 181 HIS B O 1
ATOM 2954 N N . VAL B 1 182 ? 19.766 -6.02 5.781 1 97.44 182 VAL B N 1
ATOM 2955 C CA . VAL B 1 182 ? 19.141 -5.18 4.762 1 97.44 182 VAL B CA 1
ATOM 2956 C C . VAL B 1 182 ? 17.625 -5.176 4.957 1 97.44 182 VAL B C 1
ATOM 2958 O O . VAL B 1 182 ? 16.984 -4.129 4.875 1 97.44 182 VAL B O 1
ATOM 2961 N N . ALA B 1 183 ? 17.078 -6.352 5.25 1 98 183 ALA B N 1
ATOM 2962 C CA . ALA B 1 183 ? 15.648 -6.453 5.5 1 98 183 ALA B CA 1
ATOM 2963 C C . ALA B 1 183 ? 15.25 -5.633 6.723 1 98 183 ALA B C 1
ATOM 2965 O O . ALA B 1 183 ? 14.227 -4.938 6.703 1 98 183 ALA B O 1
ATOM 2966 N N . GLU B 1 184 ? 16.031 -5.699 7.785 1 97.19 184 GLU B N 1
ATOM 2967 C CA . GLU B 1 184 ? 15.75 -4.945 9.008 1 97.19 184 GLU B CA 1
ATOM 2968 C C . GLU B 1 184 ? 15.836 -3.441 8.758 1 97.19 184 GLU B C 1
ATOM 2970 O O . GLU B 1 184 ? 15 -2.678 9.25 1 97.19 184 GLU B O 1
ATOM 2975 N N . ASP B 1 185 ? 16.859 -3.023 8.039 1 97.12 185 ASP B N 1
ATOM 2976 C CA . ASP B 1 185 ? 17 -1.612 7.695 1 97.12 185 ASP B CA 1
ATOM 2977 C C . ASP B 1 185 ? 15.805 -1.124 6.875 1 97.12 185 ASP B C 1
ATOM 2979 O O . ASP B 1 185 ? 15.32 -0.007 7.074 1 97.12 185 ASP B O 1
ATOM 2983 N N . THR B 1 186 ? 15.375 -1.951 5.949 1 98.12 186 THR B N 1
ATOM 2984 C CA . THR B 1 186 ? 14.219 -1.615 5.125 1 98.12 186 THR B CA 1
ATOM 2985 C C . THR B 1 186 ? 12.969 -1.478 5.984 1 98.12 186 THR B C 1
ATOM 2987 O O . THR B 1 186 ? 12.195 -0.527 5.824 1 98.12 186 THR B O 1
ATOM 2990 N N . ALA B 1 187 ? 12.75 -2.439 6.879 1 97.56 187 ALA B N 1
ATOM 2991 C CA . ALA B 1 187 ? 11.609 -2.396 7.789 1 97.56 187 ALA B CA 1
ATOM 2992 C C . ALA B 1 187 ? 11.641 -1.135 8.648 1 97.56 187 ALA B C 1
ATOM 2994 O O . ALA B 1 187 ? 10.609 -0.504 8.875 1 97.56 187 ALA B O 1
ATOM 2995 N N . LYS B 1 188 ? 12.812 -0.79 9.148 1 96.31 188 LYS B N 1
ATOM 2996 C CA . LYS B 1 188 ? 12.969 0.434 9.93 1 96.31 188 LYS B CA 1
ATOM 2997 C C . LYS B 1 188 ? 12.586 1.662 9.102 1 96.31 188 LYS B C 1
ATOM 2999 O O . LYS B 1 188 ? 11.852 2.531 9.578 1 96.31 188 LYS B O 1
ATOM 3004 N N . ARG B 1 189 ? 13.078 1.696 7.875 1 96.56 189 ARG B N 1
ATOM 3005 C CA . ARG B 1 189 ? 12.758 2.803 6.977 1 96.56 189 ARG B CA 1
ATOM 3006 C C . ARG B 1 189 ? 11.25 2.932 6.785 1 96.56 189 ARG B C 1
ATOM 3008 O O . ARG B 1 189 ? 10.711 4.039 6.797 1 96.56 189 ARG B O 1
ATOM 3015 N N . MET B 1 190 ? 10.586 1.817 6.691 1 97.44 190 MET B N 1
ATOM 3016 C CA . MET B 1 190 ? 9.148 1.782 6.418 1 97.44 190 MET B CA 1
ATOM 3017 C C . MET B 1 190 ? 8.344 1.9 7.707 1 97.44 190 MET B C 1
ATOM 3019 O O . MET B 1 190 ? 7.117 1.989 7.672 1 97.44 190 MET B O 1
ATOM 3023 N N . GLU B 1 191 ? 9.039 1.84 8.859 1 96.5 191 GLU B N 1
ATOM 3024 C CA . GLU B 1 191 ? 8.391 1.761 10.164 1 96.5 191 GLU B CA 1
ATOM 3025 C C . GLU B 1 191 ? 7.398 0.604 10.219 1 96.5 191 GLU B C 1
ATOM 3027 O O . GLU B 1 191 ? 6.258 0.775 10.656 1 96.5 191 GLU B O 1
ATOM 3032 N N . TYR B 1 192 ? 7.785 -0.446 9.68 1 95.38 192 TYR B N 1
ATOM 3033 C CA . TYR B 1 192 ? 6.984 -1.667 9.68 1 95.38 192 TYR B CA 1
ATOM 3034 C C . TYR B 1 192 ? 7.488 -2.645 10.734 1 95.38 192 TYR B C 1
ATOM 3036 O O . TYR B 1 192 ? 8.68 -2.959 10.781 1 95.38 192 TYR B O 1
ATOM 3044 N N . ASP B 1 193 ? 6.59 -3.145 11.617 1 89.06 193 ASP B N 1
ATOM 3045 C CA . ASP B 1 193 ? 6.961 -4.109 12.648 1 89.06 193 ASP B CA 1
ATOM 3046 C C . ASP B 1 193 ? 7.023 -5.527 12.078 1 89.06 193 ASP B C 1
ATOM 3048 O O . ASP B 1 193 ? 6 -6.082 11.672 1 89.06 193 ASP B O 1
ATOM 3052 N N . ILE B 1 194 ? 8.219 -6.039 11.938 1 84.12 194 ILE B N 1
ATOM 3053 C CA . ILE B 1 194 ? 8.344 -7.379 11.383 1 84.12 194 ILE B CA 1
ATOM 3054 C C . ILE B 1 194 ? 9.242 -8.227 12.281 1 84.12 194 ILE B C 1
ATOM 3056 O O . ILE B 1 194 ? 10.18 -7.711 12.898 1 84.12 194 ILE B O 1
ATOM 3060 N N . SER B 1 195 ? 8.719 -9.406 12.57 1 75.81 195 SER B N 1
ATOM 3061 C CA . SER B 1 195 ? 9.609 -10.398 13.18 1 75.81 195 SER B CA 1
ATOM 3062 C C . SER B 1 195 ? 10.312 -11.227 12.109 1 75.81 195 SER B C 1
ATOM 3064 O O . SER B 1 195 ? 9.664 -11.945 11.344 1 75.81 195 SER B O 1
ATOM 3066 N N . LEU B 1 196 ? 11.562 -10.938 11.867 1 73 196 LEU B N 1
ATOM 3067 C CA . LEU B 1 196 ? 12.336 -11.703 10.891 1 73 196 LEU B CA 1
ATOM 3068 C C . LEU B 1 196 ? 13.172 -12.781 11.586 1 73 196 LEU B C 1
ATOM 3070 O O . LEU B 1 196 ? 14.078 -12.461 12.359 1 73 196 LEU B O 1
ATOM 3074 N N . PRO B 1 197 ? 12.609 -14.016 11.5 1 54.31 197 PRO B N 1
ATOM 3075 C CA . PRO B 1 197 ? 13.422 -15.039 12.164 1 54.31 197 PRO B CA 1
ATOM 3076 C C . PRO B 1 197 ? 14.828 -15.156 11.578 1 54.31 197 PRO B C 1
ATOM 3078 O O . PRO B 1 197 ? 15.023 -14.891 10.391 1 54.31 197 PRO B O 1
ATOM 3081 N N . ASN B 1 198 ? 15.914 -15.289 12.438 1 43.28 198 ASN B N 1
ATOM 3082 C CA . ASN B 1 198 ? 17.297 -15.555 12.039 1 43.28 198 ASN B CA 1
ATOM 3083 C C . ASN B 1 198 ? 17.406 -16.859 11.25 1 43.28 198 ASN B C 1
ATOM 3085 O O . ASN B 1 198 ? 16.641 -17.797 11.484 1 43.28 198 ASN B O 1
#

Radius of gyration: 20.25 Å; Cα contacts (8 Å, |Δi|>4): 953; chains: 2; bounding box: 58×59×49 Å